Protein AF-A0A955A4A6-F1 (afdb_monomer_lite)

Structure (mmCIF, N/CA/C/O backbone):
data_AF-A0A955A4A6-F1
#
_entry.id   AF-A0A955A4A6-F1
#
loop_
_atom_site.group_PDB
_atom_site.id
_atom_site.type_symbol
_atom_site.label_atom_id
_atom_site.label_alt_id
_atom_site.label_comp_id
_atom_site.label_asym_id
_atom_site.label_entity_id
_atom_site.label_seq_id
_atom_site.pdbx_PDB_ins_code
_atom_site.Cartn_x
_atom_site.Cartn_y
_atom_site.Cartn_z
_atom_site.occupancy
_atom_site.B_iso_or_equiv
_atom_site.auth_seq_id
_atom_site.auth_comp_id
_atom_site.auth_asym_id
_atom_site.auth_atom_id
_atom_site.pdbx_PDB_model_num
ATOM 1 N N . MET A 1 1 ? -45.485 -19.604 -34.251 1.00 35.84 1 MET A N 1
ATOM 2 C CA . MET A 1 1 ? -45.305 -20.960 -34.825 1.00 35.84 1 MET A CA 1
ATOM 3 C C . MET A 1 1 ? -44.025 -20.926 -35.652 1.00 35.84 1 MET A C 1
ATOM 5 O O . MET A 1 1 ? -43.942 -20.050 -36.489 1.00 35.84 1 MET A O 1
ATOM 9 N N . GLY A 1 2 ? -42.968 -21.707 -35.463 1.00 34.44 2 GLY A N 1
ATOM 10 C CA . GLY A 1 2 ? -42.622 -22.731 -34.490 1.00 34.44 2 GLY A CA 1
ATOM 11 C C . GLY A 1 2 ? -41.086 -22.854 -34.440 1.00 34.44 2 GLY A C 1
ATOM 12 O O . GLY A 1 2 ? -40.386 -22.385 -35.333 1.00 34.44 2 GLY A O 1
ATOM 13 N N . LYS A 1 3 ? -40.600 -23.426 -33.336 1.00 34.41 3 LYS A N 1
ATOM 14 C CA . LYS A 1 3 ? -39.198 -23.733 -33.007 1.00 34.41 3 LYS A CA 1
ATOM 15 C C . LYS A 1 3 ? -38.613 -24.785 -33.962 1.00 34.41 3 LYS A C 1
ATOM 17 O O . LYS A 1 3 ? -39.374 -25.603 -34.465 1.00 34.41 3 LYS A O 1
ATOM 22 N N . ASN A 1 4 ? -37.281 -24.825 -34.086 1.00 32.31 4 ASN A N 1
ATOM 23 C CA . ASN A 1 4 ? -36.424 -26.018 -33.909 1.00 32.31 4 ASN A CA 1
ATOM 24 C C . ASN A 1 4 ? -34.972 -25.673 -34.303 1.00 32.31 4 ASN A C 1
ATOM 26 O O . ASN A 1 4 ? -34.772 -24.896 -35.223 1.00 32.31 4 ASN A O 1
ATOM 30 N N . SER A 1 5 ? -33.893 -26.211 -33.739 1.00 31.41 5 SER A N 1
ATOM 31 C CA . SER A 1 5 ? -33.609 -26.902 -32.477 1.00 31.41 5 SER A CA 1
ATOM 32 C C . SER A 1 5 ? -32.110 -27.258 -32.503 1.00 31.41 5 SER A C 1
ATOM 34 O O . SER A 1 5 ? -31.628 -27.784 -33.495 1.00 31.41 5 SER A O 1
ATOM 36 N N . GLN A 1 6 ? -31.420 -26.961 -31.403 1.00 30.80 6 GLN A N 1
ATOM 37 C CA . GLN A 1 6 ? -30.360 -27.721 -30.718 1.00 30.80 6 GLN A CA 1
ATOM 38 C C . GLN A 1 6 ? -29.329 -28.622 -31.450 1.00 30.80 6 GLN A C 1
ATOM 40 O O . GLN A 1 6 ? -29.674 -29.606 -32.086 1.00 30.80 6 GLN A O 1
ATOM 45 N N . LYS A 1 7 ? -28.068 -28.378 -31.036 1.00 32.38 7 LYS A N 1
ATOM 46 C CA . LYS A 1 7 ? -27.030 -29.306 -30.516 1.00 32.38 7 LYS A CA 1
ATOM 47 C C . LYS A 1 7 ? -26.486 -30.422 -31.419 1.00 32.38 7 LYS A C 1
ATOM 49 O O . LYS A 1 7 ? -27.200 -31.340 -31.787 1.00 32.38 7 LYS A O 1
ATOM 54 N N . ASN A 1 8 ? -25.152 -30.479 -31.489 1.00 27.31 8 ASN A N 1
ATOM 55 C CA . ASN A 1 8 ? -24.425 -31.728 -31.254 1.00 27.31 8 ASN A CA 1
ATOM 56 C C . ASN A 1 8 ? -23.074 -31.471 -30.564 1.00 27.31 8 ASN A C 1
ATOM 58 O O . ASN A 1 8 ? -22.164 -30.866 -31.118 1.00 27.31 8 ASN A O 1
ATOM 62 N N . LEU A 1 9 ? -22.990 -31.955 -29.325 1.00 31.33 9 LEU A N 1
ATOM 63 C CA . LEU A 1 9 ? -21.784 -32.273 -28.563 1.00 31.33 9 LEU A CA 1
ATOM 64 C C . LEU A 1 9 ? -21.628 -33.791 -28.653 1.00 31.33 9 LEU A C 1
ATOM 66 O O . LEU A 1 9 ? -22.604 -34.465 -28.325 1.00 31.33 9 LEU A O 1
ATOM 70 N N . SER A 1 10 ? -20.444 -34.330 -28.981 1.00 29.34 10 SER A N 1
ATOM 71 C CA . SER A 1 10 ? -19.981 -35.616 -28.418 1.00 29.34 10 SER A CA 1
ATOM 72 C C . SER A 1 10 ? -18.613 -36.095 -28.955 1.00 29.34 10 SER A C 1
ATOM 74 O O . SER A 1 10 ? -18.541 -36.490 -30.113 1.00 29.34 10 SER A O 1
ATOM 76 N N . ARG A 1 11 ? -17.646 -36.227 -28.015 1.00 29.52 11 ARG A N 1
ATOM 77 C CA . ARG A 1 11 ? -16.680 -37.352 -27.802 1.00 29.52 11 ARG A CA 1
ATOM 78 C C . ARG A 1 11 ? -15.568 -37.560 -28.855 1.00 29.52 11 ARG A C 1
ATOM 80 O O . ARG A 1 11 ? -15.823 -37.425 -30.033 1.00 29.52 11 ARG A O 1
ATOM 87 N N . ARG A 1 12 ? -14.329 -37.989 -28.565 1.00 29.09 12 ARG A N 1
ATOM 88 C CA . ARG A 1 12 ? -13.540 -38.464 -27.394 1.00 29.09 12 ARG A CA 1
ATOM 89 C C . ARG A 1 12 ? -12.069 -38.536 -27.896 1.00 29.09 12 ARG A C 1
ATOM 91 O O . ARG A 1 12 ? -11.865 -38.878 -29.051 1.00 29.09 12 ARG A O 1
ATOM 98 N N . SER A 1 13 ? -11.075 -38.062 -27.141 1.00 30.27 13 SER A N 1
ATOM 99 C CA . SER A 1 13 ? -10.088 -38.848 -26.356 1.00 30.27 13 SER A CA 1
ATOM 100 C C . SER A 1 13 ? -9.042 -39.685 -27.123 1.00 30.27 13 SER A C 1
ATOM 102 O O . SER A 1 13 ? -9.367 -40.742 -27.649 1.00 30.27 13 SER A O 1
ATOM 104 N N . ALA A 1 14 ? -7.774 -39.268 -27.007 1.00 28.91 14 ALA A N 1
ATOM 105 C CA . ALA A 1 14 ? -6.541 -40.068 -26.848 1.00 28.91 14 ALA A CA 1
ATOM 106 C C . ALA A 1 14 ? -5.474 -39.059 -26.355 1.00 28.91 14 ALA A C 1
ATOM 108 O O . ALA A 1 14 ? -5.238 -38.076 -27.045 1.00 28.91 14 ALA A O 1
ATOM 109 N N . LEU A 1 15 ? -5.005 -38.999 -25.104 1.00 28.42 15 LEU A N 1
ATOM 110 C CA . LEU A 1 15 ? -4.300 -39.944 -24.224 1.00 28.42 15 LEU A CA 1
ATOM 111 C C . LEU A 1 15 ? -3.018 -40.541 -24.828 1.00 28.42 15 LEU A C 1
ATOM 113 O O . LEU A 1 15 ? -3.099 -41.525 -25.547 1.00 28.42 15 LEU A O 1
ATOM 117 N N . LEU A 1 16 ? -1.882 -39.924 -24.481 1.00 29.22 16 LEU A N 1
ATOM 118 C CA . LEU A 1 16 ? -0.492 -40.404 -24.318 1.00 29.22 16 LEU A CA 1
ATOM 119 C C . LEU A 1 16 ? 0.266 -39.134 -23.850 1.00 29.22 16 LEU A C 1
ATOM 121 O O . LEU A 1 16 ? 0.207 -38.125 -24.536 1.00 29.22 16 LEU A O 1
ATOM 125 N N . GLY A 1 17 ? 0.889 -38.987 -22.682 1.00 25.61 17 GLY A N 1
ATOM 126 C CA . GLY A 1 17 ? 1.468 -39.948 -21.758 1.00 25.61 17 GLY A CA 1
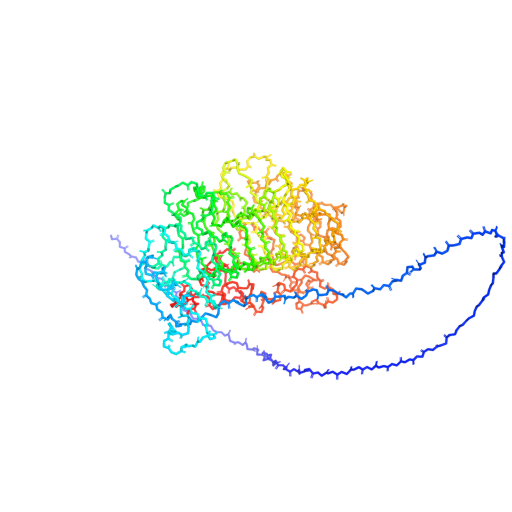ATOM 127 C C . GLY A 1 17 ? 2.976 -39.707 -21.696 1.00 25.61 17 GLY A C 1
ATOM 128 O O . GLY A 1 17 ? 3.695 -40.433 -22.359 1.00 25.61 17 GLY A O 1
ATOM 129 N N . MET A 1 18 ? 3.451 -38.717 -20.928 1.00 27.70 18 MET A N 1
ATOM 130 C CA . MET A 1 18 ? 4.826 -38.672 -20.403 1.00 27.70 18 MET A CA 1
ATOM 131 C C . MET A 1 18 ? 4.829 -37.913 -19.076 1.00 27.70 18 MET A C 1
ATOM 133 O O . MET A 1 18 ? 4.586 -36.710 -19.025 1.00 27.70 18 MET A O 1
ATOM 137 N N . GLY A 1 19 ? 5.041 -38.661 -17.995 1.00 27.11 19 GLY A N 1
ATOM 138 C CA . GLY A 1 19 ? 5.281 -38.122 -16.669 1.00 27.11 19 GLY A CA 1
ATOM 139 C C . GLY A 1 19 ? 6.748 -37.747 -16.500 1.00 27.11 19 GLY A C 1
ATOM 140 O O . GLY A 1 19 ? 7.638 -38.478 -16.927 1.00 27.11 19 GLY A O 1
ATOM 141 N N . SER A 1 20 ? 6.988 -36.639 -15.813 1.00 28.58 20 SER A N 1
ATOM 142 C CA . SER A 1 20 ? 8.254 -36.378 -15.141 1.00 28.58 20 SER A CA 1
ATOM 143 C C . SER A 1 20 ? 7.943 -35.866 -13.743 1.00 28.58 20 SER A C 1
ATOM 145 O O . SER A 1 20 ? 7.534 -34.723 -13.545 1.00 28.58 20 SER A O 1
ATOM 147 N N . THR A 1 21 ? 8.097 -36.765 -12.781 1.00 25.70 21 THR A N 1
ATOM 148 C CA . THR A 1 21 ? 8.143 -36.488 -11.350 1.00 25.70 21 THR A CA 1
ATOM 149 C C . THR A 1 21 ? 9.351 -35.588 -11.083 1.00 25.70 21 THR A C 1
ATOM 151 O O . THR A 1 21 ? 10.484 -36.013 -11.296 1.00 25.70 21 THR A O 1
ATOM 154 N N . ILE A 1 22 ? 9.133 -34.344 -10.648 1.00 29.66 22 ILE A N 1
ATOM 155 C CA . ILE A 1 22 ? 10.210 -33.503 -10.110 1.00 29.66 22 ILE A CA 1
ATOM 156 C C . ILE A 1 22 ? 10.313 -33.813 -8.619 1.00 29.66 22 ILE A C 1
ATOM 158 O O . ILE A 1 22 ? 9.465 -33.422 -7.818 1.00 29.66 22 ILE A O 1
ATOM 162 N N . THR A 1 23 ? 11.345 -34.572 -8.268 1.00 24.61 23 THR A N 1
ATOM 163 C CA . THR A 1 23 ? 11.750 -34.837 -6.890 1.00 24.61 23 THR A CA 1
ATOM 164 C C . THR A 1 23 ? 12.451 -33.596 -6.342 1.00 24.61 23 THR A C 1
ATOM 166 O O . THR A 1 23 ? 13.515 -33.218 -6.829 1.00 24.61 23 THR A O 1
ATOM 169 N N . TRP A 1 24 ? 11.871 -32.963 -5.323 1.00 27.20 24 TRP A N 1
ATOM 170 C CA . TRP A 1 24 ? 12.543 -31.923 -4.546 1.00 27.20 24 TRP A CA 1
ATOM 171 C C . TRP A 1 24 ? 13.561 -32.582 -3.614 1.00 27.20 24 TRP A C 1
ATOM 173 O O . TRP A 1 24 ? 13.189 -33.257 -2.656 1.00 27.20 24 TRP A O 1
ATOM 183 N N . ILE A 1 25 ? 14.850 -32.408 -3.906 1.00 26.08 25 ILE A N 1
ATOM 184 C CA . ILE A 1 25 ? 15.926 -32.750 -2.974 1.00 26.08 25 ILE A CA 1
ATOM 185 C C . ILE A 1 25 ? 16.088 -31.564 -2.025 1.00 26.08 25 ILE A C 1
ATOM 187 O O . ILE A 1 25 ? 16.598 -30.513 -2.407 1.00 26.08 25 ILE A O 1
ATOM 191 N N . ALA A 1 26 ? 15.652 -31.744 -0.782 1.00 26.69 26 ALA A N 1
ATOM 192 C CA . ALA A 1 26 ? 16.139 -30.942 0.327 1.00 26.69 26 ALA A CA 1
ATOM 193 C C . ALA A 1 26 ? 17.605 -31.323 0.582 1.00 26.69 26 ALA A C 1
ATOM 195 O O . ALA A 1 26 ? 17.898 -32.487 0.851 1.00 26.69 26 ALA A O 1
ATOM 196 N N . CYS A 1 27 ? 18.522 -30.360 0.503 1.00 25.75 27 CYS A N 1
ATOM 197 C CA . CYS A 1 27 ? 19.860 -30.516 1.062 1.00 25.75 27 CYS A CA 1
ATOM 198 C C . CYS A 1 27 ? 20.134 -29.361 2.017 1.00 25.75 27 CYS A C 1
ATOM 200 O O . CYS A 1 27 ? 19.932 -28.193 1.683 1.00 25.75 27 CYS A O 1
ATOM 202 N N . GLY A 1 28 ? 20.518 -29.747 3.228 1.00 24.73 28 GLY A N 1
ATOM 203 C CA . GLY A 1 28 ? 20.729 -28.873 4.357 1.00 24.73 28 GLY A CA 1
ATOM 204 C C . GLY A 1 28 ? 22.020 -28.072 4.277 1.00 24.73 28 GLY A C 1
ATOM 205 O O . GLY A 1 28 ? 22.892 -28.281 3.436 1.00 24.73 28 GLY A O 1
ATOM 206 N N . SER A 1 29 ? 22.078 -27.139 5.216 1.00 29.39 29 SER A N 1
ATOM 207 C CA . SER A 1 29 ? 23.231 -26.364 5.635 1.00 29.39 29 SER A CA 1
ATOM 208 C C . SER A 1 29 ? 24.421 -27.246 5.998 1.00 29.39 29 SER A C 1
ATOM 210 O O . SER A 1 29 ? 24.268 -28.131 6.836 1.00 29.39 29 SER A O 1
ATOM 212 N N . GLU A 1 30 ? 25.609 -26.902 5.508 1.00 26.25 30 GLU A N 1
ATOM 213 C CA . GLU A 1 30 ? 26.841 -27.177 6.240 1.00 26.25 30 GLU A CA 1
ATOM 214 C C . GLU A 1 30 ? 27.918 -26.124 5.948 1.00 26.25 30 GLU A C 1
ATOM 216 O O . GLU A 1 30 ? 28.199 -25.731 4.818 1.00 26.25 30 GLU A O 1
ATOM 221 N N . THR A 1 31 ? 28.456 -25.625 7.052 1.00 29.97 31 THR A N 1
ATOM 222 C CA . THR A 1 31 ? 29.601 -24.740 7.233 1.00 29.97 31 THR A CA 1
ATOM 223 C C . THR A 1 31 ? 30.915 -25.441 6.905 1.00 29.97 31 THR A C 1
ATOM 225 O O . THR A 1 31 ? 31.137 -26.507 7.460 1.00 29.97 31 THR A O 1
ATOM 228 N N . THR A 1 32 ? 31.843 -24.781 6.201 1.00 29.05 32 THR A N 1
ATOM 229 C CA . THR A 1 32 ? 33.299 -24.924 6.435 1.00 29.05 32 THR A CA 1
ATOM 230 C C . THR A 1 32 ? 34.089 -23.777 5.793 1.00 29.05 32 THR A C 1
ATOM 232 O O . THR A 1 32 ? 33.979 -23.539 4.592 1.00 29.05 32 THR A O 1
ATOM 235 N N . SER A 1 33 ? 34.930 -23.109 6.592 1.00 30.30 33 SER A N 1
ATOM 236 C CA . SER A 1 33 ? 36.087 -22.313 6.141 1.00 30.30 33 SER A CA 1
ATOM 237 C C . SER A 1 33 ? 37.119 -23.187 5.412 1.00 30.30 33 SER A C 1
ATOM 239 O O . SER A 1 33 ? 37.146 -24.401 5.622 1.00 30.30 33 SER A O 1
ATOM 241 N N . PRO A 1 34 ? 38.065 -22.576 4.674 1.00 34.44 34 PRO A N 1
ATOM 242 C CA . PRO A 1 34 ? 39.434 -22.667 5.186 1.00 34.44 34 PRO A CA 1
ATOM 243 C C . PRO A 1 34 ? 40.299 -21.408 5.000 1.00 34.44 34 PRO A C 1
ATOM 245 O O . PRO A 1 34 ? 40.249 -20.685 4.010 1.00 34.44 34 PRO A O 1
ATOM 248 N N . THR A 1 35 ? 41.154 -21.220 6.000 1.00 29.34 35 THR A N 1
ATOM 249 C CA . THR A 1 35 ? 42.414 -20.471 6.012 1.00 29.34 35 THR A CA 1
ATOM 250 C C . THR A 1 35 ? 43.447 -21.038 5.031 1.00 29.34 35 THR A C 1
ATOM 252 O O . THR A 1 35 ? 43.529 -22.255 4.879 1.00 29.34 35 THR A O 1
ATOM 255 N N . GLY A 1 36 ? 44.332 -20.192 4.490 1.00 26.80 36 GLY A N 1
ATOM 256 C CA . GLY A 1 36 ? 45.564 -20.649 3.831 1.00 26.80 36 GLY A CA 1
ATOM 257 C C . GLY A 1 36 ? 46.420 -19.523 3.244 1.00 26.80 36 GLY A C 1
ATOM 258 O O . GLY A 1 36 ? 46.121 -19.013 2.173 1.00 26.80 36 GLY A O 1
ATOM 259 N N . GLN A 1 37 ? 47.478 -19.149 3.968 1.00 27.28 37 GLN A N 1
ATOM 260 C CA . GLN A 1 37 ? 48.560 -18.231 3.583 1.00 27.28 37 GLN A CA 1
ATOM 261 C C . GLN A 1 37 ? 49.499 -18.806 2.507 1.00 27.28 37 GLN A C 1
ATOM 263 O O . GLN A 1 37 ? 49.712 -20.013 2.476 1.00 27.28 37 GLN A O 1
ATOM 268 N N . ALA A 1 38 ? 50.155 -17.903 1.764 1.00 27.34 38 ALA A N 1
ATOM 269 C CA . ALA A 1 38 ? 51.582 -17.861 1.358 1.00 27.34 38 ALA A CA 1
ATOM 270 C C . ALA A 1 38 ? 51.667 -17.075 0.031 1.00 27.34 38 ALA A C 1
ATOM 272 O O . ALA A 1 38 ? 50.828 -17.268 -0.834 1.00 27.34 38 ALA A O 1
ATOM 273 N N . GLY A 1 39 ? 52.601 -16.171 -0.254 1.00 25.95 39 GLY A N 1
ATOM 274 C CA . GLY A 1 39 ? 53.864 -15.774 0.357 1.00 25.95 39 GLY A CA 1
ATOM 275 C C . GLY A 1 39 ? 54.723 -15.100 -0.738 1.00 25.95 39 GLY A C 1
ATOM 276 O O . GLY A 1 39 ? 54.497 -15.347 -1.919 1.00 25.95 39 GLY A O 1
ATOM 277 N N . GLY A 1 40 ? 55.710 -14.287 -0.340 1.00 24.88 40 GLY A N 1
ATOM 278 C CA . GLY A 1 40 ? 56.861 -13.870 -1.171 1.00 24.88 40 GLY A CA 1
ATOM 279 C C . GLY A 1 40 ? 56.680 -12.557 -1.947 1.00 24.88 40 GLY A C 1
ATOM 280 O O . GLY A 1 40 ? 55.924 -12.502 -2.902 1.00 24.88 40 GLY A O 1
ATOM 281 N N . SER A 1 41 ? 57.251 -11.435 -1.483 1.00 26.73 41 SER A N 1
ATOM 282 C CA . SER A 1 41 ? 58.642 -10.974 -1.730 1.00 26.73 41 SER A CA 1
ATOM 283 C C . SER A 1 41 ? 58.821 -10.395 -3.141 1.00 26.73 41 SER A C 1
ATOM 285 O O . SER A 1 41 ? 58.510 -11.066 -4.109 1.00 26.73 41 SER A O 1
ATOM 287 N N . GLY A 1 42 ? 59.372 -9.209 -3.372 1.00 27.27 42 GLY A N 1
ATOM 288 C CA . GLY A 1 42 ? 60.049 -8.244 -2.519 1.00 27.27 42 GLY A CA 1
ATOM 289 C C . GLY A 1 42 ? 60.799 -7.242 -3.413 1.00 27.27 42 GLY A C 1
ATOM 290 O O . GLY A 1 42 ? 60.949 -7.501 -4.600 1.00 27.27 42 GLY A O 1
ATOM 291 N N . PHE A 1 43 ? 61.273 -6.155 -2.790 1.00 27.23 43 PHE A N 1
ATOM 292 C CA . PHE A 1 43 ? 62.394 -5.276 -3.183 1.00 27.23 43 PHE A CA 1
ATOM 293 C C . PHE A 1 43 ? 62.365 -4.611 -4.581 1.00 27.23 43 PHE A C 1
ATOM 295 O O . PHE A 1 43 ? 62.189 -5.249 -5.601 1.00 27.23 43 PHE A O 1
ATOM 302 N N . GLY A 1 44 ? 62.632 -3.318 -4.737 1.00 27.09 44 GLY A N 1
ATOM 303 C CA . GLY A 1 44 ? 63.109 -2.306 -3.806 1.00 27.09 44 GLY A CA 1
ATOM 304 C C . GLY A 1 44 ? 63.744 -1.147 -4.580 1.00 27.09 44 GLY A C 1
ATOM 305 O O . GLY A 1 44 ? 64.152 -1.341 -5.717 1.00 27.09 44 GLY A O 1
ATOM 306 N N . GLN A 1 45 ? 63.856 -0.006 -3.885 1.00 28.00 45 GLN A N 1
ATOM 307 C CA . GLN A 1 45 ? 64.829 1.093 -4.059 1.00 28.00 45 GLN A CA 1
ATOM 308 C C . GLN A 1 45 ? 64.857 1.821 -5.416 1.00 28.00 45 GLN A C 1
ATOM 310 O O . GLN A 1 45 ? 64.719 1.233 -6.471 1.00 28.00 45 GLN A O 1
ATOM 315 N N . GLY A 1 46 ? 65.080 3.124 -5.523 1.00 26.31 46 GLY A N 1
ATOM 316 C CA . GLY A 1 46 ? 65.399 4.250 -4.640 1.00 26.31 46 GLY A CA 1
ATOM 317 C C . GLY A 1 46 ? 65.244 5.497 -5.541 1.00 26.31 46 GLY A C 1
ATOM 318 O O . GLY A 1 46 ? 65.179 5.366 -6.757 1.00 26.31 46 GLY A O 1
ATOM 319 N N . GLY A 1 47 ? 65.079 6.729 -5.084 1.00 26.50 47 GLY A N 1
ATOM 320 C CA . GLY A 1 47 ? 65.736 7.408 -3.981 1.00 26.50 47 GLY A CA 1
ATOM 321 C C . GLY A 1 47 ? 66.359 8.704 -4.528 1.00 26.50 47 GLY A C 1
ATOM 322 O O . GLY A 1 47 ? 66.792 8.741 -5.677 1.00 26.50 47 GLY A O 1
ATOM 323 N N . SER A 1 48 ? 66.445 9.719 -3.661 1.00 28.20 48 SER A N 1
ATOM 324 C CA . SER A 1 48 ? 67.047 11.063 -3.824 1.00 28.20 48 SER A CA 1
ATOM 325 C C . SER A 1 48 ? 66.177 12.108 -4.533 1.00 28.20 48 SER A C 1
ATOM 327 O O . SER A 1 48 ? 65.605 11.840 -5.578 1.00 28.20 48 SER A O 1
ATOM 329 N N . GLY A 1 49 ? 65.991 13.329 -4.030 1.00 29.14 49 GLY A N 1
ATOM 330 C CA . GLY A 1 49 ? 66.453 14.083 -2.850 1.00 29.14 49 GLY A CA 1
ATOM 331 C C . GLY A 1 49 ? 65.683 15.424 -2.890 1.00 29.14 49 GLY A C 1
ATOM 332 O O . GLY A 1 49 ? 65.105 15.748 -3.919 1.00 29.14 49 GLY A O 1
ATOM 333 N N . GLY A 1 50 ? 65.527 16.271 -1.881 1.00 26.25 50 GLY A N 1
ATOM 334 C CA . GLY A 1 50 ? 66.193 16.534 -0.613 1.00 26.25 50 GLY A CA 1
ATOM 335 C C . GLY A 1 50 ? 65.975 18.037 -0.326 1.00 26.25 50 GLY A C 1
ATOM 336 O O . GLY A 1 50 ? 65.926 18.821 -1.270 1.00 26.25 50 GLY A O 1
ATOM 337 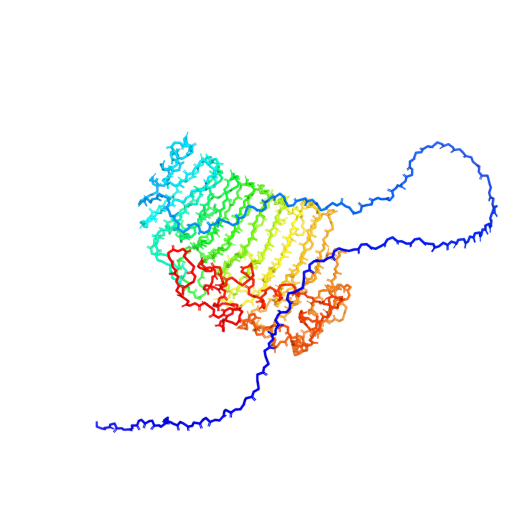N N . ASN A 1 51 ? 65.882 18.404 0.961 1.00 30.91 51 ASN A N 1
ATOM 338 C CA . ASN A 1 51 ? 65.713 19.748 1.569 1.00 30.91 51 ASN A CA 1
ATOM 339 C C . ASN A 1 51 ? 64.249 20.232 1.645 1.00 30.91 51 ASN A C 1
ATOM 341 O O . ASN A 1 51 ? 63.618 20.462 0.626 1.00 30.91 51 ASN A O 1
ATOM 345 N N . GLY A 1 52 ? 63.592 20.323 2.811 1.00 26.98 52 GLY A N 1
ATOM 346 C CA . GLY A 1 52 ? 63.985 20.981 4.073 1.00 26.98 52 GLY A CA 1
ATOM 347 C C . GLY A 1 52 ? 63.273 22.350 4.098 1.00 26.98 52 GLY A C 1
ATOM 348 O O . GLY A 1 52 ? 63.435 23.102 3.153 1.00 26.98 52 GLY A O 1
ATOM 349 N N . ALA A 1 53 ? 62.435 22.762 5.048 1.00 27.48 53 ALA A N 1
ATOM 350 C CA . ALA A 1 53 ? 62.256 22.412 6.447 1.00 27.48 53 ALA A CA 1
ATOM 351 C C . ALA A 1 53 ? 60.850 22.844 6.933 1.00 27.48 53 ALA A C 1
ATOM 353 O O . ALA A 1 53 ? 60.234 23.719 6.331 1.00 27.48 53 ALA A O 1
ATOM 354 N N . GLY A 1 54 ? 60.417 22.314 8.085 1.00 28.00 54 GLY A N 1
ATOM 355 C CA . GLY A 1 54 ? 59.587 23.074 9.030 1.00 28.00 54 GLY A CA 1
ATOM 356 C C . GLY A 1 54 ? 58.157 22.585 9.272 1.00 28.00 54 GLY A C 1
ATOM 357 O O . GLY A 1 54 ? 57.235 22.998 8.587 1.00 28.00 54 GLY A O 1
ATOM 358 N N . GLY A 1 55 ? 57.973 21.844 10.371 1.00 27.20 55 GLY A N 1
ATOM 359 C CA . GLY A 1 55 ? 56.932 22.204 11.340 1.00 27.20 55 GLY A CA 1
ATOM 360 C C . GLY A 1 55 ? 55.594 21.461 11.311 1.00 27.20 55 GLY A C 1
ATOM 361 O O . GLY A 1 55 ? 54.655 21.871 10.646 1.00 27.20 55 GLY A O 1
ATOM 362 N N . THR A 1 56 ? 55.481 20.518 12.252 1.00 30.00 56 THR A N 1
ATOM 363 C CA . THR A 1 56 ? 54.295 20.241 13.096 1.00 30.00 56 THR A CA 1
ATOM 364 C C . THR A 1 56 ? 53.031 19.614 12.486 1.00 30.00 56 THR A C 1
ATOM 366 O O . THR A 1 56 ? 52.136 20.286 11.998 1.00 30.00 56 THR A O 1
ATOM 369 N N . ALA A 1 57 ? 52.945 18.302 12.740 1.00 26.72 57 ALA A N 1
ATOM 370 C CA . ALA A 1 57 ? 51.874 17.618 13.476 1.00 26.72 57 ALA A CA 1
ATOM 371 C C . ALA A 1 57 ? 50.454 17.554 12.881 1.00 26.72 57 ALA A C 1
ATOM 373 O O . ALA A 1 57 ? 49.715 18.530 12.877 1.00 26.72 57 ALA A O 1
ATOM 374 N N . GLY A 1 58 ? 50.016 16.317 12.606 1.00 28.47 58 GLY A N 1
ATOM 375 C CA . GLY A 1 58 ? 48.633 15.918 12.878 1.00 28.47 58 GLY A CA 1
ATOM 376 C C . GLY A 1 58 ? 47.988 14.974 11.867 1.00 28.47 58 GLY A C 1
ATOM 377 O O . GLY A 1 58 ? 47.320 15.429 10.953 1.00 28.47 58 GLY A O 1
ATOM 378 N N . GLY A 1 59 ? 48.087 13.667 12.125 1.00 28.02 59 GLY A N 1
ATOM 379 C CA . GLY A 1 59 ? 46.947 12.757 11.954 1.00 28.02 59 GLY A CA 1
ATOM 380 C C . GLY A 1 59 ? 46.659 12.235 10.550 1.00 28.02 59 GLY A C 1
ATOM 381 O O . GLY A 1 59 ? 45.839 12.765 9.813 1.00 28.02 59 GLY A O 1
ATOM 382 N N . THR A 1 60 ? 47.283 11.105 10.250 1.00 27.36 60 THR A N 1
ATOM 383 C CA . THR A 1 60 ? 47.035 10.197 9.133 1.00 27.36 60 THR A CA 1
ATOM 384 C C . THR A 1 60 ? 45.560 9.805 8.995 1.00 27.36 60 THR A C 1
ATOM 386 O O . THR A 1 60 ? 44.931 9.339 9.945 1.00 27.36 60 THR A O 1
ATOM 389 N N . ALA A 1 61 ? 45.049 9.919 7.769 1.00 29.23 61 ALA A N 1
ATOM 390 C CA . ALA A 1 61 ? 43.828 9.276 7.312 1.00 29.23 61 ALA A CA 1
ATOM 391 C C . ALA A 1 61 ? 43.989 7.747 7.373 1.00 29.23 61 ALA A C 1
ATOM 393 O O . ALA A 1 61 ? 44.867 7.177 6.725 1.00 29.23 61 ALA A O 1
ATOM 394 N N . GLY A 1 62 ? 43.137 7.101 8.167 1.00 24.94 62 GLY A N 1
ATOM 395 C CA . GLY A 1 62 ? 42.952 5.657 8.199 1.00 24.94 62 GLY A CA 1
ATOM 396 C C . GLY A 1 62 ? 41.645 5.299 7.506 1.00 24.94 62 GLY A C 1
ATOM 397 O O . GLY A 1 62 ? 40.564 5.653 7.969 1.00 24.94 62 GLY A O 1
ATOM 398 N N . THR A 1 63 ? 41.767 4.604 6.383 1.00 31.36 63 THR A N 1
ATOM 399 C CA . THR A 1 63 ? 40.712 3.846 5.718 1.00 31.36 63 THR A CA 1
ATOM 400 C C . THR A 1 63 ? 40.110 2.822 6.682 1.00 31.36 63 THR A C 1
ATOM 402 O O . THR A 1 63 ? 40.829 2.042 7.303 1.00 31.36 63 THR A O 1
ATOM 405 N N . GLY A 1 64 ? 38.783 2.802 6.806 1.00 23.30 64 GLY A N 1
ATOM 406 C CA . GLY A 1 64 ? 38.102 1.875 7.704 1.00 23.30 64 GLY A CA 1
ATOM 407 C C . GLY A 1 64 ? 36.633 1.682 7.356 1.00 23.30 64 GLY A C 1
ATOM 408 O O . GLY A 1 64 ? 35.810 2.537 7.648 1.00 23.30 64 GLY A O 1
ATOM 409 N N . GLY A 1 65 ? 36.337 0.523 6.766 1.00 23.84 65 GLY A N 1
ATOM 410 C CA . GLY A 1 65 ? 35.189 -0.299 7.148 1.00 23.84 65 GLY A CA 1
ATOM 411 C C . GLY A 1 65 ? 33.795 0.223 6.815 1.00 23.84 65 GLY A C 1
ATOM 412 O O . GLY A 1 65 ? 33.130 0.837 7.642 1.00 23.84 65 GLY A O 1
ATOM 413 N N . ALA A 1 66 ? 33.290 -0.198 5.657 1.00 29.50 66 ALA A N 1
ATOM 414 C CA . ALA A 1 66 ? 31.866 -0.425 5.470 1.00 29.50 66 ALA A CA 1
ATOM 415 C C . ALA A 1 66 ? 31.395 -1.513 6.454 1.00 29.50 66 ALA A C 1
ATOM 417 O O . ALA A 1 66 ? 31.601 -2.702 6.227 1.00 29.50 66 ALA A O 1
ATOM 418 N N . ALA A 1 67 ? 30.792 -1.106 7.566 1.00 29.30 67 ALA A N 1
ATOM 419 C CA . ALA A 1 67 ? 30.021 -1.976 8.444 1.00 29.30 67 ALA A CA 1
ATOM 420 C C . ALA A 1 67 ? 29.001 -1.108 9.180 1.00 29.30 67 ALA A C 1
ATOM 422 O O . ALA A 1 67 ? 29.335 -0.334 10.071 1.00 29.30 67 ALA A O 1
ATOM 423 N N . GLY A 1 68 ? 27.749 -1.201 8.749 1.00 23.06 68 GLY A N 1
ATOM 424 C CA . GLY A 1 68 ? 26.661 -0.399 9.287 1.00 23.06 68 GLY A CA 1
ATOM 425 C C . GLY A 1 68 ? 25.326 -0.837 8.717 1.00 23.06 68 GLY A C 1
ATOM 426 O O . GLY A 1 68 ? 24.557 -0.009 8.244 1.00 23.06 68 GLY A O 1
ATOM 427 N N . ALA A 1 69 ? 25.065 -2.147 8.737 1.00 30.34 69 ALA A N 1
ATOM 428 C CA . ALA A 1 69 ? 23.702 -2.655 8.753 1.00 30.34 69 ALA A CA 1
ATOM 429 C C . ALA A 1 69 ? 23.063 -2.172 10.066 1.00 30.34 69 ALA A C 1
ATOM 431 O O . ALA A 1 69 ? 23.161 -2.823 11.104 1.00 30.34 69 ALA A O 1
ATOM 432 N N . GLY A 1 70 ? 22.511 -0.958 10.031 1.00 23.50 70 GLY A N 1
ATOM 433 C CA . GLY A 1 70 ? 21.688 -0.412 11.098 1.00 23.50 70 GLY A CA 1
ATOM 434 C C . GLY A 1 70 ? 20.444 -1.275 11.216 1.00 23.50 70 GLY A C 1
ATOM 435 O O . GLY A 1 70 ? 19.711 -1.444 10.244 1.00 23.50 70 GLY A O 1
ATOM 436 N N . GLY A 1 71 ? 20.295 -1.892 12.385 1.00 23.08 71 GLY A N 1
ATOM 437 C CA . GLY A 1 71 ? 19.325 -2.935 12.653 1.00 23.08 71 GLY A CA 1
ATOM 438 C C . GLY A 1 71 ? 17.899 -2.545 12.292 1.00 23.08 71 GLY A C 1
ATOM 439 O O . GLY A 1 71 ? 17.431 -1.446 12.585 1.00 23.08 71 GLY A O 1
ATOM 440 N N . ALA A 1 72 ? 17.197 -3.521 11.724 1.00 27.48 72 ALA A N 1
ATOM 441 C CA . ALA A 1 72 ? 15.753 -3.598 11.790 1.00 27.48 72 ALA A CA 1
ATOM 442 C C . ALA A 1 72 ? 15.344 -3.634 13.273 1.00 27.48 72 ALA A C 1
ATOM 444 O O . ALA A 1 72 ? 15.267 -4.696 13.890 1.00 27.48 72 ALA A O 1
ATOM 445 N N . ALA A 1 73 ? 15.114 -2.460 13.865 1.00 25.92 73 ALA A N 1
ATOM 446 C CA . ALA A 1 73 ? 14.219 -2.354 15.004 1.00 25.92 73 ALA A CA 1
ATOM 447 C C . ALA A 1 73 ? 12.882 -2.933 14.533 1.00 25.92 73 ALA A C 1
ATOM 449 O O . ALA A 1 73 ? 12.368 -2.508 13.499 1.00 25.92 73 ALA A O 1
ATOM 450 N N . GLY A 1 74 ? 12.424 -3.983 15.219 1.00 28.86 74 GLY A N 1
ATOM 451 C CA . GLY A 1 74 ? 11.401 -4.907 14.743 1.00 28.86 74 GLY A CA 1
ATOM 452 C C . GLY A 1 74 ? 10.275 -4.212 13.991 1.00 28.86 74 GLY A C 1
ATOM 453 O O . GLY A 1 74 ? 9.480 -3.490 14.589 1.00 28.86 74 GLY A O 1
ATOM 454 N N . ALA A 1 75 ? 10.199 -4.471 12.682 1.00 33.06 75 ALA A N 1
ATOM 455 C CA . ALA A 1 75 ? 8.962 -4.295 11.948 1.00 33.06 75 ALA A CA 1
ATOM 456 C C . ALA A 1 75 ? 7.916 -5.078 12.740 1.00 33.06 75 ALA A C 1
ATOM 458 O O . ALA A 1 75 ? 8.031 -6.300 12.863 1.00 33.06 75 ALA A O 1
ATOM 459 N N . GLY A 1 76 ? 6.981 -4.362 13.370 1.00 34.75 76 GLY A N 1
ATOM 460 C CA . GLY A 1 76 ? 5.897 -4.971 14.121 1.00 34.75 76 GLY A CA 1
ATOM 461 C C . GLY A 1 76 ? 5.261 -6.006 13.212 1.00 34.75 76 GLY A C 1
ATOM 462 O O . GLY A 1 76 ? 4.666 -5.641 12.199 1.00 34.75 76 GLY A O 1
ATOM 463 N N . GLY A 1 77 ? 5.473 -7.289 13.527 1.00 41.78 77 GLY A N 1
ATOM 464 C CA . GLY A 1 77 ? 4.930 -8.384 12.736 1.00 41.78 77 GLY A CA 1
ATOM 465 C C . GLY A 1 77 ? 3.447 -8.123 12.516 1.00 41.78 77 GLY A C 1
ATOM 466 O O . GLY A 1 77 ? 2.787 -7.602 13.428 1.00 41.78 77 GLY A O 1
ATOM 467 N N . ALA A 1 78 ? 2.958 -8.415 11.305 1.00 48.78 78 ALA A N 1
ATOM 468 C CA . ALA A 1 78 ? 1.541 -8.288 10.982 1.00 48.78 78 ALA A CA 1
ATOM 469 C C . ALA A 1 78 ? 0.711 -8.895 12.127 1.00 48.78 78 ALA A C 1
ATOM 471 O O . ALA A 1 78 ? 1.164 -9.892 12.704 1.00 48.78 78 ALA A O 1
ATOM 472 N N . PRO A 1 79 ? -0.444 -8.302 12.493 1.00 52.25 79 PRO A N 1
ATOM 473 C CA . PRO A 1 79 ? -1.311 -8.893 13.500 1.00 52.25 79 PRO A CA 1
ATOM 474 C C . PRO A 1 79 ? -1.475 -10.366 13.159 1.00 52.25 79 PRO A C 1
ATOM 476 O O . PRO A 1 79 ? -1.792 -10.689 12.009 1.00 52.25 79 PRO A O 1
ATOM 479 N N . ALA A 1 80 ? -1.208 -11.257 14.117 1.00 45.62 80 ALA A N 1
ATOM 480 C CA . ALA A 1 80 ? -1.661 -12.624 13.949 1.00 45.62 80 ALA A CA 1
ATOM 481 C C . ALA A 1 80 ? -3.156 -12.501 13.645 1.00 45.62 80 ALA A C 1
ATOM 483 O O . ALA A 1 80 ? -3.866 -11.810 14.385 1.00 45.62 80 ALA A O 1
ATOM 484 N N . THR A 1 81 ? -3.602 -13.067 12.522 1.00 49.56 81 THR A N 1
ATOM 485 C CA . THR A 1 81 ? -5.013 -13.182 12.142 1.00 49.56 81 THR A CA 1
ATOM 486 C C . THR A 1 81 ? -5.677 -14.084 13.177 1.00 49.56 81 THR A C 1
ATOM 488 O O . THR A 1 81 ? -5.946 -15.259 12.959 1.00 49.56 81 THR A O 1
ATOM 491 N N . THR A 1 82 ? -5.806 -13.564 14.394 1.00 49.88 82 THR A N 1
ATOM 492 C CA . THR A 1 82 ? -6.293 -14.281 15.554 1.00 49.88 82 THR A CA 1
ATOM 493 C C . THR A 1 82 ? -7.772 -14.457 15.299 1.00 49.88 82 THR A C 1
ATOM 495 O O . THR A 1 82 ? -8.560 -13.514 15.294 1.00 49.88 82 THR A O 1
ATOM 498 N N . THR A 1 83 ? -8.110 -15.697 14.979 1.00 58.62 83 THR A N 1
ATOM 499 C CA . THR A 1 83 ? -9.435 -16.159 14.574 1.00 58.62 83 THR A CA 1
ATOM 500 C C . THR A 1 83 ? -10.486 -15.985 15.674 1.00 58.62 83 THR A C 1
ATOM 502 O O . THR A 1 83 ? -11.678 -16.103 15.404 1.00 58.62 83 THR A O 1
ATOM 505 N N . THR A 1 84 ? -10.064 -15.665 16.902 1.00 83.00 84 THR A N 1
ATOM 506 C CA . THR A 1 84 ? -10.935 -15.489 18.064 1.00 83.00 84 THR A CA 1
ATOM 507 C C . THR A 1 84 ? -11.050 -14.015 18.438 1.00 83.00 84 THR A C 1
ATOM 509 O O . THR A 1 84 ? -10.086 -13.393 18.884 1.00 83.00 84 THR A O 1
ATOM 512 N N . IL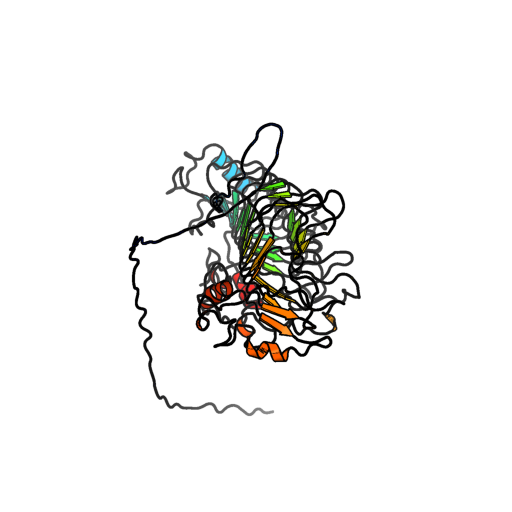E A 1 85 ? -12.254 -13.471 18.276 1.00 91.50 85 ILE A N 1
ATOM 513 C CA . ILE A 1 85 ? -12.634 -12.161 18.807 1.00 91.50 85 ILE A CA 1
ATOM 514 C C . ILE A 1 85 ? -12.869 -12.306 20.312 1.00 91.50 85 ILE A C 1
ATOM 516 O O . ILE A 1 85 ? -13.638 -13.169 20.732 1.00 91.50 85 ILE A O 1
ATOM 520 N N . ASP A 1 86 ? -12.224 -11.464 21.116 1.00 94.00 86 ASP A N 1
ATOM 521 C CA . ASP A 1 86 ? -12.290 -11.558 22.578 1.00 94.00 86 ASP A CA 1
ATOM 522 C C . ASP A 1 86 ? -13.574 -10.965 23.150 1.00 94.00 86 ASP A C 1
ATOM 524 O O . ASP A 1 86 ? -14.115 -11.445 24.144 1.00 94.00 86 ASP A O 1
ATOM 528 N N . GLN A 1 87 ? -14.039 -9.883 22.533 1.00 95.38 87 GLN A N 1
ATOM 529 C CA . GLN A 1 87 ? -15.236 -9.167 22.938 1.00 95.38 87 GLN A CA 1
ATOM 530 C C . GLN A 1 87 ? -15.886 -8.527 21.717 1.00 95.38 87 GLN A C 1
ATOM 532 O O . GLN A 1 87 ? -15.190 -8.078 20.808 1.00 95.38 87 GLN A O 1
ATOM 537 N N . VAL A 1 88 ? -17.217 -8.481 21.705 1.00 96.69 88 VAL A N 1
ATOM 538 C CA . VAL A 1 88 ? -18.016 -7.848 20.651 1.00 96.69 88 VAL A CA 1
ATOM 539 C C . VAL A 1 88 ? -18.881 -6.756 21.270 1.00 96.69 88 VAL A C 1
ATOM 541 O O . VAL A 1 88 ? -19.431 -6.938 22.357 1.00 96.69 88 VAL A O 1
ATOM 544 N N . VAL A 1 89 ? -18.982 -5.622 20.586 1.00 98.19 89 VAL A N 1
ATOM 545 C CA . VAL A 1 89 ? -19.864 -4.499 20.933 1.00 98.19 89 VAL A CA 1
ATOM 546 C C . VAL A 1 89 ? -20.675 -4.073 19.708 1.00 98.19 89 VAL A C 1
ATOM 548 O O . VAL A 1 89 ? -20.329 -4.423 18.583 1.00 98.19 89 VAL A O 1
ATOM 551 N N . SER A 1 90 ? -21.727 -3.281 19.900 1.00 97.31 90 SER A N 1
ATOM 552 C CA . SER A 1 90 ? -22.632 -2.899 18.800 1.00 97.31 90 SER A CA 1
ATOM 553 C C . SER A 1 90 ? -22.604 -1.407 18.458 1.00 97.31 90 SER A C 1
ATOM 555 O O . SER A 1 90 ? -23.345 -0.961 17.587 1.00 97.31 90 SER A O 1
ATOM 557 N N . ASP A 1 91 ? -21.757 -0.609 19.114 1.00 97.69 91 ASP A N 1
ATOM 558 C CA . ASP A 1 91 ? -21.649 0.824 18.840 1.00 97.69 91 ASP A CA 1
ATOM 559 C C . ASP A 1 91 ? -20.257 1.407 19.158 1.00 97.69 91 ASP A C 1
ATOM 561 O O . ASP A 1 91 ? -19.378 0.758 19.736 1.00 97.69 91 ASP A O 1
ATOM 565 N N . ALA A 1 92 ? -20.051 2.666 18.758 1.00 97.62 92 ALA A N 1
ATOM 566 C CA . ALA A 1 92 ? -18.798 3.391 18.962 1.00 97.62 92 ALA A CA 1
ATOM 567 C C . ALA A 1 92 ? -18.472 3.649 20.444 1.00 97.62 92 ALA A C 1
ATOM 569 O O . ALA A 1 92 ? -17.298 3.694 20.819 1.00 97.62 92 ALA A O 1
ATOM 570 N N . ALA A 1 93 ? -19.491 3.836 21.289 1.00 98.12 93 ALA A N 1
ATOM 571 C CA . ALA A 1 93 ? -19.296 4.113 22.708 1.00 98.12 93 ALA A CA 1
ATOM 572 C C . ALA A 1 93 ? -18.796 2.860 23.438 1.00 98.12 93 ALA A C 1
ATOM 574 O O . ALA A 1 93 ? -17.847 2.945 24.217 1.00 98.12 93 ALA A O 1
ATOM 575 N N . GLY A 1 94 ? -19.365 1.699 23.117 1.00 98.25 94 GLY A N 1
ATOM 576 C CA . GLY A 1 94 ? -18.928 0.390 23.579 1.00 98.25 94 GLY A CA 1
ATOM 577 C C . GLY A 1 94 ? -17.488 0.101 23.171 1.00 98.25 94 GLY A C 1
ATOM 578 O O . GLY A 1 94 ? -16.704 -0.325 24.018 1.00 98.25 94 GLY A O 1
ATOM 579 N N . LEU A 1 95 ? -17.098 0.421 21.926 1.00 98.31 95 LEU A N 1
ATOM 580 C CA . LEU A 1 95 ? -15.704 0.273 21.483 1.00 98.31 95 LEU A CA 1
ATOM 581 C C . LEU A 1 95 ? -14.755 1.043 22.407 1.00 98.31 95 LEU A C 1
ATOM 583 O O . LEU A 1 95 ? -13.803 0.480 22.948 1.00 98.31 95 LEU A O 1
ATOM 587 N N . ARG A 1 96 ? -15.041 2.328 22.632 1.00 98.38 96 ARG A N 1
ATOM 588 C CA . ARG A 1 96 ? -14.214 3.181 23.488 1.00 98.38 96 ARG A CA 1
ATOM 589 C C . ARG A 1 96 ? -14.202 2.702 24.941 1.00 98.38 96 ARG A C 1
ATOM 591 O O . ARG A 1 96 ? -13.137 2.673 25.552 1.00 98.38 96 ARG A O 1
ATOM 598 N N . GLN A 1 97 ? -15.352 2.324 25.498 1.00 98.25 97 GLN A N 1
ATOM 599 C CA . GLN A 1 97 ? -15.459 1.869 26.889 1.00 98.25 97 GLN A CA 1
ATOM 600 C C . GLN A 1 97 ? -14.627 0.613 27.155 1.00 98.25 97 GLN A C 1
ATOM 602 O O . GLN A 1 97 ? -13.902 0.567 28.148 1.00 98.25 97 GLN A O 1
ATOM 607 N N . VAL A 1 98 ? -14.676 -0.374 26.257 1.00 97.88 98 VAL A N 1
ATOM 608 C CA . VAL A 1 98 ? -13.877 -1.601 26.391 1.00 97.88 98 VAL A CA 1
ATOM 609 C C . VAL A 1 98 ? -12.385 -1.292 26.312 1.00 97.88 98 VAL A C 1
ATOM 611 O O . VAL A 1 98 ? -11.619 -1.740 27.162 1.00 97.88 98 VAL A O 1
ATOM 614 N N . LEU A 1 99 ? -11.969 -0.466 25.349 1.00 98.12 99 LEU A N 1
ATOM 615 C CA . LEU A 1 99 ? -10.566 -0.069 25.222 1.00 98.12 99 LEU A CA 1
ATOM 616 C C . LEU A 1 99 ? -10.058 0.695 26.452 1.00 98.12 99 LEU A C 1
ATOM 618 O O . LEU A 1 99 ? -8.942 0.444 26.898 1.00 98.12 99 LEU A O 1
ATOM 622 N N . LEU A 1 100 ? -10.865 1.594 27.025 1.00 98.19 100 LEU A N 1
ATOM 623 C CA . LEU A 1 100 ? -10.520 2.299 28.263 1.00 98.19 100 LEU A CA 1
ATOM 624 C C . LEU A 1 100 ? -10.424 1.343 29.456 1.00 98.19 100 LEU A C 1
ATOM 626 O O . LEU A 1 100 ? -9.509 1.477 30.264 1.00 98.19 100 LEU A O 1
ATOM 630 N N . SER A 1 101 ? -11.324 0.359 29.545 1.00 96.94 101 SER A N 1
ATOM 631 C CA . SER A 1 101 ? -11.265 -0.683 30.572 1.00 96.94 101 SER A CA 1
ATOM 632 C C . SER A 1 101 ? -9.957 -1.473 30.474 1.00 96.94 101 SER A C 1
ATOM 634 O O . SER A 1 101 ? -9.217 -1.547 31.457 1.00 96.94 101 SER A O 1
ATOM 636 N N . TRP A 1 102 ? -9.606 -1.952 29.277 1.00 96.56 102 TRP A N 1
ATOM 637 C CA . TRP A 1 102 ? -8.348 -2.661 29.027 1.00 96.56 102 TRP A CA 1
ATOM 638 C C . TRP A 1 102 ? -7.112 -1.798 29.284 1.00 96.56 102 TRP A C 1
ATOM 640 O O . TRP A 1 102 ? -6.126 -2.294 29.821 1.00 96.56 102 TRP A O 1
ATOM 650 N N . ALA A 1 103 ? -7.154 -0.511 28.940 1.00 97.00 103 ALA A N 1
ATOM 651 C CA . ALA A 1 103 ? -6.066 0.420 29.224 1.00 97.00 103 ALA A CA 1
ATOM 652 C C . ALA A 1 103 ? -5.884 0.672 30.732 1.00 97.00 103 ALA A C 1
ATOM 654 O O . ALA A 1 103 ? -4.755 0.842 31.187 1.00 97.00 103 ALA A O 1
ATOM 655 N N . SER A 1 104 ? -6.977 0.700 31.503 1.00 96.62 104 SER A N 1
ATOM 656 C CA . SER A 1 104 ? -6.943 0.992 32.943 1.00 96.62 104 SER A CA 1
ATOM 657 C C . SER A 1 104 ? -6.475 -0.179 33.808 1.00 96.62 104 SER A C 1
ATOM 659 O O . SER A 1 104 ? -5.820 0.043 34.822 1.00 96.62 104 SER A O 1
ATOM 661 N N . ASP A 1 105 ? -6.798 -1.412 33.412 1.00 95.12 105 ASP A N 1
ATOM 662 C CA . ASP A 1 105 ? -6.475 -2.615 34.178 1.00 95.12 105 ASP A CA 1
ATOM 663 C C . ASP A 1 105 ? -6.312 -3.809 33.239 1.00 95.12 105 ASP A C 1
ATOM 665 O O . ASP A 1 105 ? -7.193 -4.659 33.106 1.00 95.12 105 ASP A O 1
ATOM 669 N N . TRP A 1 106 ? -5.192 -3.844 32.520 1.00 94.69 106 TRP A N 1
ATOM 670 C CA . TRP A 1 106 ? -4.934 -4.876 31.523 1.00 94.69 106 TRP A CA 1
ATOM 671 C C . TRP A 1 106 ? -5.031 -6.277 32.133 1.00 94.69 106 TRP A C 1
ATOM 673 O O . TRP A 1 106 ? -5.778 -7.109 31.629 1.00 94.69 106 TRP A O 1
ATOM 683 N N . ASP A 1 107 ? -4.364 -6.534 33.250 1.00 92.44 107 ASP A N 1
ATOM 684 C CA . ASP A 1 107 ? -4.238 -7.888 33.790 1.00 92.44 107 ASP A CA 1
ATOM 685 C C . ASP A 1 107 ? -5.581 -8.453 34.276 1.00 92.44 107 ASP A C 1
ATOM 687 O O . ASP A 1 107 ? -5.913 -9.592 33.942 1.00 92.44 107 ASP A O 1
ATOM 691 N N . ASN A 1 108 ? -6.398 -7.661 34.983 1.00 91.75 108 ASN A N 1
ATOM 692 C CA . ASN A 1 108 ? -7.672 -8.161 35.518 1.00 91.75 108 ASN A CA 1
ATOM 693 C C . ASN A 1 108 ? -8.831 -8.094 34.516 1.00 91.75 108 ASN A C 1
ATOM 695 O O . ASN A 1 108 ? -9.877 -8.698 34.745 1.00 91.75 108 ASN A O 1
ATOM 699 N N . THR A 1 109 ? -8.664 -7.383 33.398 1.00 90.00 109 THR A N 1
ATOM 700 C CA . THR A 1 109 ? -9.651 -7.346 32.302 1.00 90.00 109 THR A CA 1
ATOM 701 C C . THR A 1 109 ? -9.306 -8.309 31.168 1.00 90.00 109 THR A C 1
ATOM 703 O O . THR A 1 109 ? -9.860 -8.201 30.071 1.00 90.00 109 THR A O 1
ATOM 706 N N . ALA A 1 110 ? -8.364 -9.229 31.400 1.00 87.12 110 ALA A N 1
ATOM 707 C CA . ALA A 1 110 ? -7.984 -10.231 30.421 1.00 87.12 110 ALA A CA 1
ATOM 708 C C . ALA A 1 110 ? -9.201 -11.075 29.994 1.00 87.12 110 ALA A C 1
ATOM 710 O O . ALA A 1 110 ? -9.888 -11.647 30.846 1.00 87.12 110 ALA A O 1
ATOM 711 N N . PRO A 1 111 ? -9.479 -11.171 28.681 1.00 87.44 111 PRO A N 1
ATOM 712 C CA . PRO A 1 111 ? -10.483 -12.088 28.163 1.00 87.44 111 PRO A CA 1
ATOM 713 C C . PRO A 1 111 ? -10.182 -13.537 28.560 1.00 87.44 111 PRO A C 1
ATOM 715 O O . PRO A 1 111 ? -9.029 -13.912 28.785 1.00 87.44 111 PRO A O 1
ATOM 718 N N . ALA A 1 112 ? -11.217 -14.375 28.610 1.00 87.19 112 ALA A N 1
ATOM 719 C CA . ALA A 1 112 ? -11.053 -15.784 28.950 1.00 87.19 112 ALA A CA 1
ATOM 720 C C . ALA A 1 112 ? -10.046 -16.470 28.006 1.00 87.19 112 ALA A C 1
ATOM 722 O O . ALA A 1 112 ? -10.170 -16.397 26.786 1.00 87.19 112 ALA A O 1
ATOM 723 N N . GLY A 1 113 ? -9.051 -17.148 28.584 1.00 85.69 113 GLY A N 1
ATOM 724 C CA . GLY A 1 113 ? -7.986 -17.811 27.825 1.00 85.69 113 GLY A CA 1
ATOM 725 C C . GLY A 1 113 ? -6.827 -16.901 27.404 1.00 85.69 113 GLY A C 1
ATOM 726 O O . GLY A 1 113 ? -5.916 -17.390 26.741 1.00 85.69 113 GLY A O 1
ATOM 727 N N . LYS A 1 114 ? -6.826 -15.621 27.803 1.00 88.94 114 LYS A N 1
ATOM 728 C CA . LYS A 1 114 ? -5.712 -14.688 27.592 1.00 88.94 114 LYS A CA 1
ATOM 729 C C . LYS A 1 114 ? -5.043 -14.274 28.896 1.00 88.94 114 LYS A C 1
ATOM 731 O O . LYS A 1 114 ? -5.627 -14.317 29.975 1.00 88.94 114 LYS A O 1
ATOM 736 N N . THR A 1 115 ? -3.792 -13.864 28.767 1.00 87.88 115 THR A N 1
ATOM 737 C CA . THR A 1 115 ? -2.906 -13.394 29.829 1.00 87.88 115 THR A CA 1
ATOM 738 C C . THR A 1 115 ? -2.468 -11.950 29.572 1.00 87.88 115 THR A C 1
ATOM 740 O O . THR A 1 115 ? -2.732 -11.366 28.519 1.00 87.88 115 THR A O 1
ATOM 743 N N . ALA A 1 116 ? -1.731 -11.376 30.522 1.00 86.88 116 ALA A N 1
ATOM 744 C CA . ALA A 1 116 ? -1.118 -10.054 30.402 1.00 86.88 116 ALA A CA 1
ATOM 745 C C . ALA A 1 116 ? -0.170 -9.907 29.192 1.00 86.88 116 ALA A C 1
ATOM 747 O O . ALA A 1 116 ? 0.082 -8.797 28.716 1.00 86.88 116 ALA A O 1
ATOM 748 N N . ALA A 1 117 ? 0.376 -11.016 28.683 1.00 87.88 117 ALA A N 1
ATOM 749 C CA . ALA A 1 117 ? 1.317 -11.003 27.569 1.00 87.88 117 ALA A CA 1
ATOM 750 C C . ALA A 1 117 ? 0.636 -10.944 26.192 1.00 87.88 117 ALA A C 1
ATOM 752 O O . ALA A 1 117 ? 1.298 -10.569 25.221 1.00 87.88 117 ALA A O 1
ATOM 753 N N . ASP A 1 118 ? -0.650 -11.289 26.115 1.00 89.38 118 ASP A N 1
ATOM 754 C CA . ASP A 1 118 ? -1.340 -11.578 24.859 1.00 89.38 118 ASP A CA 1
ATOM 755 C C . ASP A 1 118 ? -1.958 -10.335 24.221 1.00 89.38 118 ASP A C 1
ATOM 757 O O . ASP A 1 118 ? -2.475 -9.466 24.911 1.00 89.38 118 ASP A O 1
ATOM 761 N N . GLU A 1 119 ? -1.958 -10.261 22.890 1.00 92.31 119 GLU A N 1
ATOM 762 C CA . GLU A 1 119 ? -2.699 -9.240 22.134 1.00 92.31 119 GLU A CA 1
ATOM 763 C C . GLU A 1 119 ? -4.220 -9.457 22.253 1.00 92.31 119 GLU A C 1
ATOM 765 O O . GLU A 1 119 ? -4.671 -10.584 22.477 1.00 92.31 119 GLU A O 1
ATOM 770 N N . ARG A 1 120 ? -5.034 -8.408 22.061 1.00 93.50 120 ARG A N 1
ATOM 771 C CA . ARG A 1 120 ? -6.511 -8.508 22.107 1.00 93.50 120 ARG A CA 1
ATOM 772 C C . ARG A 1 120 ? -7.192 -8.114 20.803 1.00 93.50 120 ARG A C 1
ATOM 774 O O . ARG A 1 120 ? -6.662 -7.324 20.027 1.00 93.50 120 ARG A O 1
ATOM 781 N N . VAL A 1 121 ? -8.390 -8.643 20.587 1.00 94.38 121 VAL A N 1
ATOM 782 C CA . VAL A 1 121 ? -9.238 -8.384 19.425 1.00 94.38 121 VAL A CA 1
ATOM 783 C C . VAL A 1 121 ? -10.622 -7.955 19.893 1.00 94.38 121 VAL A C 1
ATOM 785 O O . VAL A 1 121 ? -11.349 -8.728 20.514 1.00 94.38 121 VAL A O 1
ATOM 788 N N . LEU A 1 122 ? -10.994 -6.726 19.557 1.00 96.50 122 LEU A N 1
ATOM 789 C CA . LEU A 1 122 ? -12.304 -6.150 19.821 1.00 96.50 122 LEU A CA 1
ATOM 790 C C . LEU A 1 122 ? -13.110 -6.105 18.521 1.00 96.50 122 LEU A C 1
ATOM 792 O O . LEU A 1 122 ? -12.728 -5.444 17.557 1.00 96.50 122 LEU A O 1
ATOM 796 N N . GLY A 1 123 ? -14.220 -6.831 18.496 1.00 96.25 123 GLY A N 1
ATOM 797 C CA . GLY A 1 123 ? -15.153 -6.862 17.381 1.00 96.25 123 GLY A CA 1
ATOM 798 C C . GLY A 1 123 ? -16.263 -5.824 17.521 1.00 96.25 123 GLY A C 1
ATOM 799 O O . GLY A 1 123 ? -16.699 -5.524 18.632 1.00 96.25 123 GLY A O 1
ATOM 800 N N . PHE A 1 124 ? -16.781 -5.342 16.393 1.00 97.81 124 PHE A N 1
ATOM 801 C CA . PHE A 1 124 ? -18.109 -4.729 16.332 1.00 97.81 124 PHE A CA 1
ATOM 802 C C . PHE A 1 124 ? -19.005 -5.451 15.324 1.00 97.81 124 PHE A C 1
ATOM 804 O O . PHE A 1 124 ? -18.549 -5.791 14.234 1.00 97.81 124 PHE A O 1
ATOM 811 N N . ASP A 1 125 ? -20.263 -5.698 15.685 1.00 96.88 125 ASP A N 1
ATOM 812 C CA . ASP A 1 125 ? -21.209 -6.512 14.898 1.00 96.88 125 ASP A CA 1
ATOM 813 C C . ASP A 1 125 ? -22.326 -5.713 14.217 1.00 96.88 125 ASP A C 1
ATOM 815 O O . ASP A 1 125 ? -23.122 -6.263 13.459 1.00 96.88 125 ASP A O 1
ATOM 819 N N . THR A 1 126 ? -22.366 -4.406 14.462 1.00 97.50 126 THR A N 1
ATOM 820 C CA . THR A 1 126 ? -23.384 -3.503 13.930 1.00 97.50 126 THR A CA 1
ATOM 821 C C . THR A 1 126 ? -22.721 -2.356 13.179 1.00 97.50 126 THR A C 1
ATOM 823 O O . THR A 1 126 ? -21.690 -1.833 13.600 1.00 97.50 126 THR A O 1
ATOM 826 N N . THR A 1 127 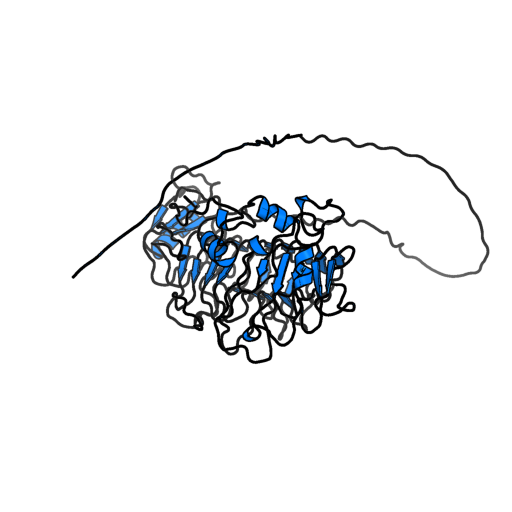? -23.304 -1.963 12.045 1.00 97.88 127 THR A N 1
ATOM 827 C CA . THR A 1 127 ? -22.822 -0.818 11.267 1.00 97.88 127 THR A CA 1
ATOM 828 C C . THR A 1 127 ? -22.888 0.459 12.097 1.00 97.88 127 THR A C 1
ATOM 830 O O . THR A 1 127 ? -23.946 0.836 12.599 1.00 97.88 127 THR A O 1
ATOM 833 N N . ILE A 1 128 ? -21.759 1.159 12.184 1.00 97.81 128 ILE A N 1
ATOM 834 C CA . ILE A 1 128 ? -21.638 2.406 12.934 1.00 97.81 128 ILE A CA 1
ATOM 835 C C . ILE A 1 128 ? -21.738 3.576 11.958 1.00 97.81 128 ILE A C 1
ATOM 837 O O . ILE A 1 128 ? -20.878 3.764 11.095 1.00 97.81 128 ILE A O 1
ATOM 841 N N . ILE A 1 129 ? -22.788 4.382 12.110 1.00 95.88 129 ILE A N 1
ATOM 842 C CA . ILE A 1 129 ? -22.980 5.621 11.354 1.00 95.88 129 ILE A CA 1
ATOM 843 C C . ILE A 1 129 ? -22.591 6.801 12.240 1.00 95.88 129 ILE A C 1
ATOM 845 O O . ILE A 1 129 ? -23.212 7.039 13.275 1.00 95.88 129 ILE A O 1
ATOM 849 N N . GLY A 1 130 ? -21.577 7.554 11.819 1.00 92.88 130 GLY A N 1
ATOM 850 C CA . GLY A 1 130 ? -21.020 8.670 12.578 1.00 92.88 130 GLY A CA 1
ATOM 851 C C . GLY A 1 130 ? -19.560 8.453 12.989 1.00 92.88 130 GLY A C 1
ATOM 852 O O . GLY A 1 130 ? -18.949 7.442 12.639 1.00 92.88 130 GLY A O 1
ATOM 853 N N . PRO A 1 131 ? -18.959 9.439 13.678 1.00 93.69 131 PRO A N 1
ATOM 854 C CA . PRO A 1 131 ? -17.563 9.369 14.087 1.00 93.69 131 PRO A CA 1
ATOM 855 C C . PRO A 1 131 ? -17.332 8.300 15.164 1.00 93.69 131 PRO A C 1
ATOM 857 O O . PRO A 1 131 ? -18.146 8.124 16.069 1.00 93.69 131 PRO A O 1
ATOM 860 N N . VAL A 1 132 ? -16.179 7.635 15.092 1.00 97.62 132 VAL A N 1
ATOM 861 C CA . VAL A 1 132 ? -15.692 6.668 16.082 1.00 97.62 132 VAL A CA 1
ATOM 862 C C . VAL A 1 132 ? -14.447 7.248 16.744 1.00 97.62 132 VAL A C 1
ATOM 864 O O . VAL A 1 132 ? -13.421 7.420 16.087 1.00 97.62 132 VAL A O 1
ATOM 867 N N . ASP A 1 133 ? -14.527 7.557 18.039 1.00 97.81 133 ASP A N 1
ATOM 868 C CA . ASP A 1 133 ? -13.417 8.159 18.784 1.00 97.81 133 ASP A CA 1
ATOM 869 C C . ASP A 1 133 ? -12.684 7.154 19.681 1.00 97.81 133 ASP A C 1
ATOM 871 O O . ASP A 1 133 ? -13.120 6.820 20.784 1.00 97.81 133 ASP A O 1
ATOM 875 N N . LEU A 1 134 ? -11.516 6.717 19.222 1.00 98.25 134 LEU A N 1
ATOM 876 C CA . LEU A 1 134 ? -10.590 5.816 19.915 1.00 98.25 134 LEU A CA 1
ATOM 877 C C . LEU A 1 134 ? -9.266 6.527 20.254 1.00 98.25 134 LEU A C 1
ATOM 879 O O . LEU A 1 134 ? -8.216 5.890 20.381 1.00 98.25 134 LEU A O 1
ATOM 883 N N . SER A 1 135 ? -9.302 7.858 20.350 1.00 97.88 135 SER A N 1
ATOM 884 C CA . SER A 1 135 ? -8.129 8.690 20.610 1.00 97.88 135 SER A CA 1
ATOM 885 C C . SER A 1 135 ? -7.707 8.698 22.079 1.00 97.88 135 SER A C 1
ATOM 887 O O . SER A 1 135 ? -8.533 8.498 22.981 1.00 97.88 135 SER A O 1
ATOM 889 N N . ALA A 1 136 ? -6.419 8.986 22.286 1.00 98.06 136 ALA A N 1
ATOM 890 C CA . ALA A 1 136 ? -5.744 9.120 23.574 1.00 98.06 136 ALA A CA 1
ATOM 891 C C . ALA A 1 136 ? -5.841 7.874 24.475 1.00 98.06 136 ALA A C 1
ATOM 893 O O . ALA A 1 136 ? -5.979 7.986 25.693 1.00 98.06 136 ALA A O 1
ATOM 894 N N . ILE A 1 137 ? -5.763 6.677 23.885 1.00 98.25 137 ILE A N 1
ATOM 895 C CA . ILE A 1 137 ? -5.789 5.402 24.613 1.00 98.25 137 ILE A CA 1
ATOM 896 C C . ILE A 1 137 ? -4.408 4.752 24.536 1.00 98.25 137 ILE A C 1
ATOM 898 O O . ILE A 1 137 ? -3.903 4.463 23.453 1.00 98.25 137 ILE A O 1
ATOM 902 N N . THR A 1 138 ? -3.791 4.508 25.691 1.00 97.75 138 THR A N 1
ATOM 903 C CA . THR A 1 138 ? -2.501 3.812 25.787 1.00 97.75 138 THR A CA 1
ATOM 904 C C . THR A 1 138 ? -2.716 2.389 26.264 1.00 97.75 138 THR A C 1
ATOM 906 O O . THR A 1 138 ? -3.164 2.175 27.387 1.00 97.75 138 THR A O 1
ATOM 909 N N . LEU A 1 139 ? -2.405 1.423 25.404 1.00 97.31 139 LEU A N 1
ATOM 910 C CA . LEU A 1 139 ? -2.593 0.003 25.685 1.00 97.31 139 LEU A CA 1
ATOM 911 C C . LEU A 1 139 ? -1.229 -0.661 25.923 1.00 97.31 139 LEU A C 1
ATOM 913 O O . LEU A 1 139 ? -0.299 -0.400 25.158 1.00 97.31 139 LEU A O 1
ATOM 917 N N . PRO A 1 140 ? -1.070 -1.531 26.938 1.00 95.31 140 PRO A N 1
ATOM 918 C CA . PRO A 1 140 ? 0.213 -2.195 27.206 1.00 95.31 140 PRO A CA 1
ATOM 919 C C . PRO A 1 140 ? 0.667 -3.161 26.105 1.00 95.31 140 PRO A C 1
ATOM 921 O O . PRO A 1 140 ? 1.865 -3.391 25.929 1.00 95.31 140 PRO A O 1
ATOM 924 N N . LYS A 1 141 ? -0.288 -3.741 25.371 1.00 94.44 141 LYS A N 1
ATOM 925 C CA . LYS A 1 141 ? -0.069 -4.640 24.232 1.00 94.44 141 LYS A CA 1
ATOM 926 C C . LYS A 1 141 ? -0.975 -4.242 23.080 1.00 94.44 141 LYS A C 1
ATOM 928 O O . LYS A 1 141 ? -1.871 -3.412 23.231 1.00 94.44 141 LYS A O 1
ATOM 933 N N . ARG A 1 142 ? -0.734 -4.855 21.923 1.00 93.38 142 ARG A N 1
ATOM 934 C CA . ARG A 1 142 ? -1.522 -4.610 20.724 1.00 93.38 142 ARG A CA 1
ATOM 935 C C . ARG A 1 142 ? -2.989 -4.971 20.947 1.00 93.38 142 ARG A C 1
ATOM 937 O O . ARG A 1 142 ? -3.300 -6.061 21.429 1.00 93.38 142 ARG A O 1
ATOM 944 N N . VAL A 1 143 ? -3.872 -4.075 20.526 1.00 95.75 143 VAL A N 1
ATOM 945 C CA . VAL A 1 143 ? -5.299 -4.347 20.372 1.00 95.75 143 VAL A CA 1
ATOM 946 C C . VAL A 1 143 ? -5.709 -4.091 18.934 1.00 95.75 143 VAL A C 1
ATOM 948 O O . VAL A 1 143 ? -5.406 -3.039 18.377 1.00 95.75 143 VAL A O 1
ATOM 951 N N . CYS A 1 144 ? -6.412 -5.049 18.348 1.00 95.75 144 CYS A N 1
ATOM 952 C CA . CYS A 1 144 ? -6.998 -4.955 17.023 1.00 95.75 144 CYS A CA 1
ATOM 953 C C . CYS A 1 144 ? -8.507 -4.716 17.141 1.00 95.75 144 CYS A C 1
ATOM 955 O O . CYS A 1 144 ? -9.221 -5.529 17.725 1.00 95.75 144 CYS A O 1
ATOM 957 N N . VAL A 1 145 ? -8.999 -3.613 16.584 1.00 97.56 145 VAL A N 1
ATOM 958 C CA . VAL A 1 145 ? -10.430 -3.340 16.423 1.00 97.56 145 VAL A CA 1
ATOM 959 C C . VAL A 1 145 ? -10.839 -3.771 15.024 1.00 97.56 145 VAL A C 1
ATOM 961 O O . VAL A 1 145 ? -10.232 -3.322 14.052 1.00 97.56 145 VAL A O 1
ATOM 964 N N . ARG A 1 146 ? -11.849 -4.638 14.910 1.00 96.19 146 ARG A N 1
ATOM 965 C CA . ARG A 1 146 ? -12.266 -5.206 13.623 1.00 96.19 146 ARG A CA 1
ATOM 966 C C . ARG A 1 146 ? -13.768 -5.380 13.470 1.00 96.19 146 ARG A C 1
ATOM 968 O O . ARG A 1 146 ? -14.486 -5.523 14.456 1.00 96.19 146 ARG A O 1
ATOM 975 N N . ALA A 1 147 ? -14.234 -5.416 12.225 1.00 95.62 147 ALA A N 1
ATOM 976 C CA . ALA A 1 147 ? -15.623 -5.750 11.934 1.00 95.62 147 ALA A CA 1
ATOM 977 C C . ALA A 1 147 ? -15.883 -7.249 12.158 1.00 95.62 147 ALA A C 1
ATOM 979 O O . ALA A 1 147 ? -15.034 -8.098 11.855 1.00 95.62 147 ALA A O 1
ATOM 980 N N . VAL A 1 148 ? -17.080 -7.560 12.653 1.00 95.31 148 VAL A N 1
ATOM 981 C CA . VAL A 1 148 ? -17.666 -8.901 12.699 1.00 95.31 148 VAL A CA 1
ATOM 982 C C . VAL A 1 148 ? -18.759 -8.942 11.641 1.00 95.31 148 VAL A C 1
ATOM 984 O O . VAL A 1 148 ? -19.849 -8.404 11.832 1.00 95.31 148 VAL A O 1
ATOM 987 N N . GLY A 1 149 ? -18.443 -9.520 10.488 1.00 92.19 149 GLY A N 1
ATOM 988 C CA . GLY A 1 149 ? -19.335 -9.508 9.338 1.00 92.19 149 GLY A CA 1
ATOM 989 C C . GLY A 1 149 ? -18.851 -10.401 8.204 1.00 92.19 149 GLY A C 1
ATOM 990 O O . GLY A 1 149 ? -17.767 -10.980 8.265 1.00 92.19 149 GLY A O 1
ATOM 991 N N . ALA A 1 150 ? -19.690 -10.524 7.180 1.00 94.56 150 ALA A N 1
ATOM 992 C CA . ALA A 1 150 ? -19.353 -11.209 5.942 1.00 94.56 150 ALA A CA 1
ATOM 993 C C . ALA A 1 150 ? -18.632 -10.246 4.993 1.00 94.56 150 ALA A C 1
ATOM 995 O O . ALA A 1 150 ? -19.069 -9.107 4.829 1.00 94.56 150 ALA A O 1
ATOM 996 N N . PHE A 1 151 ? -17.567 -10.723 4.353 1.00 95.62 151 PHE A N 1
ATOM 997 C CA . PHE A 1 151 ? -16.772 -9.963 3.389 1.00 95.62 151 PHE A CA 1
ATOM 998 C C . PHE A 1 151 ? -17.077 -10.418 1.960 1.00 95.62 151 PHE A C 1
ATOM 1000 O O . PHE A 1 151 ? -17.301 -11.607 1.718 1.00 95.62 151 PHE A O 1
ATOM 1007 N N . SER A 1 152 ? -17.039 -9.489 1.010 1.00 93.81 152 SER A N 1
ATOM 1008 C CA . SER A 1 152 ? -17.291 -9.759 -0.410 1.00 93.81 152 SER A CA 1
ATOM 1009 C C . SER A 1 152 ? -16.225 -9.167 -1.329 1.00 93.81 152 SER A C 1
ATOM 1011 O O . SER A 1 152 ? -15.372 -8.368 -0.932 1.00 93.81 152 SER A O 1
ATOM 1013 N N . ASP A 1 153 ? -16.245 -9.623 -2.579 1.00 92.19 153 ASP A N 1
ATOM 1014 C CA . ASP A 1 153 ? -15.319 -9.250 -3.648 1.00 92.19 153 ASP A CA 1
ATOM 1015 C C . ASP A 1 153 ? -15.508 -7.814 -4.161 1.00 92.19 153 ASP A C 1
ATOM 1017 O O . ASP A 1 153 ? -14.586 -7.248 -4.738 1.00 92.19 153 ASP A O 1
ATOM 1021 N N . ASP A 1 154 ? -16.643 -7.184 -3.860 1.00 89.38 154 ASP A N 1
ATOM 1022 C CA . ASP A 1 154 ? -16.921 -5.759 -4.085 1.00 89.38 154 ASP A CA 1
ATOM 1023 C C . ASP A 1 154 ? -16.294 -4.824 -3.028 1.00 89.38 154 ASP A C 1
ATOM 1025 O O . ASP A 1 154 ? -16.666 -3.649 -2.906 1.00 89.38 154 ASP A O 1
ATOM 1029 N N . TYR A 1 155 ? -15.321 -5.342 -2.270 1.00 91.25 155 TYR A N 1
ATOM 1030 C CA . TYR A 1 155 ? -14.586 -4.630 -1.223 1.00 91.25 155 TYR A CA 1
ATOM 1031 C C . TYR A 1 155 ? -15.469 -4.177 -0.053 1.00 91.25 155 TYR A C 1
ATOM 1033 O O . TYR A 1 155 ? -15.118 -3.228 0.650 1.00 91.25 155 TYR A O 1
ATOM 1041 N N . SER A 1 156 ? -16.620 -4.818 0.155 1.00 91.69 156 SER A N 1
ATOM 1042 C CA . SER A 1 156 ? -17.523 -4.487 1.253 1.00 91.69 156 SER A CA 1
ATOM 1043 C C . SER A 1 156 ? -17.501 -5.530 2.371 1.00 91.69 156 SER A C 1
ATOM 1045 O O . SER A 1 156 ? -17.086 -6.680 2.194 1.00 91.69 156 SER A O 1
ATOM 1047 N N . CYS A 1 157 ? -17.916 -5.079 3.553 1.00 95.00 157 CYS A N 1
ATOM 1048 C CA . CYS A 1 157 ? -18.261 -5.920 4.688 1.00 95.00 157 CYS A CA 1
ATOM 1049 C C . CYS A 1 157 ? -19.722 -5.651 5.068 1.00 95.00 157 CYS A C 1
ATOM 1051 O O . CYS A 1 157 ? -20.185 -4.509 4.985 1.00 95.00 157 CYS A O 1
ATOM 1053 N N . SER A 1 158 ? -20.448 -6.676 5.525 1.00 96.06 158 SER A N 1
ATOM 1054 C CA . SER A 1 158 ? -21.826 -6.524 6.024 1.00 96.06 158 SER A CA 1
ATOM 1055 C C . SER A 1 158 ? -21.932 -5.553 7.205 1.00 96.06 158 SER A C 1
ATOM 1057 O O . SER A 1 158 ? -22.998 -4.986 7.440 1.00 96.06 158 SER A O 1
ATOM 1059 N N . THR A 1 159 ? -20.822 -5.358 7.919 1.00 95.94 159 THR A N 1
ATOM 1060 C CA . THR A 1 159 ? -20.687 -4.473 9.073 1.00 95.94 159 THR A CA 1
ATOM 1061 C C . THR A 1 159 ? -19.563 -3.480 8.794 1.00 95.94 159 THR A C 1
ATOM 1063 O O . THR A 1 159 ? -18.420 -3.875 8.565 1.00 95.94 159 THR A O 1
ATOM 1066 N N . TYR A 1 160 ? -19.870 -2.185 8.797 1.00 96.94 160 TYR A N 1
ATOM 1067 C CA . TYR A 1 160 ? -18.915 -1.149 8.398 1.00 96.94 160 TYR A CA 1
ATOM 1068 C C . TYR A 1 160 ? -19.001 0.094 9.283 1.00 96.94 160 TYR A C 1
ATOM 1070 O O . TYR A 1 160 ? -19.955 0.284 10.039 1.00 96.94 160 TYR A O 1
ATOM 1078 N N . VAL A 1 161 ? -17.997 0.963 9.170 1.00 97.56 161 VAL A N 1
ATOM 1079 C CA . VAL A 1 161 ? -18.034 2.311 9.744 1.00 97.56 161 VAL A CA 1
ATOM 1080 C C . VAL A 1 161 ? -18.247 3.307 8.617 1.00 97.56 161 VAL A C 1
ATOM 1082 O O . VAL A 1 161 ? -17.466 3.341 7.671 1.00 97.56 161 VAL A O 1
ATOM 1085 N N . GLN A 1 162 ? -19.279 4.141 8.720 1.00 95.69 162 GLN A N 1
ATOM 1086 C CA . GLN A 1 162 ? -19.454 5.301 7.850 1.00 95.69 162 GLN A CA 1
ATOM 1087 C C . GLN A 1 162 ? -19.276 6.582 8.662 1.00 95.69 162 GLN A C 1
ATOM 1089 O O . GLN A 1 162 ? -20.210 7.081 9.293 1.00 95.69 162 GLN A O 1
ATOM 1094 N N . GLY A 1 163 ? -18.059 7.112 8.642 1.00 93.88 163 GLY A N 1
ATOM 1095 C CA . GLY A 1 163 ? -17.641 8.232 9.469 1.00 93.88 163 GLY A CA 1
ATOM 1096 C C . GLY A 1 163 ? -16.124 8.344 9.565 1.00 93.88 163 GLY A C 1
ATOM 1097 O O . GLY A 1 163 ? -15.385 7.653 8.868 1.00 93.88 163 GLY A O 1
ATOM 1098 N N . ILE A 1 164 ? -15.667 9.249 10.427 1.00 94.00 164 ILE A N 1
ATOM 1099 C CA . ILE A 1 164 ? -14.243 9.418 10.736 1.00 94.00 164 ILE A CA 1
ATOM 1100 C C . ILE A 1 164 ? -13.884 8.474 11.883 1.00 94.00 164 ILE A C 1
ATOM 1102 O O . ILE A 1 164 ? -14.571 8.474 12.904 1.00 94.00 164 ILE A O 1
ATOM 1106 N N . VAL A 1 165 ? -12.796 7.716 11.745 1.00 97.38 165 VAL A N 1
ATOM 1107 C CA . VAL A 1 165 ? -12.226 6.901 12.825 1.00 97.38 165 VAL A CA 1
ATOM 1108 C C . VAL A 1 165 ? -11.000 7.614 13.383 1.00 97.38 165 VAL A C 1
ATOM 1110 O O . VAL A 1 165 ? -9.992 7.782 12.696 1.00 97.38 165 VAL A O 1
ATOM 1113 N N . ASN A 1 166 ? -11.087 8.064 14.630 1.00 97.19 166 ASN A N 1
ATOM 1114 C CA . ASN A 1 166 ? -10.040 8.830 15.286 1.00 97.19 166 ASN A CA 1
ATOM 1115 C C . ASN A 1 166 ? -9.228 7.948 16.238 1.00 97.19 166 ASN A C 1
ATOM 1117 O O . ASN A 1 166 ? -9.751 7.493 17.246 1.00 97.19 166 ASN A O 1
ATOM 1121 N N . VAL A 1 167 ? -7.946 7.737 15.941 1.00 97.94 167 VAL A N 1
ATOM 1122 C CA . VAL A 1 167 ? -6.996 6.956 16.759 1.00 97.94 167 VAL A CA 1
ATOM 1123 C C . VAL A 1 167 ? -5.879 7.863 17.300 1.00 97.94 167 VAL A C 1
ATOM 1125 O O . VAL A 1 167 ? -4.889 7.394 17.854 1.00 97.94 167 VAL A O 1
ATOM 1128 N N . ALA A 1 168 ? -6.010 9.182 17.143 1.00 97.31 168 ALA A N 1
ATOM 1129 C CA . ALA A 1 168 ? -4.932 10.111 17.446 1.00 97.31 168 ALA A CA 1
ATOM 1130 C C . ALA A 1 168 ? -4.461 10.035 18.906 1.00 97.31 168 ALA A C 1
ATOM 1132 O O . ALA A 1 168 ? -5.263 9.852 19.820 1.00 97.31 168 ALA A O 1
ATOM 1133 N N . GLY A 1 169 ? -3.158 10.186 19.142 1.00 97.81 169 GLY A N 1
ATOM 1134 C CA . GLY A 1 169 ? -2.590 10.158 20.497 1.00 97.81 169 GLY A CA 1
ATOM 1135 C C . GLY A 1 169 ? -2.608 8.786 21.186 1.00 97.81 169 GLY A C 1
ATOM 1136 O O . GLY A 1 169 ? -2.227 8.694 22.351 1.00 97.81 169 GLY A O 1
ATOM 1137 N N . SER A 1 170 ? -3.074 7.731 20.515 1.00 98.44 170 SER A N 1
ATOM 1138 C CA . SER A 1 170 ? -3.135 6.379 21.077 1.00 98.44 170 SER A CA 1
ATOM 1139 C C . SER A 1 170 ? -1.837 5.599 20.852 1.00 98.44 170 SER A C 1
ATOM 1141 O O . SER A 1 170 ? -1.015 5.947 19.996 1.00 98.44 170 SER A O 1
ATOM 1143 N N . SER A 1 171 ? -1.662 4.509 21.602 1.00 98.25 171 SER A N 1
ATOM 1144 C CA . SER A 1 171 ? -0.566 3.562 21.395 1.00 98.25 171 SER A CA 1
ATOM 1145 C C . SER A 1 171 ? -1.024 2.109 21.371 1.00 98.25 171 SER A C 1
ATOM 1147 O O . SER A 1 171 ? -1.979 1.733 22.052 1.00 98.25 171 SER A O 1
ATOM 1149 N N . ASN A 1 172 ? -0.334 1.299 20.561 1.00 97.56 172 ASN A N 1
ATOM 1150 C CA . ASN A 1 172 ? -0.611 -0.128 20.364 1.00 97.56 172 ASN A CA 1
ATOM 1151 C C . ASN A 1 172 ? -2.047 -0.440 19.883 1.00 97.56 172 ASN A C 1
ATOM 1153 O O . ASN A 1 172 ? -2.538 -1.551 20.073 1.00 97.56 172 ASN A O 1
ATOM 1157 N N . LEU A 1 173 ? -2.719 0.508 19.224 1.00 97.75 173 LEU A N 1
ATOM 1158 C CA . LEU A 1 173 ? -4.081 0.342 18.714 1.00 97.75 173 LEU A CA 1
ATOM 1159 C C . LEU A 1 173 ? -4.089 0.190 17.190 1.00 97.75 173 LEU A C 1
ATOM 1161 O O . LEU A 1 173 ? -3.521 1.006 16.463 1.00 97.75 173 LEU A O 1
ATOM 1165 N N . TRP A 1 174 ? -4.727 -0.872 16.711 1.00 97.25 174 TRP A N 1
ATOM 1166 C CA . TRP A 1 174 ? -4.788 -1.232 15.302 1.00 97.25 174 TRP A CA 1
ATOM 1167 C C . TRP A 1 174 ? -6.233 -1.320 14.836 1.00 97.25 174 TRP A C 1
ATOM 1169 O O . TRP A 1 174 ? -7.090 -1.855 15.535 1.00 97.25 174 TRP A O 1
ATOM 1179 N N . LEU A 1 175 ? -6.489 -0.821 13.634 1.00 97.75 175 LEU A N 1
ATOM 1180 C CA . LEU A 1 175 ? -7.734 -1.045 12.912 1.00 97.75 175 LEU A CA 1
ATOM 1181 C C . LEU A 1 175 ? -7.488 -2.182 11.923 1.00 97.75 175 LEU A C 1
ATOM 1183 O O . LEU A 1 175 ? -6.584 -2.068 11.092 1.00 97.75 175 LEU A O 1
ATOM 1187 N N . CYS A 1 176 ? -8.250 -3.270 12.015 1.00 96.06 176 CYS A N 1
ATOM 1188 C CA . CYS A 1 176 ? -8.048 -4.436 11.162 1.00 96.06 176 CYS A CA 1
ATOM 1189 C C . CYS A 1 176 ? -9.341 -4.922 10.520 1.00 96.06 176 CYS A C 1
ATOM 1191 O O . CYS A 1 176 ? -10.366 -4.939 11.189 1.00 96.06 176 CYS A O 1
ATOM 1193 N N . LEU A 1 177 ? -9.303 -5.418 9.279 1.00 95.62 177 LEU A N 1
ATOM 1194 C CA . LEU A 1 177 ? -10.474 -6.058 8.649 1.00 95.62 177 LEU A CA 1
ATOM 1195 C C . LEU A 1 177 ? -11.745 -5.194 8.759 1.00 95.62 177 LEU A C 1
ATOM 1197 O O . LEU A 1 177 ? -12.824 -5.675 9.106 1.00 95.62 177 LEU A O 1
ATOM 1201 N N . MET A 1 178 ? -11.595 -3.888 8.526 1.00 96.94 178 MET A N 1
ATOM 1202 C CA . MET A 1 178 ? -12.689 -2.918 8.567 1.00 96.94 178 MET A CA 1
ATOM 1203 C C . MET A 1 178 ? -13.001 -2.413 7.164 1.00 96.94 178 MET A C 1
ATOM 1205 O O . MET A 1 178 ? -12.096 -2.106 6.388 1.00 96.94 178 MET A O 1
ATOM 1209 N N . ASP A 1 179 ? -14.289 -2.265 6.867 1.00 97.00 179 ASP A N 1
ATOM 1210 C CA . ASP A 1 179 ? -14.758 -1.414 5.777 1.00 97.00 179 ASP A CA 1
ATOM 1211 C C . ASP A 1 179 ? -15.069 -0.027 6.359 1.00 97.00 179 ASP A C 1
ATOM 1213 O O . ASP A 1 179 ? -15.965 0.130 7.193 1.00 97.00 179 ASP A O 1
ATOM 1217 N N . ILE A 1 180 ? -14.260 0.964 5.986 1.00 97.06 180 ILE A N 1
ATOM 1218 C CA . ILE A 1 180 ? -14.313 2.341 6.478 1.00 97.06 180 ILE A CA 1
ATOM 1219 C C . ILE A 1 180 ? -14.714 3.240 5.318 1.00 97.06 180 ILE A C 1
ATOM 1221 O O . ILE A 1 180 ? -14.036 3.322 4.293 1.00 97.06 180 ILE A O 1
ATOM 1225 N N . ARG A 1 181 ? -15.819 3.950 5.491 1.00 94.75 181 ARG A N 1
ATOM 1226 C CA . ARG A 1 181 ? -16.448 4.760 4.457 1.00 94.75 181 ARG A CA 1
ATOM 1227 C C . ARG A 1 181 ? -16.526 6.209 4.911 1.00 94.75 181 ARG A C 1
ATOM 1229 O O . ARG A 1 181 ? -16.952 6.497 6.029 1.00 94.75 181 ARG A O 1
ATOM 1236 N N . ALA A 1 182 ? -16.136 7.132 4.043 1.00 92.81 182 ALA A N 1
ATOM 1237 C CA . ALA A 1 182 ? -16.211 8.554 4.330 1.00 92.81 182 ALA A CA 1
ATOM 1238 C C . ALA A 1 182 ? -17.664 8.989 4.607 1.00 92.81 182 ALA A C 1
ATOM 1240 O O . ALA A 1 182 ? -18.594 8.505 3.959 1.00 92.81 182 ALA A O 1
ATOM 1241 N N . PRO A 1 183 ? -17.902 9.930 5.532 1.00 88.75 183 PRO A N 1
ATOM 1242 C CA . PRO A 1 183 ? -19.210 10.561 5.644 1.00 88.75 183 PRO A CA 1
ATOM 1243 C C . PRO A 1 183 ? -19.508 11.398 4.384 1.00 88.75 183 PRO A C 1
ATOM 1245 O O . PRO A 1 183 ? -18.591 11.874 3.712 1.00 88.75 183 PRO A O 1
ATOM 1248 N N . ASN A 1 184 ? -20.789 11.624 4.077 1.00 81.06 184 ASN A N 1
ATOM 1249 C CA . ASN A 1 184 ? -21.244 12.442 2.940 1.00 81.06 184 ASN A CA 1
ATOM 1250 C C . ASN A 1 184 ? -21.072 13.956 3.217 1.00 81.06 184 ASN A C 1
ATOM 1252 O O . ASN A 1 184 ? -22.029 14.727 3.176 1.00 81.06 184 ASN A O 1
ATOM 1256 N N . ASN A 1 185 ? -19.860 14.377 3.598 1.00 65.88 185 ASN A N 1
ATOM 1257 C CA . ASN A 1 185 ? -19.621 15.678 4.235 1.00 65.88 185 ASN A CA 1
ATOM 1258 C C . ASN A 1 185 ? -18.495 16.499 3.564 1.00 65.88 185 ASN A C 1
ATOM 1260 O O . ASN A 1 185 ? -17.883 17.350 4.204 1.00 65.88 185 ASN A O 1
ATOM 1264 N N . GLY A 1 186 ? -18.223 16.292 2.273 1.00 67.06 186 GLY A N 1
ATOM 1265 C CA . GLY A 1 186 ? -17.252 17.101 1.522 1.00 67.06 186 GLY A CA 1
ATOM 1266 C C . GLY A 1 186 ? -15.778 16.804 1.845 1.00 67.06 186 GLY A C 1
ATOM 1267 O O . GLY A 1 186 ? -15.410 15.675 2.176 1.00 67.06 186 GLY A O 1
ATOM 1268 N N . LEU A 1 187 ? -14.914 17.813 1.682 1.00 71.75 187 LEU A N 1
ATOM 1269 C CA . LEU A 1 187 ? -13.453 17.675 1.732 1.00 71.75 187 LEU A CA 1
ATOM 1270 C C . LEU A 1 187 ? -12.931 17.461 3.159 1.00 71.75 187 LEU A C 1
ATOM 1272 O O . LEU A 1 187 ? -12.831 18.399 3.945 1.00 71.75 187 LEU A O 1
ATOM 1276 N N . LEU A 1 188 ? -12.522 16.231 3.468 1.00 77.75 188 LEU A N 1
ATOM 1277 C CA . LEU A 1 188 ? -11.893 15.874 4.743 1.00 77.75 188 LEU A CA 1
ATOM 1278 C C . LEU A 1 188 ? -10.365 15.954 4.654 1.00 77.75 188 LEU A C 1
ATOM 1280 O O . LEU A 1 188 ? -9.691 14.964 4.376 1.00 77.75 188 LEU A O 1
ATOM 1284 N N . ALA A 1 189 ? -9.818 17.148 4.891 1.00 73.94 189 ALA A N 1
ATOM 1285 C CA . ALA A 1 189 ? -8.378 17.409 4.791 1.00 73.94 189 ALA A CA 1
ATOM 1286 C C . ALA A 1 189 ? -7.520 16.621 5.805 1.00 73.94 189 ALA A C 1
ATOM 1288 O O . ALA A 1 189 ? -6.339 16.402 5.554 1.00 73.94 189 ALA A O 1
ATOM 1289 N N . THR A 1 190 ? -8.100 16.176 6.923 1.00 74.94 190 THR A N 1
ATOM 1290 C CA . THR A 1 190 ? -7.422 15.405 7.985 1.00 74.94 190 THR A CA 1
ATOM 1291 C C . THR A 1 190 ? -7.460 13.889 7.767 1.00 74.94 190 THR A C 1
ATOM 1293 O O . THR A 1 190 ? -7.052 13.130 8.644 1.00 74.94 190 THR A O 1
ATOM 1296 N N . GLY A 1 191 ? -7.970 13.432 6.622 1.00 86.44 191 GLY A N 1
ATOM 1297 C CA . GLY A 1 191 ? -8.218 12.017 6.375 1.00 86.44 191 GLY A CA 1
ATOM 1298 C C . GLY A 1 191 ? -9.472 11.495 7.083 1.00 86.44 191 GLY A C 1
ATOM 1299 O O . GLY A 1 191 ? -10.042 12.155 7.956 1.00 86.44 191 GLY A O 1
ATOM 1300 N N . ILE A 1 192 ? -9.912 10.298 6.692 1.00 94.19 192 ILE A N 1
ATOM 1301 C CA . ILE A 1 192 ? -11.040 9.600 7.333 1.00 94.19 192 ILE A CA 1
ATOM 1302 C C . ILE A 1 192 ? -10.589 8.656 8.445 1.00 94.19 192 ILE A C 1
ATOM 1304 O O . ILE A 1 192 ? -11.376 8.339 9.333 1.00 94.19 192 ILE A O 1
ATOM 1308 N N . VAL A 1 193 ? -9.317 8.255 8.436 1.00 96.44 193 VAL A N 1
ATOM 1309 C CA . VAL A 1 193 ? -8.667 7.573 9.555 1.00 96.44 193 VAL A CA 1
ATOM 1310 C C . VAL A 1 193 ? -7.557 8.471 10.089 1.00 96.44 193 VAL A C 1
ATOM 1312 O O . VAL A 1 193 ? -6.554 8.718 9.415 1.00 96.44 193 VAL A O 1
ATOM 1315 N N . ASN A 1 194 ? -7.735 8.971 11.310 1.00 95.38 194 ASN A N 1
ATOM 1316 C CA . ASN A 1 194 ? -6.770 9.860 11.944 1.00 95.38 194 ASN A CA 1
ATOM 1317 C C . ASN A 1 194 ? -5.780 9.061 12.801 1.00 95.38 194 ASN A C 1
ATOM 1319 O O . ASN A 1 194 ? -6.121 8.602 13.891 1.00 95.38 194 ASN A O 1
ATOM 1323 N N . LEU A 1 195 ? -4.547 8.929 12.308 1.00 95.88 195 LEU A N 1
ATOM 1324 C CA . LEU A 1 195 ? -3.435 8.224 12.962 1.00 95.88 195 LEU A CA 1
ATOM 1325 C C . LEU A 1 195 ? -2.366 9.189 13.503 1.00 95.88 195 LEU A C 1
ATOM 1327 O O . LEU A 1 195 ? -1.220 8.783 13.686 1.00 95.88 195 LEU A O 1
ATOM 1331 N N . SER A 1 196 ? -2.718 10.455 13.737 1.00 96.62 196 SER A N 1
ATOM 1332 C CA . SER A 1 196 ? -1.793 11.509 14.183 1.00 96.62 196 SER A CA 1
ATOM 1333 C C . SER A 1 196 ? -1.313 11.308 15.620 1.00 96.62 196 SER A C 1
ATOM 1335 O O . SER A 1 196 ? -2.077 10.870 16.478 1.00 96.62 196 SER A O 1
ATOM 1337 N N . ASN A 1 197 ? -0.066 11.670 15.919 1.00 97.38 197 ASN A N 1
ATOM 1338 C CA . ASN A 1 197 ? 0.513 11.568 17.264 1.00 97.38 197 ASN A CA 1
ATOM 1339 C C . ASN A 1 197 ? 0.441 10.160 17.879 1.00 97.38 197 ASN A C 1
ATOM 1341 O O . ASN A 1 197 ? 0.319 10.015 19.093 1.00 97.38 197 ASN A O 1
ATOM 1345 N N . THR A 1 198 ? 0.471 9.111 17.053 1.00 97.56 198 THR A N 1
ATOM 1346 C CA . THR A 1 198 ? 0.356 7.723 17.525 1.00 97.56 198 THR A CA 1
ATOM 1347 C C . THR A 1 198 ? 1.712 7.055 17.720 1.00 97.56 198 THR A C 1
ATOM 1349 O O . THR A 1 198 ? 2.703 7.434 17.094 1.00 97.56 198 THR A O 1
ATOM 1352 N N . THR A 1 199 ? 1.759 6.029 18.575 1.00 98.00 199 THR A N 1
ATOM 1353 C CA . THR A 1 199 ? 2.943 5.170 18.752 1.00 98.00 199 THR A CA 1
ATOM 1354 C C . THR A 1 199 ? 2.580 3.698 18.592 1.00 98.00 199 THR A C 1
ATOM 1356 O O . THR A 1 199 ? 1.744 3.182 19.330 1.00 98.00 199 THR A O 1
ATOM 1359 N N . SER A 1 200 ? 3.223 2.992 17.659 1.00 96.81 200 SER A N 1
ATOM 1360 C CA . SER A 1 200 ? 2.983 1.556 17.415 1.00 96.81 200 SER A CA 1
ATOM 1361 C C . SER A 1 200 ? 1.526 1.219 17.043 1.00 96.81 200 SER A C 1
ATOM 1363 O O . SER A 1 200 ? 1.028 0.129 17.339 1.00 96.81 200 SER A O 1
ATOM 1365 N N . CYS A 1 201 ? 0.830 2.159 16.401 1.00 97.56 201 CYS A N 1
ATOM 1366 C CA . CYS A 1 201 ? -0.523 1.978 15.873 1.00 97.56 201 CYS A CA 1
ATOM 1367 C C . CYS A 1 201 ? -0.492 1.564 14.398 1.00 97.56 201 CYS A C 1
ATOM 1369 O O . CYS A 1 201 ? 0.530 1.705 13.717 1.00 97.56 201 CYS A O 1
ATOM 1371 N N . GLY A 1 202 ? -1.626 1.090 13.882 1.00 96.00 202 GLY A N 1
ATOM 1372 C CA . GLY A 1 202 ? -1.675 0.712 12.478 1.00 96.00 202 GLY A CA 1
ATOM 1373 C C . GLY A 1 202 ? -3.044 0.468 11.867 1.00 96.00 202 GLY A C 1
ATOM 1374 O O . GLY A 1 202 ? -4.076 0.481 12.536 1.00 96.00 202 GLY A O 1
ATOM 1375 N N . LEU A 1 203 ? -3.011 0.243 10.557 1.00 96.44 203 LEU A N 1
ATOM 1376 C CA . LEU A 1 203 ? -4.146 -0.110 9.713 1.00 96.44 203 LEU A CA 1
ATOM 1377 C C . LEU A 1 203 ? -3.792 -1.379 8.926 1.00 96.44 203 LEU A C 1
ATOM 1379 O O . LEU A 1 203 ? -2.797 -1.386 8.196 1.00 96.44 203 LEU A O 1
ATOM 1383 N N . TYR A 1 204 ? -4.580 -2.444 9.078 1.00 96.25 204 TYR A N 1
ATOM 1384 C CA . TYR A 1 204 ? -4.287 -3.753 8.496 1.00 96.25 204 TYR A CA 1
ATOM 1385 C C . TYR A 1 204 ? -5.497 -4.377 7.797 1.00 96.25 204 TYR A C 1
ATOM 1387 O O . TYR A 1 204 ? -6.503 -4.669 8.437 1.00 96.25 204 TYR A O 1
ATOM 1395 N N . ARG A 1 205 ? -5.390 -4.679 6.500 1.00 95.56 205 ARG A N 1
ATOM 1396 C CA . ARG A 1 205 ? -6.479 -5.327 5.742 1.00 95.56 205 ARG A CA 1
ATOM 1397 C C . ARG A 1 205 ? -7.805 -4.571 5.830 1.00 95.56 205 ARG A C 1
ATOM 1399 O O . ARG A 1 205 ? -8.848 -5.172 6.052 1.00 95.56 205 ARG A O 1
ATOM 1406 N N . CYS A 1 206 ? -7.775 -3.256 5.656 1.00 97.44 206 CYS A N 1
ATOM 1407 C CA . CYS A 1 206 ? -8.971 -2.419 5.634 1.00 97.44 206 CYS A CA 1
ATOM 1408 C C . CYS A 1 206 ? -9.301 -1.937 4.218 1.00 97.44 206 CYS A C 1
ATOM 1410 O O . CYS A 1 206 ? -8.410 -1.585 3.441 1.00 97.44 206 CYS A O 1
ATOM 1412 N N . SER A 1 207 ? -10.594 -1.911 3.893 1.00 96.38 207 SER A N 1
ATOM 1413 C CA . SER A 1 207 ? -11.130 -1.165 2.751 1.00 96.38 207 SER A CA 1
ATOM 1414 C C . SER A 1 207 ? -11.439 0.241 3.243 1.00 96.38 207 SER A C 1
ATOM 1416 O O . SER A 1 207 ? -12.177 0.404 4.211 1.00 96.38 207 SER A O 1
ATOM 1418 N N . VAL A 1 208 ? -10.871 1.258 2.604 1.00 95.81 208 VAL A N 1
ATOM 1419 C CA . VAL A 1 208 ? -11.039 2.657 2.999 1.00 95.81 208 VAL A CA 1
ATOM 1420 C C . VAL A 1 208 ? -11.525 3.442 1.788 1.00 95.81 208 VAL A C 1
ATOM 1422 O O . VAL A 1 208 ? -10.831 3.527 0.779 1.00 95.81 208 VAL A O 1
ATOM 1425 N N . SER A 1 209 ? -12.738 3.986 1.864 1.00 92.81 209 SER A N 1
ATOM 1426 C CA . SER A 1 209 ? -13.438 4.546 0.700 1.00 92.81 209 SER A CA 1
ATOM 1427 C C . SER A 1 209 ? -13.852 5.994 0.923 1.00 92.81 209 SER A C 1
ATOM 1429 O O . SER A 1 209 ? -14.518 6.307 1.911 1.00 92.81 209 SER A O 1
ATOM 1431 N N . GLY A 1 210 ? -13.493 6.869 -0.011 1.00 91.12 210 GLY A N 1
ATOM 1432 C CA . GLY A 1 210 ? -14.016 8.225 -0.114 1.00 91.12 210 GLY A CA 1
ATOM 1433 C C . GLY A 1 210 ? -15.459 8.257 -0.626 1.00 91.12 210 GLY A C 1
ATOM 1434 O O . GLY A 1 210 ? -16.032 7.237 -1.004 1.00 91.12 210 GLY A O 1
ATOM 1435 N N . TRP A 1 211 ? -16.072 9.439 -0.606 1.00 87.50 211 TRP A N 1
ATOM 1436 C CA . TRP A 1 211 ? -17.415 9.663 -1.142 1.00 87.50 211 TRP A CA 1
ATOM 1437 C C . TRP A 1 211 ? -17.363 10.137 -2.606 1.00 87.50 211 TRP A C 1
ATOM 1439 O O . TRP A 1 211 ? -16.517 10.979 -2.912 1.00 87.50 211 TRP A O 1
ATOM 1449 N N . PRO A 1 212 ? -18.285 9.707 -3.491 1.00 84.56 212 PRO A N 1
ATOM 1450 C CA . PRO A 1 212 ? -19.261 8.627 -3.304 1.00 84.56 212 PRO A CA 1
ATOM 1451 C C . PRO A 1 212 ? -18.594 7.242 -3.294 1.00 84.56 212 PRO A C 1
ATOM 1453 O O . PRO A 1 212 ? -17.528 7.060 -3.865 1.00 84.56 212 PRO A O 1
ATOM 1456 N N . PHE A 1 213 ? -19.237 6.247 -2.672 1.00 81.50 213 PHE A N 1
ATOM 1457 C CA . PHE A 1 213 ? -18.665 4.891 -2.568 1.00 81.50 213 PHE A CA 1
ATOM 1458 C C . PHE A 1 213 ? -18.740 4.098 -3.878 1.00 81.50 213 PHE A C 1
ATOM 1460 O O . PHE A 1 213 ? -17.982 3.152 -4.083 1.00 81.50 213 PHE A O 1
ATOM 1467 N N . THR A 1 214 ? -19.688 4.450 -4.748 1.00 73.31 214 THR A N 1
ATOM 1468 C CA . THR A 1 214 ? -19.866 3.795 -6.043 1.00 73.31 214 THR A CA 1
ATOM 1469 C C . THR A 1 214 ? -18.984 4.463 -7.085 1.00 73.31 214 THR A C 1
ATOM 1471 O O . THR A 1 214 ? -19.107 5.659 -7.349 1.00 73.31 214 THR A O 1
ATOM 1474 N N . VAL A 1 215 ? -18.138 3.650 -7.710 1.00 67.12 215 VAL A N 1
ATOM 1475 C CA . VAL A 1 215 ? -17.289 4.046 -8.828 1.00 67.12 215 VAL A CA 1
ATOM 1476 C C . VAL A 1 215 ? -18.143 4.274 -10.073 1.00 67.12 215 VAL A C 1
ATOM 1478 O O . VAL A 1 215 ? -18.879 3.383 -10.495 1.00 67.12 215 VAL A O 1
ATOM 1481 N N . ALA A 1 216 ? -17.990 5.435 -10.705 1.00 65.56 216 ALA A N 1
ATOM 1482 C CA . ALA A 1 216 ? -18.448 5.675 -12.069 1.00 65.56 216 ALA A CA 1
ATOM 1483 C C . ALA A 1 216 ? -17.274 6.214 -12.904 1.00 65.56 216 ALA A C 1
ATOM 1485 O O . ALA A 1 216 ? -16.547 7.080 -12.409 1.00 65.56 216 ALA A O 1
ATOM 1486 N N . PRO A 1 217 ? -17.072 5.745 -14.151 1.00 60.84 217 PRO A N 1
ATOM 1487 C CA . PRO A 1 217 ? -16.045 6.294 -15.032 1.00 60.84 217 PRO A CA 1
ATOM 1488 C C . PRO A 1 217 ? -16.158 7.820 -15.143 1.00 60.84 217 PRO A C 1
ATOM 1490 O O . PRO A 1 217 ? -17.242 8.351 -15.385 1.00 60.84 217 PRO A O 1
ATOM 1493 N N . GLY A 1 218 ? -15.045 8.523 -14.936 1.00 62.41 218 GLY A N 1
ATOM 1494 C CA . GLY A 1 218 ? -14.979 9.986 -14.998 1.00 62.41 218 GLY A CA 1
ATOM 1495 C C . GLY A 1 218 ? -15.515 10.722 -13.768 1.00 62.41 218 GLY A C 1
ATOM 1496 O O . GLY A 1 218 ? -15.391 11.945 -13.707 1.00 62.41 218 GLY A O 1
ATOM 1497 N N . ALA A 1 219 ? -16.074 10.018 -12.780 1.00 71.44 219 ALA A N 1
ATOM 1498 C CA . ALA A 1 219 ? -16.390 10.611 -11.489 1.00 71.44 219 ALA A CA 1
ATOM 1499 C C . ALA A 1 219 ? -15.130 10.708 -10.622 1.00 71.44 219 ALA A C 1
ATOM 1501 O O . ALA A 1 219 ? -14.260 9.839 -10.651 1.00 71.44 219 ALA A O 1
ATOM 1502 N N . THR A 1 220 ? -15.052 11.769 -9.826 1.00 74.62 220 THR A N 1
ATOM 1503 C CA . THR A 1 220 ? -13.963 11.994 -8.874 1.00 74.62 220 THR A CA 1
ATOM 1504 C C . THR A 1 220 ? -14.514 11.981 -7.462 1.00 74.62 220 THR A C 1
ATOM 1506 O O . THR A 1 220 ? -15.602 12.514 -7.221 1.00 74.62 220 THR A O 1
ATOM 1509 N N . GLY A 1 221 ? -13.748 11.433 -6.520 1.00 80.19 221 GLY A N 1
ATOM 1510 C CA . GLY A 1 221 ? -14.084 11.527 -5.105 1.00 80.19 221 GLY A CA 1
ATOM 1511 C C . GLY A 1 221 ? -14.222 12.980 -4.637 1.00 80.19 221 GLY A C 1
ATOM 1512 O O . GLY A 1 221 ? -13.644 13.901 -5.217 1.00 80.19 221 GLY A O 1
ATOM 1513 N N . THR A 1 222 ? -14.979 13.194 -3.565 1.00 85.81 222 THR A N 1
ATOM 1514 C CA . THR A 1 222 ? -15.092 14.481 -2.857 1.00 85.81 222 THR A CA 1
ATOM 1515 C C . THR A 1 222 ? -14.376 14.470 -1.512 1.00 85.81 222 THR A C 1
ATOM 1517 O O . THR A 1 222 ? -14.262 15.508 -0.868 1.00 85.81 222 THR A O 1
ATOM 1520 N N . THR A 1 223 ? -13.912 13.307 -1.060 1.00 89.56 223 THR A N 1
ATOM 1521 C CA . THR A 1 223 ? -13.104 13.158 0.154 1.00 89.56 223 THR A CA 1
ATOM 1522 C C . THR A 1 223 ? -11.639 13.387 -0.192 1.00 89.56 223 THR A C 1
ATOM 1524 O O . THR A 1 223 ? -11.153 12.779 -1.137 1.00 89.56 223 THR A O 1
ATOM 1527 N N . ALA A 1 224 ? -10.930 14.246 0.545 1.00 89.81 224 ALA A N 1
ATOM 1528 C CA . ALA A 1 224 ? -9.560 14.616 0.188 1.00 89.81 224 ALA A CA 1
ATOM 1529 C C . ALA A 1 224 ? -8.583 13.437 0.335 1.00 89.81 224 ALA A C 1
ATOM 1531 O O . ALA A 1 224 ? -8.010 13.020 -0.667 1.00 89.81 224 ALA A O 1
ATOM 1532 N N . TYR A 1 225 ? -8.456 12.878 1.546 1.00 92.19 225 TYR A N 1
ATOM 1533 C CA . TYR A 1 225 ? -7.505 11.800 1.844 1.00 92.19 225 TYR A CA 1
ATOM 1534 C C . TYR A 1 225 ? -8.136 10.656 2.639 1.00 92.19 225 TYR A C 1
ATOM 1536 O O . TYR A 1 225 ? -9.107 10.863 3.374 1.00 92.19 225 TYR A O 1
ATOM 1544 N N . ALA A 1 226 ? -7.559 9.458 2.542 1.00 94.44 226 ALA A N 1
ATOM 1545 C CA . ALA A 1 226 ? -7.875 8.356 3.447 1.00 94.44 226 ALA A CA 1
ATOM 1546 C C . ALA A 1 226 ? -7.163 8.560 4.789 1.00 94.44 226 ALA A C 1
ATOM 1548 O O . ALA A 1 226 ? -7.804 8.544 5.841 1.00 94.44 226 ALA A O 1
ATOM 1549 N N . LEU A 1 227 ? -5.853 8.824 4.737 1.00 95.38 227 LEU A N 1
ATOM 1550 C CA . LEU A 1 227 ? -5.000 9.081 5.899 1.00 95.38 227 LEU A CA 1
ATOM 1551 C C . LEU A 1 227 ? -4.345 10.459 5.779 1.00 95.38 227 LEU A C 1
ATOM 1553 O O . LEU A 1 227 ? -3.834 10.810 4.717 1.00 95.38 227 LEU A O 1
ATOM 1557 N N . ALA A 1 228 ? -4.276 11.213 6.874 1.00 93.69 228 ALA A N 1
ATOM 1558 C CA . ALA A 1 228 ? -3.423 12.399 6.924 1.00 93.69 228 ALA A CA 1
ATOM 1559 C C . ALA A 1 228 ? -2.669 12.517 8.260 1.00 93.69 228 ALA A C 1
ATOM 1561 O O . ALA A 1 228 ? -2.981 13.392 9.067 1.00 93.69 228 ALA A O 1
ATOM 1562 N N . PRO A 1 229 ? -1.731 11.593 8.554 1.00 93.31 229 PRO A N 1
ATOM 1563 C CA . PRO A 1 229 ? -1.054 11.566 9.841 1.00 93.31 229 PRO A CA 1
ATOM 1564 C C . PRO A 1 229 ? -0.139 12.781 10.038 1.00 93.31 229 PRO A C 1
ATOM 1566 O O . PRO A 1 229 ? 0.647 13.158 9.161 1.00 93.31 229 PRO A O 1
ATOM 1569 N N . ASP A 1 230 ? -0.203 13.333 11.244 1.00 94.50 230 ASP A N 1
ATOM 1570 C CA . ASP A 1 230 ? 0.684 14.372 11.755 1.00 94.50 230 ASP A CA 1
ATOM 1571 C C . ASP A 1 230 ? 1.339 13.879 13.059 1.00 94.50 230 ASP A C 1
ATOM 1573 O O . ASP A 1 230 ? 0.668 13.752 14.083 1.00 94.50 230 ASP A O 1
ATOM 1577 N N . GLY A 1 231 ? 2.630 13.526 13.023 1.00 93.56 231 GLY A N 1
ATOM 1578 C CA . GLY A 1 231 ? 3.406 13.289 14.249 1.00 93.56 231 GLY A CA 1
ATOM 1579 C C . GLY A 1 231 ? 3.507 11.849 14.785 1.00 93.56 231 GLY A C 1
ATOM 1580 O O . GLY A 1 231 ? 3.415 11.679 15.992 1.00 93.56 231 GLY A O 1
ATOM 1581 N N . SER A 1 232 ? 3.699 10.798 13.980 1.00 96.38 232 SER A N 1
ATOM 1582 C CA . SER A 1 232 ? 3.593 9.397 14.469 1.00 96.38 232 SER A CA 1
ATOM 1583 C C . SER A 1 232 ? 4.918 8.624 14.538 1.00 96.38 232 SER A C 1
ATOM 1585 O O . SER A 1 232 ? 5.865 8.914 13.815 1.00 96.38 232 SER A O 1
ATOM 1587 N N . THR A 1 233 ? 5.002 7.602 15.393 1.00 97.50 233 THR A N 1
ATOM 1588 C CA . THR A 1 233 ? 6.179 6.719 15.514 1.00 97.50 233 THR A CA 1
ATOM 1589 C C . THR A 1 233 ? 5.778 5.250 15.406 1.00 97.50 233 THR A C 1
ATOM 1591 O O . THR A 1 233 ? 4.783 4.834 15.997 1.00 97.50 233 THR A O 1
ATOM 1594 N N . ASN A 1 234 ? 6.563 4.445 14.683 1.00 96.25 234 ASN A N 1
ATOM 1595 C CA . ASN A 1 234 ? 6.292 3.022 14.433 1.00 96.25 234 ASN A CA 1
ATOM 1596 C C . ASN A 1 234 ? 4.899 2.791 13.821 1.00 96.25 234 ASN A C 1
ATOM 1598 O O . ASN A 1 234 ? 4.153 1.905 14.241 1.00 96.25 234 ASN A O 1
ATOM 1602 N N . LEU A 1 235 ? 4.525 3.632 12.856 1.00 96.06 235 LEU A N 1
ATOM 1603 C CA . LEU A 1 235 ? 3.234 3.555 12.180 1.00 96.06 235 LEU A CA 1
ATOM 1604 C C . LEU A 1 235 ? 3.260 2.435 11.134 1.00 96.06 235 LEU A C 1
ATOM 1606 O O . LEU A 1 235 ? 4.101 2.461 10.238 1.00 96.06 235 LEU A O 1
ATOM 1610 N N . THR A 1 236 ? 2.325 1.485 11.208 1.00 96.19 236 THR A N 1
ATOM 1611 C CA . THR A 1 236 ? 2.217 0.400 10.214 1.00 96.19 236 THR A CA 1
ATOM 1612 C C . THR A 1 236 ? 0.913 0.480 9.430 1.00 96.19 236 THR A C 1
ATOM 1614 O O . THR A 1 236 ? -0.171 0.492 10.003 1.00 96.19 236 THR A O 1
ATOM 1617 N N . VAL A 1 237 ? 1.003 0.494 8.104 1.00 96.62 237 VAL A N 1
ATOM 1618 C CA . VAL A 1 237 ? -0.137 0.551 7.185 1.00 96.62 237 VAL A CA 1
ATOM 1619 C C . VAL A 1 237 ? 0.047 -0.555 6.150 1.00 96.62 237 VAL A C 1
ATOM 1621 O O . VAL A 1 237 ? 0.880 -0.451 5.249 1.00 96.62 237 VAL A O 1
ATOM 1624 N N . LYS A 1 238 ? -0.692 -1.655 6.312 1.00 95.94 238 LYS A N 1
ATOM 1625 C CA . LYS A 1 238 ? -0.435 -2.901 5.591 1.00 95.94 238 LYS A CA 1
ATOM 1626 C C . LYS A 1 238 ? -1.686 -3.518 4.964 1.00 95.94 238 LYS A C 1
ATOM 1628 O O . LYS A 1 238 ? -2.690 -3.725 5.638 1.00 95.94 238 LYS A O 1
ATOM 1633 N N . HIS A 1 239 ? -1.581 -3.901 3.697 1.00 96.19 239 HIS A N 1
ATOM 1634 C CA . HIS A 1 239 ? -2.581 -4.676 2.958 1.00 96.19 239 HIS A CA 1
ATOM 1635 C C . HIS A 1 239 ? -3.950 -3.994 2.864 1.00 96.19 239 HIS A C 1
ATOM 1637 O O . HIS A 1 239 ? -4.978 -4.655 2.969 1.00 96.19 239 HIS A O 1
ATOM 1643 N N . ASN A 1 240 ? -3.981 -2.673 2.703 1.00 96.62 240 ASN A N 1
ATOM 1644 C CA . ASN A 1 240 ? -5.230 -1.921 2.604 1.00 96.62 240 ASN A CA 1
ATOM 1645 C C . ASN A 1 240 ? -5.594 -1.635 1.147 1.00 96.62 240 ASN A C 1
ATOM 1647 O O . ASN A 1 240 ? -4.719 -1.553 0.284 1.00 96.62 240 ASN A O 1
ATOM 1651 N N . VAL A 1 241 ? -6.889 -1.447 0.900 1.00 95.00 241 VAL A N 1
ATOM 1652 C CA . VAL A 1 241 ? -7.413 -0.954 -0.376 1.00 95.00 241 VAL A CA 1
ATOM 1653 C C . VAL A 1 241 ? -7.997 0.435 -0.159 1.00 95.00 241 VAL A C 1
ATOM 1655 O O . VAL A 1 241 ? -8.880 0.607 0.683 1.00 95.00 241 VAL A O 1
ATOM 1658 N N . TYR A 1 242 ? -7.529 1.414 -0.930 1.00 93.12 242 TYR A N 1
ATOM 1659 C CA . TYR A 1 242 ? -8.030 2.788 -0.914 1.00 93.12 242 TYR A CA 1
ATOM 1660 C C . TYR A 1 242 ? -8.849 3.074 -2.165 1.00 93.12 242 TYR A C 1
ATOM 1662 O O . TYR A 1 242 ? -8.414 2.754 -3.267 1.00 93.12 242 TYR A O 1
ATOM 1670 N N . ARG A 1 243 ? -10.033 3.675 -2.011 1.00 89.19 243 ARG A N 1
ATOM 1671 C CA . ARG A 1 243 ? -10.955 3.897 -3.132 1.00 89.19 243 ARG A CA 1
ATOM 1672 C C . ARG A 1 243 ? -11.531 5.303 -3.149 1.00 89.19 243 ARG A C 1
ATOM 1674 O O . ARG A 1 243 ? -12.010 5.773 -2.122 1.00 89.19 243 ARG A O 1
ATOM 1681 N N . PHE A 1 244 ? -11.594 5.919 -4.327 1.00 86.00 244 PHE A N 1
ATOM 1682 C CA . PHE A 1 244 ? -12.432 7.099 -4.588 1.00 86.00 244 PHE A CA 1
ATOM 1683 C C . PHE A 1 244 ? -12.083 8.355 -3.766 1.00 86.00 244 PHE A C 1
ATOM 1685 O O . PHE A 1 244 ? -12.948 9.016 -3.186 1.00 86.00 244 PHE A O 1
ATOM 1692 N N . PHE A 1 245 ? -10.801 8.721 -3.739 1.00 88.12 245 PHE A N 1
ATOM 1693 C CA . PHE A 1 245 ? -10.331 9.952 -3.095 1.00 88.12 245 PHE A CA 1
ATOM 1694 C C . PHE A 1 245 ? -10.052 11.050 -4.119 1.00 88.12 245 PHE A C 1
ATOM 1696 O O . PHE A 1 245 ? -9.613 10.792 -5.237 1.00 88.12 245 PHE A O 1
ATOM 1703 N N . ARG A 1 246 ? -10.326 12.298 -3.736 1.00 86.75 246 ARG A N 1
ATOM 1704 C CA . ARG A 1 246 ? -10.108 13.473 -4.579 1.00 86.75 246 ARG A CA 1
ATOM 1705 C C . ARG A 1 246 ? -8.631 13.815 -4.710 1.00 86.75 246 ARG A C 1
ATOM 1707 O O . ARG A 1 246 ? -8.183 14.067 -5.822 1.00 86.75 246 ARG A O 1
ATOM 1714 N N . ASP A 1 247 ? -7.931 13.901 -3.581 1.00 86.12 247 ASP A N 1
ATOM 1715 C CA . ASP A 1 247 ? -6.590 14.481 -3.533 1.00 86.12 247 ASP A CA 1
ATOM 1716 C C . ASP A 1 247 ? -5.506 13.407 -3.401 1.00 86.12 247 ASP A C 1
ATOM 1718 O O . ASP A 1 247 ? -4.441 13.580 -3.977 1.00 86.12 247 ASP A O 1
ATOM 1722 N N . GLY A 1 248 ? -5.751 12.332 -2.646 1.00 89.06 248 GLY A N 1
ATOM 1723 C CA . GLY A 1 248 ? -4.760 11.279 -2.421 1.00 89.06 248 GLY A CA 1
ATOM 1724 C C . GLY A 1 248 ? -5.273 10.136 -1.563 1.00 89.06 248 GLY A C 1
ATOM 1725 O O . GLY A 1 248 ? -6.258 10.291 -0.842 1.00 89.06 248 GLY A O 1
ATOM 1726 N N . PHE A 1 249 ? -4.589 8.994 -1.552 1.00 91.56 249 PHE A N 1
ATOM 1727 C CA . PHE A 1 249 ? -4.855 7.981 -0.528 1.00 91.56 249 PHE A CA 1
ATOM 1728 C C . PHE A 1 249 ? -4.320 8.454 0.807 1.00 91.56 249 PHE A C 1
ATOM 1730 O O . PHE A 1 249 ? -5.011 8.349 1.822 1.00 91.56 249 PHE A O 1
ATOM 1737 N N . ALA A 1 250 ? -3.136 9.061 0.822 1.00 92.88 250 ALA A N 1
ATOM 1738 C CA . ALA A 1 250 ? -2.630 9.598 2.063 1.00 92.88 250 ALA A CA 1
ATOM 1739 C C . ALA A 1 250 ? -1.654 10.771 1.913 1.00 92.88 250 ALA A C 1
ATOM 1741 O O . ALA A 1 250 ? -0.951 10.924 0.914 1.00 92.88 250 ALA A O 1
ATOM 1742 N N . LYS A 1 251 ? -1.611 11.605 2.957 1.00 93.50 251 LYS A N 1
ATOM 1743 C CA . LYS A 1 251 ? -0.767 12.799 3.025 1.00 93.50 251 LYS A CA 1
ATOM 1744 C C . LYS A 1 251 ? -0.109 12.958 4.390 1.00 93.50 251 LYS A C 1
ATOM 1746 O O . LYS A 1 251 ? -0.774 13.169 5.394 1.00 93.50 251 LYS A O 1
ATOM 1751 N N . TRP A 1 252 ? 1.212 12.922 4.428 1.00 93.88 252 TRP A N 1
ATOM 1752 C CA . TRP A 1 252 ? 1.984 13.002 5.658 1.00 93.88 252 TRP A CA 1
ATOM 1753 C C . TRP A 1 252 ? 2.252 14.469 5.955 1.00 93.88 252 TRP A C 1
ATOM 1755 O O . TRP A 1 252 ? 2.921 15.140 5.170 1.00 93.88 252 TRP A O 1
ATOM 1765 N N . LEU A 1 253 ? 1.682 14.969 7.052 1.00 92.69 253 LEU A N 1
ATOM 1766 C CA . LEU A 1 253 ? 1.653 16.398 7.376 1.00 92.69 253 LEU A CA 1
ATOM 1767 C C . LEU A 1 253 ? 2.786 16.824 8.314 1.00 92.69 253 LEU A C 1
ATOM 1769 O O . LEU A 1 253 ? 3.258 17.954 8.221 1.00 92.69 253 LEU A O 1
ATOM 1773 N N . GLY A 1 254 ? 3.247 15.915 9.173 1.00 91.56 254 GLY A N 1
ATOM 1774 C CA . GLY A 1 254 ? 4.262 16.201 10.185 1.00 91.56 254 GLY A CA 1
ATOM 1775 C C . GLY A 1 254 ? 5.427 15.227 10.184 1.00 91.56 254 GLY A C 1
ATOM 1776 O O . GLY A 1 254 ? 5.756 14.596 9.177 1.00 91.56 254 GLY A O 1
ATOM 1777 N N . LYS A 1 255 ? 6.072 15.097 11.345 1.00 94.75 255 LYS A N 1
ATOM 1778 C CA . LYS A 1 255 ? 7.171 14.148 11.528 1.00 94.75 255 LYS A CA 1
ATOM 1779 C C . LYS A 1 255 ? 6.625 12.738 11.748 1.00 94.75 255 LYS A C 1
ATOM 1781 O O . LYS A 1 255 ? 5.931 12.508 12.728 1.00 94.75 255 LYS A O 1
ATOM 1786 N N . THR A 1 256 ? 6.972 11.795 10.881 1.00 95.38 256 THR A N 1
ATOM 1787 C CA . THR A 1 256 ? 6.715 10.365 11.093 1.00 95.38 256 THR A CA 1
ATOM 1788 C C . THR A 1 256 ? 8.031 9.603 11.143 1.00 95.38 256 THR A C 1
ATOM 1790 O O . THR A 1 256 ? 8.881 9.797 10.277 1.00 95.38 256 THR A O 1
ATOM 1793 N N . VAL A 1 257 ? 8.201 8.736 12.137 1.00 95.94 257 VAL A N 1
ATOM 1794 C CA . VAL A 1 257 ? 9.402 7.907 12.320 1.00 95.94 257 VAL A CA 1
ATOM 1795 C C . VAL A 1 257 ? 9.028 6.435 12.200 1.00 95.94 257 VAL A C 1
ATOM 1797 O O . VAL A 1 257 ? 8.038 6.005 12.795 1.00 95.94 257 VAL A O 1
ATOM 1800 N N . SER A 1 258 ? 9.822 5.661 11.459 1.00 93.88 258 SER A N 1
ATOM 1801 C CA . SER A 1 258 ? 9.624 4.219 11.262 1.00 93.88 258 SER A CA 1
ATOM 1802 C C . SER A 1 258 ? 8.247 3.892 10.674 1.00 93.88 258 SER A C 1
ATOM 1804 O O . SER A 1 258 ? 7.456 3.149 11.259 1.00 93.88 258 SER A O 1
ATOM 1806 N N . LEU A 1 259 ? 7.930 4.490 9.523 1.00 96.06 259 LEU A N 1
ATOM 1807 C CA . LEU A 1 259 ? 6.736 4.140 8.752 1.00 96.06 259 LEU A CA 1
ATOM 1808 C C . LEU A 1 259 ? 6.950 2.794 8.054 1.00 96.06 259 LEU A C 1
ATOM 1810 O O . LEU A 1 259 ? 7.892 2.658 7.280 1.00 96.06 259 LEU A O 1
ATOM 1814 N N . HIS A 1 260 ? 6.041 1.842 8.242 1.00 96.62 260 HIS A N 1
ATOM 1815 C CA . HIS A 1 260 ? 5.994 0.615 7.453 1.00 96.62 260 HIS A CA 1
ATOM 1816 C C . HIS A 1 260 ? 4.739 0.602 6.576 1.00 96.62 260 HIS A C 1
ATOM 1818 O O . HIS A 1 260 ? 3.625 0.471 7.083 1.00 96.62 260 HIS A O 1
ATOM 1824 N N . LEU A 1 261 ? 4.924 0.748 5.265 1.00 95.94 261 LEU A N 1
ATOM 1825 C CA . LEU A 1 261 ? 3.858 0.746 4.267 1.00 95.94 261 LEU A CA 1
ATOM 1826 C C . LEU A 1 261 ? 4.005 -0.488 3.369 1.00 95.94 261 LEU A C 1
ATOM 1828 O O . LEU A 1 261 ? 4.909 -0.533 2.534 1.00 95.94 261 LEU A O 1
ATOM 1832 N N . GLU A 1 262 ? 3.135 -1.487 3.529 1.00 96.94 262 GLU A N 1
ATOM 1833 C CA . GLU A 1 262 ? 3.286 -2.779 2.843 1.00 96.94 262 GLU A CA 1
ATOM 1834 C C . GLU A 1 262 ? 2.022 -3.249 2.115 1.00 96.94 262 GLU A C 1
ATOM 1836 O O . GLU A 1 262 ? 0.948 -3.284 2.709 1.00 96.94 262 GLU A O 1
ATOM 1841 N N . GLY A 1 263 ? 2.142 -3.669 0.852 1.00 95.69 263 GLY A N 1
ATOM 1842 C CA . GLY A 1 263 ? 1.067 -4.352 0.118 1.00 95.69 263 GLY A CA 1
ATOM 1843 C C . GLY A 1 263 ? -0.236 -3.566 -0.020 1.00 95.69 263 GLY A C 1
ATOM 1844 O O . GLY A 1 263 ? -1.303 -4.166 -0.123 1.00 95.69 263 GLY A O 1
ATOM 1845 N N . ASN A 1 264 ? -0.180 -2.235 0.035 1.00 95.56 264 ASN A N 1
ATOM 1846 C CA . ASN A 1 264 ? -1.352 -1.394 -0.163 1.00 95.56 264 ASN A CA 1
ATOM 1847 C C . ASN A 1 264 ? -1.645 -1.226 -1.651 1.00 95.56 264 ASN A C 1
ATOM 1849 O O . ASN A 1 264 ? -0.734 -1.237 -2.485 1.00 95.56 264 ASN A O 1
ATOM 1853 N N . MET A 1 265 ? -2.926 -1.046 -1.951 1.00 92.81 265 MET A N 1
ATOM 1854 C CA . MET A 1 265 ? -3.438 -0.907 -3.304 1.00 92.81 265 MET A CA 1
ATOM 1855 C C . MET A 1 265 ? -4.434 0.250 -3.388 1.00 92.81 265 MET A C 1
ATOM 1857 O O . MET A 1 265 ? -5.168 0.529 -2.435 1.00 92.81 265 MET A O 1
ATOM 1861 N N . GLY A 1 266 ? -4.451 0.911 -4.537 1.00 87.56 266 GLY A N 1
ATOM 1862 C CA . GLY A 1 266 ? -5.340 2.021 -4.844 1.00 87.56 266 GLY A CA 1
ATOM 1863 C C . GLY A 1 266 ? -6.353 1.682 -5.927 1.00 87.56 266 GLY A C 1
ATOM 1864 O O . GLY A 1 266 ? -6.123 0.794 -6.748 1.00 87.56 266 GLY A O 1
ATOM 1865 N N . LEU A 1 267 ? -7.478 2.392 -5.914 1.00 82.12 267 LEU A N 1
ATOM 1866 C CA . LEU A 1 267 ? -8.412 2.431 -7.025 1.00 82.12 267 LEU A CA 1
ATOM 1867 C C . LEU A 1 267 ? -9.055 3.825 -7.120 1.00 82.12 267 LEU A C 1
ATOM 1869 O O . LEU A 1 267 ? -9.828 4.227 -6.243 1.00 82.12 267 LEU A O 1
ATOM 1873 N N . TYR A 1 268 ? -8.801 4.539 -8.217 1.00 78.50 268 TYR A N 1
ATOM 1874 C CA . TYR A 1 268 ? -9.339 5.874 -8.501 1.00 78.50 268 TYR A CA 1
ATOM 1875 C C . TYR A 1 268 ? -8.929 6.932 -7.469 1.00 78.50 268 TYR A C 1
ATOM 1877 O O . TYR A 1 268 ? -9.735 7.374 -6.638 1.00 78.50 268 TYR A O 1
ATOM 1885 N N . CYS A 1 269 ? -7.687 7.398 -7.579 1.00 80.19 269 CYS A N 1
ATOM 1886 C CA . CYS A 1 269 ? -7.262 8.665 -6.998 1.00 80.19 269 CYS A CA 1
ATOM 1887 C C . CYS A 1 269 ? -7.385 9.827 -8.001 1.00 80.19 269 CYS A C 1
ATOM 1889 O O . CYS A 1 269 ? -7.022 9.705 -9.178 1.00 80.19 269 CYS A O 1
ATOM 1891 N N . GLY A 1 270 ? -7.896 10.971 -7.535 1.00 77.94 270 GLY A N 1
ATOM 1892 C CA . GLY A 1 270 ? -7.920 12.212 -8.307 1.00 77.94 270 GLY A CA 1
ATOM 1893 C C . GLY A 1 270 ? -6.615 13.005 -8.277 1.00 77.94 270 GLY A C 1
ATOM 1894 O O . GLY A 1 270 ? -6.365 13.766 -9.217 1.00 77.94 270 GLY A O 1
ATOM 1895 N N . GLY A 1 271 ? -5.775 12.798 -7.265 1.00 81.50 271 GLY A N 1
ATOM 1896 C CA . GLY A 1 271 ? -4.487 13.463 -7.110 1.00 81.50 271 GLY A CA 1
ATOM 1897 C C . GLY A 1 271 ? -3.331 12.491 -6.897 1.00 81.50 271 GLY A C 1
ATOM 1898 O O . GLY A 1 271 ? -3.341 11.413 -7.482 1.00 81.50 271 GLY A O 1
ATOM 1899 N N . ASP A 1 272 ? -2.329 12.878 -6.106 1.00 86.00 272 ASP A N 1
ATOM 1900 C CA . ASP A 1 272 ? -1.178 12.020 -5.820 1.00 86.00 272 ASP A CA 1
ATOM 1901 C C . ASP A 1 272 ? -1.584 10.902 -4.846 1.00 86.00 272 ASP A C 1
ATOM 1903 O O . ASP A 1 272 ? -2.116 11.187 -3.773 1.00 86.00 272 ASP A O 1
ATOM 1907 N N . ASP A 1 273 ? -1.305 9.636 -5.163 1.00 87.44 273 ASP A N 1
ATOM 1908 C CA . ASP A 1 273 ? -1.655 8.494 -4.302 1.00 87.44 273 ASP A CA 1
ATOM 1909 C C . ASP A 1 273 ? -1.082 8.688 -2.887 1.00 87.44 273 ASP A C 1
ATOM 1911 O O . ASP A 1 273 ? -1.773 8.509 -1.878 1.00 87.44 273 ASP A O 1
ATOM 1915 N N . TYR A 1 274 ? 0.177 9.126 -2.822 1.00 90.19 274 TYR A N 1
ATOM 1916 C CA . TYR A 1 274 ? 0.906 9.376 -1.588 1.00 90.19 274 TYR A CA 1
ATOM 1917 C C . TYR A 1 274 ? 1.673 10.697 -1.656 1.00 90.19 274 TYR A C 1
ATOM 1919 O O . TYR A 1 274 ? 2.457 10.928 -2.576 1.00 90.19 274 TYR A O 1
ATOM 1927 N N . THR A 1 275 ? 1.515 11.545 -0.637 1.00 90.44 275 THR A N 1
ATOM 1928 C CA . THR A 1 275 ? 2.212 12.839 -0.566 1.00 90.44 275 THR A CA 1
ATOM 1929 C C . THR A 1 275 ? 2.954 13.029 0.752 1.00 90.44 275 THR A C 1
ATOM 1931 O O . THR A 1 275 ? 2.361 12.954 1.827 1.00 90.44 275 THR A O 1
ATOM 1934 N N . VAL A 1 276 ? 4.224 13.427 0.695 1.00 91.00 276 VAL A N 1
ATOM 1935 C CA . VAL A 1 276 ? 4.916 14.046 1.837 1.00 91.00 276 VAL A CA 1
ATOM 1936 C C . VAL A 1 276 ? 4.729 15.557 1.739 1.00 91.00 276 VAL A C 1
ATOM 1938 O O . VAL A 1 276 ? 5.257 16.199 0.827 1.00 91.00 276 VAL A O 1
ATOM 1941 N N . ALA A 1 277 ? 3.924 16.132 2.635 1.00 89.88 277 ALA A N 1
ATOM 1942 C CA . ALA A 1 277 ? 3.565 17.545 2.581 1.00 89.88 277 ALA A CA 1
ATOM 1943 C C . ALA A 1 277 ? 4.767 18.452 2.878 1.00 89.88 277 ALA A C 1
ATOM 1945 O O . ALA A 1 277 ? 5.689 18.073 3.595 1.00 89.88 277 ALA A O 1
ATOM 1946 N N . ALA A 1 278 ? 4.749 19.681 2.360 1.00 87.38 278 ALA A N 1
ATOM 1947 C CA . ALA A 1 278 ? 5.789 20.667 2.643 1.00 87.38 278 ALA A CA 1
ATOM 1948 C C . ALA A 1 278 ? 6.001 20.849 4.161 1.00 87.38 278 ALA A C 1
ATOM 1950 O O . ALA A 1 278 ? 5.039 21.043 4.900 1.00 87.38 278 ALA A O 1
ATOM 1951 N N . GLY A 1 279 ? 7.256 20.791 4.618 1.00 87.75 279 GLY A N 1
ATOM 1952 C CA . GLY A 1 279 ? 7.619 20.852 6.039 1.00 87.75 279 GLY A CA 1
ATOM 1953 C C . GLY A 1 279 ? 7.532 19.516 6.793 1.00 87.75 279 GLY A C 1
ATOM 1954 O O . GLY A 1 279 ? 8.103 19.408 7.878 1.00 87.75 279 GLY A O 1
ATOM 1955 N N . ALA A 1 280 ? 6.890 18.490 6.226 1.00 91.69 280 ALA A N 1
ATOM 1956 C CA . ALA A 1 280 ? 6.819 17.161 6.824 1.00 91.69 280 ALA A CA 1
ATOM 1957 C C . ALA A 1 280 ? 8.155 16.409 6.707 1.00 91.69 280 ALA A C 1
ATOM 1959 O O . ALA A 1 280 ? 8.969 16.659 5.809 1.00 91.69 280 ALA A O 1
ATOM 1960 N N . VAL A 1 281 ? 8.371 15.459 7.618 1.00 92.38 281 VAL A N 1
ATOM 1961 C CA . VAL A 1 281 ? 9.598 14.654 7.686 1.00 92.38 281 VAL A CA 1
ATOM 1962 C C . VAL A 1 281 ? 9.227 13.191 7.858 1.00 92.38 281 VAL A C 1
ATOM 1964 O O . VAL A 1 281 ? 8.603 12.836 8.853 1.00 92.38 281 VAL A O 1
ATOM 1967 N N . LEU A 1 282 ? 9.652 12.341 6.929 1.00 93.00 282 LEU A N 1
ATOM 1968 C CA . LEU A 1 282 ? 9.617 10.890 7.097 1.00 93.00 282 LEU A CA 1
ATOM 1969 C C . LEU A 1 282 ? 11.017 10.379 7.407 1.00 93.00 282 LEU A C 1
ATOM 1971 O O . LEU A 1 282 ? 11.907 10.482 6.566 1.00 93.00 282 LEU A O 1
ATOM 1975 N N . ASP A 1 283 ? 11.200 9.829 8.601 1.00 94.31 283 ASP A N 1
ATOM 1976 C CA . ASP A 1 283 ? 12.433 9.174 9.022 1.00 94.31 283 ASP A CA 1
ATOM 1977 C C . ASP A 1 283 ? 12.266 7.656 8.927 1.00 94.31 283 ASP A C 1
ATOM 1979 O O . ASP A 1 283 ? 11.329 7.092 9.495 1.00 94.31 283 ASP A O 1
ATOM 1983 N N . ASP A 1 284 ? 13.186 7.008 8.213 1.00 94.25 284 ASP A N 1
ATOM 1984 C CA . ASP A 1 284 ? 13.279 5.552 8.092 1.00 94.25 284 ASP A CA 1
ATOM 1985 C C . ASP A 1 284 ? 12.005 4.867 7.538 1.00 94.25 284 ASP A C 1
ATOM 1987 O O . ASP A 1 284 ? 11.572 3.850 8.089 1.00 94.25 284 ASP A O 1
ATOM 1991 N N . PRO A 1 285 ? 11.352 5.383 6.468 1.00 94.50 285 PRO A N 1
ATOM 1992 C CA . PRO A 1 285 ? 10.200 4.698 5.902 1.00 94.50 285 PRO A CA 1
ATOM 1993 C C . PRO A 1 285 ? 10.625 3.442 5.124 1.00 94.50 285 PRO A C 1
ATOM 1995 O O . PRO A 1 285 ? 11.526 3.472 4.279 1.00 94.50 285 PRO A O 1
ATOM 1998 N N . LEU A 1 286 ? 9.915 2.347 5.379 1.00 95.88 286 LEU A N 1
ATOM 1999 C CA . LEU A 1 286 ? 9.993 1.080 4.666 1.00 95.88 286 LEU A CA 1
ATOM 2000 C C . LEU A 1 286 ? 8.730 0.911 3.814 1.00 95.88 286 LEU A C 1
ATOM 2002 O O . LEU A 1 286 ? 7.629 0.777 4.347 1.00 95.88 286 LEU A O 1
ATOM 2006 N N . ILE A 1 287 ? 8.896 0.920 2.492 1.00 94.94 287 ILE A N 1
ATOM 2007 C CA . ILE A 1 287 ? 7.802 0.893 1.515 1.00 94.94 287 ILE A CA 1
ATOM 2008 C C . ILE A 1 287 ? 7.963 -0.357 0.653 1.00 94.94 287 ILE A C 1
ATOM 2010 O O . ILE A 1 287 ? 8.882 -0.444 -0.168 1.00 94.94 287 ILE A O 1
ATOM 2014 N N . VAL A 1 288 ? 7.104 -1.352 0.871 1.00 96.00 288 VAL A N 1
ATOM 2015 C CA . VAL A 1 288 ? 7.325 -2.715 0.375 1.00 96.00 288 VAL A CA 1
ATOM 2016 C C . VAL A 1 288 ? 6.099 -3.283 -0.324 1.00 96.00 288 VAL A C 1
ATOM 2018 O O . VAL A 1 288 ? 5.003 -3.257 0.219 1.00 96.00 288 VAL A O 1
ATOM 2021 N N . ALA A 1 289 ? 6.286 -3.861 -1.507 1.00 95.94 289 ALA A N 1
ATOM 2022 C CA . ALA A 1 289 ? 5.257 -4.626 -2.212 1.00 95.94 289 ALA A CA 1
ATOM 2023 C C . ALA A 1 289 ? 3.923 -3.888 -2.439 1.00 95.94 289 ALA A C 1
ATOM 2025 O O . ALA A 1 289 ? 2.886 -4.526 -2.583 1.00 95.94 289 ALA A O 1
ATOM 2026 N N . ASN A 1 290 ? 3.921 -2.554 -2.464 1.00 94.38 290 ASN A N 1
ATOM 2027 C CA . ASN A 1 290 ? 2.727 -1.781 -2.793 1.00 94.38 290 ASN A CA 1
ATOM 2028 C C . ASN A 1 290 ? 2.476 -1.827 -4.304 1.00 94.38 290 ASN A C 1
ATOM 2030 O O . ASN A 1 290 ? 3.423 -1.858 -5.097 1.00 94.38 290 ASN A O 1
ATOM 2034 N N . TYR A 1 291 ? 1.200 -1.811 -4.678 1.00 92.06 291 TYR A N 1
ATOM 2035 C CA . TYR A 1 291 ? 0.746 -1.821 -6.064 1.00 92.06 291 TYR A CA 1
ATOM 2036 C C . TYR A 1 291 ? 0.044 -0.497 -6.353 1.00 92.06 291 TYR A C 1
ATOM 2038 O O . TYR A 1 291 ? -1.062 -0.254 -5.869 1.00 92.06 291 TYR A O 1
ATOM 2046 N N . PHE A 1 292 ? 0.721 0.366 -7.105 1.00 82.56 292 PHE A N 1
ATOM 2047 C CA . PHE A 1 292 ? 0.231 1.695 -7.463 1.00 82.56 292 PHE A CA 1
ATOM 2048 C C . PHE A 1 292 ? -0.670 1.645 -8.703 1.00 82.56 292 PHE A C 1
ATOM 2050 O O . PHE A 1 292 ? -0.580 0.715 -9.511 1.00 82.56 292 PHE A O 1
ATOM 2057 N N . ASP A 1 293 ? -1.541 2.650 -8.802 1.00 70.00 293 ASP A N 1
ATOM 2058 C CA . ASP A 1 293 ? -2.829 2.623 -9.502 1.00 70.00 293 ASP A CA 1
ATOM 2059 C C . ASP A 1 293 ? -2.803 2.086 -10.949 1.00 70.00 293 ASP A C 1
ATOM 2061 O O . ASP A 1 293 ? -2.045 2.517 -11.826 1.00 70.00 293 ASP A O 1
ATOM 2065 N N . ARG A 1 294 ? -3.764 1.192 -11.218 1.00 71.88 294 ARG A N 1
ATOM 2066 C CA . ARG A 1 294 ? -4.179 0.761 -12.563 1.00 71.88 294 ARG A CA 1
ATOM 2067 C C . ARG A 1 294 ? -5.375 1.559 -13.089 1.00 71.88 294 ARG A C 1
ATOM 2069 O O . ARG A 1 294 ? -5.651 1.488 -14.281 1.00 71.88 294 ARG A O 1
ATOM 2076 N N . HIS A 1 295 ? -6.059 2.338 -12.248 1.00 72.44 295 HIS A N 1
ATOM 2077 C CA . HIS A 1 295 ? -7.240 3.114 -12.641 1.00 72.44 295 HIS A CA 1
ATOM 2078 C C . HIS A 1 295 ? -7.224 4.510 -12.034 1.00 72.44 295 HIS A C 1
ATOM 2080 O O . HIS A 1 295 ? -7.219 4.652 -10.816 1.00 72.44 295 HIS A O 1
ATOM 2086 N N . HIS A 1 296 ? -7.304 5.538 -12.881 1.00 71.12 296 HIS A N 1
ATOM 2087 C CA . HIS A 1 296 ? -7.254 6.936 -12.444 1.00 71.12 296 HIS A CA 1
ATOM 2088 C C . HIS A 1 296 ? -8.422 7.777 -12.962 1.00 71.12 296 HIS A C 1
ATOM 2090 O O . HIS A 1 296 ? -8.937 7.570 -14.069 1.00 71.12 296 HIS A O 1
ATOM 2096 N N . ALA A 1 297 ? -8.783 8.787 -12.166 1.00 70.31 297 ALA A N 1
ATOM 2097 C CA . ALA A 1 297 ? -9.754 9.821 -12.505 1.00 70.31 297 ALA A CA 1
ATOM 2098 C C . ALA A 1 297 ? -9.274 11.180 -11.971 1.00 70.31 297 ALA A C 1
ATOM 2100 O O . ALA A 1 297 ? -9.726 11.633 -10.923 1.00 70.31 297 ALA A O 1
ATOM 2101 N N . LYS A 1 298 ? -8.335 11.826 -12.679 1.00 72.25 298 LYS A N 1
ATOM 2102 C CA . LYS A 1 298 ? -7.718 13.090 -12.241 1.00 72.25 298 LYS A CA 1
ATOM 2103 C C . LYS A 1 298 ? -8.758 14.155 -11.893 1.00 72.25 298 LYS A C 1
ATOM 2105 O O . LYS A 1 298 ? -9.587 14.528 -12.726 1.00 72.25 298 LYS A O 1
ATOM 2110 N N . ALA A 1 299 ? -8.658 14.691 -10.683 1.00 72.62 299 ALA A N 1
ATOM 2111 C CA . ALA A 1 299 ? -9.454 15.818 -10.240 1.00 72.62 299 ALA A CA 1
ATOM 2112 C C . ALA A 1 299 ? -8.898 17.125 -10.820 1.00 72.62 299 ALA A C 1
ATOM 2114 O O . ALA A 1 299 ? -7.689 17.361 -10.858 1.00 72.62 299 ALA A O 1
ATOM 2115 N N . SER A 1 300 ? -9.796 18.007 -11.265 1.00 72.12 300 SER A N 1
ATOM 2116 C CA . SER A 1 300 ? -9.407 19.313 -11.802 1.00 72.12 300 SER A CA 1
ATOM 2117 C C . SER A 1 300 ? -8.579 20.109 -10.787 1.00 72.12 300 SER A C 1
ATOM 2119 O O . SER A 1 300 ? -8.978 20.259 -9.629 1.00 72.12 300 SER A O 1
ATOM 2121 N N . GLY A 1 301 ? -7.445 20.650 -11.242 1.00 71.00 301 GLY A N 1
ATOM 2122 C CA . GLY A 1 301 ? -6.541 21.474 -10.434 1.00 71.00 301 GLY A CA 1
ATOM 2123 C C . GLY A 1 301 ? -5.644 20.702 -9.462 1.00 71.00 301 GLY A C 1
ATOM 2124 O O . GLY A 1 301 ? -4.951 21.342 -8.674 1.00 71.00 301 GLY A O 1
ATOM 2125 N N . VAL A 1 302 ? -5.640 19.366 -9.507 1.00 73.81 302 VAL A N 1
ATOM 2126 C CA . VAL A 1 302 ? -4.809 18.526 -8.634 1.00 73.81 302 VAL A CA 1
ATOM 2127 C C . VAL A 1 302 ? -3.644 17.924 -9.429 1.00 73.81 302 VAL A C 1
ATOM 2129 O O . VAL A 1 302 ? -3.775 17.591 -10.612 1.00 73.81 302 VAL A O 1
ATOM 2132 N N . HIS A 1 303 ? -2.479 17.853 -8.785 1.00 76.38 303 HIS A N 1
ATOM 2133 C CA . HIS A 1 303 ? -1.329 17.095 -9.279 1.00 76.38 303 HIS A CA 1
ATOM 2134 C C . HIS A 1 303 ? -1.579 15.596 -9.092 1.00 76.38 303 HIS A C 1
ATOM 2136 O O . HIS A 1 303 ? -2.341 15.245 -8.203 1.00 76.38 303 HIS A O 1
ATOM 2142 N N . ASN A 1 304 ? -1.016 14.729 -9.930 1.00 76.62 304 ASN A N 1
ATOM 2143 C CA . ASN A 1 304 ? -1.286 13.298 -9.825 1.00 76.62 304 ASN A CA 1
ATOM 2144 C C . ASN A 1 304 ? -0.009 12.495 -10.067 1.00 76.62 304 ASN A C 1
ATOM 2146 O O . ASN A 1 304 ? 0.403 12.374 -11.211 1.00 76.62 304 ASN A O 1
ATOM 2150 N N . ASP A 1 305 ? 0.584 11.972 -9.000 1.00 80.19 305 ASP A N 1
ATOM 2151 C CA . ASP A 1 305 ? 1.743 11.081 -8.964 1.00 80.19 305 ASP A CA 1
ATOM 2152 C C . ASP A 1 305 ? 1.433 9.816 -8.153 1.00 80.19 305 ASP A C 1
ATOM 2154 O O . ASP A 1 305 ? 0.633 9.840 -7.223 1.00 80.19 305 ASP A O 1
ATOM 2158 N N . GLY A 1 306 ? 2.137 8.716 -8.419 1.00 81.56 306 GLY A N 1
ATOM 2159 C CA . GLY A 1 306 ? 2.113 7.556 -7.520 1.00 81.56 306 GLY A CA 1
ATOM 2160 C C . GLY A 1 306 ? 2.743 7.878 -6.160 1.00 81.56 306 GLY A C 1
ATOM 2161 O O . GLY A 1 306 ? 2.329 7.369 -5.123 1.00 81.56 306 GLY A O 1
ATOM 2162 N N . TRP A 1 307 ? 3.735 8.765 -6.136 1.00 85.38 307 TRP A N 1
ATOM 2163 C CA . TRP A 1 307 ? 4.301 9.298 -4.906 1.00 85.38 307 TRP A CA 1
ATOM 2164 C C . TRP A 1 307 ? 4.932 10.657 -5.154 1.00 85.38 307 TRP A C 1
ATOM 2166 O O . TRP A 1 307 ? 5.751 10.807 -6.063 1.00 85.38 307 TRP A O 1
ATOM 2176 N N . GLN A 1 308 ? 4.624 11.617 -4.289 1.00 85.50 308 GLN A N 1
ATOM 2177 C CA . GLN A 1 308 ? 5.158 12.965 -4.359 1.00 85.50 308 GLN A CA 1
ATOM 2178 C C . GLN A 1 308 ? 5.806 13.387 -3.040 1.00 85.50 308 GLN A C 1
ATOM 2180 O O . GLN A 1 308 ? 5.165 13.469 -1.990 1.00 85.50 308 GLN A O 1
ATOM 2185 N N . GLN A 1 309 ? 7.075 13.781 -3.105 1.00 85.69 309 GLN A N 1
ATOM 2186 C CA . GLN A 1 309 ? 7.684 14.629 -2.084 1.00 85.69 309 GLN A CA 1
ATOM 2187 C C . GLN A 1 309 ? 7.485 16.097 -2.476 1.00 85.69 309 GLN A C 1
ATOM 2189 O O . GLN A 1 309 ? 8.091 16.584 -3.434 1.00 85.69 309 GLN A O 1
ATOM 2194 N N . ASN A 1 310 ? 6.632 16.820 -1.747 1.00 79.00 310 ASN A N 1
ATOM 2195 C CA . ASN A 1 310 ? 6.289 18.191 -2.108 1.00 79.00 310 ASN A CA 1
ATOM 2196 C C . ASN A 1 310 ? 7.441 19.155 -1.774 1.00 79.00 310 ASN A C 1
ATOM 2198 O O . ASN A 1 310 ? 7.785 19.368 -0.606 1.00 79.00 310 ASN A O 1
ATOM 2202 N N . GLY A 1 311 ? 8.042 19.725 -2.819 1.00 67.38 311 GLY A N 1
ATOM 2203 C CA . GLY A 1 311 ? 9.172 20.649 -2.723 1.00 67.38 311 GLY A CA 1
ATOM 2204 C C . GLY A 1 311 ? 8.788 22.118 -2.531 1.00 67.38 311 GLY A C 1
ATOM 2205 O O . GLY A 1 311 ? 9.670 22.938 -2.323 1.00 67.38 311 GLY A O 1
ATOM 2206 N N . ASN A 1 312 ? 7.510 22.498 -2.589 1.00 64.25 312 ASN A N 1
ATOM 2207 C CA . ASN A 1 312 ? 7.140 23.911 -2.475 1.00 64.25 312 ASN A CA 1
ATOM 2208 C C . ASN A 1 312 ? 7.286 24.414 -1.022 1.00 64.25 312 ASN A C 1
ATOM 2210 O O . ASN A 1 312 ? 6.780 23.796 -0.090 1.00 64.25 312 ASN A O 1
ATOM 2214 N N . GLY A 1 313 ? 7.935 25.566 -0.808 1.00 62.47 313 GLY A N 1
ATOM 2215 C CA . GLY A 1 313 ? 8.043 26.210 0.512 1.00 62.47 313 GLY A CA 1
ATOM 2216 C C . GLY A 1 313 ? 9.181 25.668 1.388 1.00 62.47 313 GLY A C 1
ATOM 2217 O O . GLY A 1 313 ? 10.327 25.636 0.956 1.00 62.47 313 GLY A O 1
ATOM 2218 N N . ALA A 1 314 ? 8.891 25.263 2.634 1.00 60.75 314 ALA A N 1
ATOM 2219 C CA . ALA A 1 314 ? 9.897 24.778 3.600 1.00 60.75 314 ALA A CA 1
ATOM 2220 C C . ALA A 1 314 ? 10.615 23.472 3.171 1.00 60.75 314 ALA A C 1
ATOM 2222 O O . ALA A 1 314 ? 11.600 23.063 3.791 1.00 60.75 314 ALA A O 1
ATOM 2223 N N . GLY A 1 315 ? 10.129 22.828 2.102 1.00 76.56 315 GLY A N 1
ATOM 2224 C CA . GLY A 1 315 ? 10.571 21.523 1.624 1.00 76.56 315 GLY A CA 1
ATOM 2225 C C . GLY A 1 315 ? 10.149 20.395 2.567 1.00 76.56 315 GLY A C 1
ATOM 2226 O O . GLY A 1 315 ? 10.201 20.521 3.787 1.00 76.56 315 GLY A O 1
ATOM 2227 N N . SER A 1 316 ? 9.701 19.279 2.011 1.00 87.25 316 SER A N 1
ATOM 2228 C CA . SER A 1 316 ? 9.538 18.022 2.753 1.00 87.25 316 SER A CA 1
ATOM 2229 C C . SER A 1 316 ? 10.863 17.259 2.830 1.00 87.25 316 SER A C 1
ATOM 2231 O O . SER A 1 316 ? 11.774 17.521 2.040 1.00 87.25 316 SER A O 1
ATOM 2233 N N . LYS A 1 317 ? 10.979 16.305 3.762 1.00 88.31 317 LYS A N 1
ATOM 2234 C CA . LYS A 1 317 ? 12.140 15.410 3.884 1.00 88.31 317 LYS A CA 1
ATOM 2235 C C . LYS A 1 317 ? 11.735 13.949 3.904 1.00 88.31 317 LYS A C 1
ATOM 2237 O O . LYS A 1 317 ? 10.766 13.581 4.566 1.00 88.31 317 LYS A O 1
ATOM 2242 N N . MET A 1 318 ? 12.559 13.119 3.276 1.00 88.75 318 MET A N 1
ATOM 2243 C CA . MET A 1 318 ? 12.461 11.672 3.387 1.00 88.75 318 MET A CA 1
ATOM 2244 C C . MET A 1 318 ? 13.848 11.077 3.635 1.00 88.75 318 MET A C 1
ATOM 2246 O O . MET A 1 318 ? 14.675 10.919 2.733 1.00 88.75 318 MET A O 1
ATOM 2250 N N . ASN A 1 319 ? 14.121 10.795 4.902 1.00 91.25 319 ASN A N 1
ATOM 2251 C CA . ASN A 1 319 ? 15.414 10.345 5.379 1.00 91.25 319 ASN A CA 1
ATOM 2252 C C . ASN A 1 319 ? 15.464 8.818 5.401 1.00 91.25 319 ASN A C 1
ATOM 2254 O O . ASN A 1 319 ? 14.538 8.173 5.884 1.00 91.25 319 ASN A O 1
ATOM 2258 N N . ARG A 1 320 ? 16.572 8.249 4.920 1.00 91.56 320 ARG A N 1
ATOM 2259 C CA . ARG A 1 320 ? 16.903 6.822 5.060 1.00 91.56 320 ARG A CA 1
ATOM 2260 C C . ARG A 1 320 ? 15.841 5.825 4.567 1.00 91.56 320 ARG A C 1
ATOM 2262 O O . ARG A 1 320 ? 15.661 4.757 5.141 1.00 91.56 320 ARG A O 1
ATOM 2269 N N . TYR A 1 321 ? 15.116 6.170 3.505 1.00 90.50 321 TYR A N 1
ATOM 2270 C CA . TYR A 1 321 ? 14.046 5.317 2.991 1.00 90.50 321 TYR A CA 1
ATOM 2271 C C . TYR A 1 321 ? 14.546 4.045 2.295 1.00 90.50 321 TYR A C 1
ATOM 2273 O O . TYR A 1 321 ? 15.616 4.020 1.678 1.00 90.50 321 TYR A O 1
ATOM 2281 N N . THR A 1 322 ? 13.693 3.019 2.318 1.00 93.75 322 THR A N 1
ATOM 2282 C CA . THR A 1 322 ? 13.843 1.791 1.530 1.00 93.75 322 THR A CA 1
ATOM 2283 C C . THR A 1 322 ? 12.572 1.496 0.737 1.00 93.75 322 THR A C 1
ATOM 2285 O O . THR A 1 322 ? 11.489 1.394 1.312 1.00 93.75 322 THR A O 1
ATOM 2288 N N . LEU A 1 323 ? 12.720 1.313 -0.576 1.00 93.38 323 LEU A N 1
ATOM 2289 C CA . LEU A 1 323 ? 11.680 0.845 -1.493 1.00 93.38 323 LEU A CA 1
ATOM 2290 C C . LEU A 1 323 ? 12.033 -0.547 -2.016 1.00 93.38 323 LEU A C 1
ATOM 2292 O O . LEU A 1 323 ? 13.096 -0.723 -2.616 1.00 93.38 323 LEU A O 1
ATOM 2296 N N . ARG A 1 324 ? 11.133 -1.520 -1.830 1.00 95.69 324 ARG A N 1
ATOM 2297 C CA . ARG A 1 324 ? 11.318 -2.902 -2.303 1.00 95.69 324 ARG A CA 1
ATOM 2298 C C . ARG A 1 324 ? 10.062 -3.507 -2.895 1.00 95.69 324 ARG A C 1
ATOM 2300 O O . ARG A 1 324 ? 8.987 -3.346 -2.335 1.00 95.69 324 ARG A O 1
ATOM 2307 N N . TYR A 1 325 ? 10.202 -4.265 -3.980 1.00 96.62 325 TYR A N 1
ATOM 2308 C CA . TYR A 1 325 ? 9.121 -5.088 -4.548 1.00 96.62 325 TYR A CA 1
ATOM 2309 C C . TYR A 1 325 ? 7.871 -4.310 -4.979 1.00 96.62 325 TYR A C 1
ATOM 2311 O O . TYR A 1 325 ? 6.841 -4.917 -5.254 1.00 96.62 325 TYR A O 1
ATOM 2319 N N . ASN A 1 326 ? 7.927 -2.977 -5.021 1.00 93.94 326 ASN A N 1
ATOM 2320 C CA . ASN A 1 326 ? 6.765 -2.183 -5.379 1.00 93.94 326 ASN A CA 1
ATOM 2321 C C . ASN A 1 326 ? 6.527 -2.252 -6.888 1.00 93.94 326 ASN A C 1
ATOM 2323 O O . ASN A 1 326 ? 7.473 -2.258 -7.685 1.00 93.94 326 ASN A O 1
ATOM 2327 N N . VAL A 1 327 ? 5.254 -2.255 -7.259 1.00 91.81 327 VAL A N 1
ATOM 2328 C CA . VAL A 1 327 ? 4.787 -2.308 -8.637 1.00 91.81 327 VAL A CA 1
ATOM 2329 C C . VAL A 1 327 ? 4.014 -1.036 -8.925 1.00 91.81 327 VAL A C 1
ATOM 2331 O O . VAL A 1 327 ? 2.912 -0.841 -8.429 1.00 91.81 327 VAL A O 1
ATOM 2334 N N . GLY A 1 328 ? 4.588 -0.161 -9.739 1.00 88.00 328 GLY A N 1
ATOM 2335 C CA . GLY A 1 328 ? 3.851 0.923 -10.367 1.00 88.00 328 GLY A CA 1
ATOM 2336 C C . GLY A 1 328 ? 3.542 0.545 -11.798 1.00 88.00 328 GLY A C 1
ATOM 2337 O O . GLY A 1 328 ? 4.446 0.556 -12.629 1.00 88.00 328 GLY A O 1
ATOM 2338 N N . TYR A 1 329 ? 2.293 0.197 -12.085 1.00 85.94 329 TYR A N 1
ATOM 2339 C CA . TYR A 1 329 ? 1.884 -0.215 -13.421 1.00 85.94 329 TYR A CA 1
ATOM 2340 C C . TYR A 1 329 ? 0.665 0.585 -13.848 1.00 85.94 329 TYR A C 1
ATOM 2342 O O . TYR A 1 329 ? -0.463 0.269 -13.487 1.00 85.94 329 TYR A O 1
ATOM 2350 N N . ARG A 1 330 ? 0.910 1.613 -14.658 1.00 77.12 330 ARG A N 1
ATOM 2351 C CA . ARG A 1 330 ? -0.142 2.505 -15.129 1.00 77.12 330 ARG A CA 1
ATOM 2352 C C . ARG A 1 330 ? -1.130 1.745 -16.019 1.00 77.12 330 ARG A C 1
ATOM 2354 O O . ARG A 1 330 ? -0.738 1.209 -17.053 1.00 77.12 330 ARG A O 1
ATOM 2361 N N . GLY A 1 331 ? -2.397 1.723 -15.612 1.00 71.44 331 GLY A N 1
ATOM 2362 C CA . GLY A 1 331 ? -3.504 1.149 -16.381 1.00 71.44 331 GLY A CA 1
ATOM 2363 C C . GLY A 1 331 ? -4.412 2.215 -17.005 1.00 71.44 331 GLY A C 1
ATOM 2364 O O . GLY A 1 331 ? -3.940 3.269 -17.433 1.00 71.44 331 GLY A O 1
ATOM 2365 N N . THR A 1 332 ? -5.713 1.931 -17.081 1.00 71.75 332 THR A N 1
ATOM 2366 C CA . THR A 1 332 ? -6.702 2.724 -17.826 1.00 71.75 332 THR A CA 1
ATOM 2367 C C . THR A 1 332 ? -7.010 4.072 -17.167 1.00 71.75 332 THR A C 1
ATOM 2369 O O . THR A 1 332 ? -7.352 4.169 -15.987 1.00 71.75 332 THR A O 1
ATOM 2372 N N . TRP A 1 333 ? -6.985 5.133 -17.970 1.00 68.56 333 TRP A N 1
ATOM 2373 C CA . TRP A 1 333 ? -7.423 6.467 -17.569 1.00 68.56 333 TRP A CA 1
ATOM 2374 C C . TRP A 1 333 ? -8.913 6.694 -17.855 1.00 68.56 333 TRP A C 1
ATOM 2376 O O . TRP A 1 333 ? -9.348 6.596 -19.002 1.00 68.56 333 TRP A O 1
ATOM 2386 N N . THR A 1 334 ? -9.703 7.056 -16.840 1.00 59.75 334 THR A N 1
ATOM 2387 C CA . THR A 1 334 ? -11.170 7.180 -16.976 1.00 59.75 334 THR A CA 1
ATOM 2388 C C . THR A 1 334 ? -11.703 8.620 -17.044 1.00 59.75 334 THR A C 1
ATOM 2390 O O . THR A 1 334 ? -12.913 8.814 -17.018 1.00 59.75 334 THR A O 1
ATOM 2393 N N . GLY A 1 335 ? -10.855 9.649 -17.190 1.00 55.50 335 GLY A N 1
ATOM 2394 C CA . GLY A 1 335 ? -11.283 11.061 -17.261 1.00 55.50 335 GLY A CA 1
ATOM 2395 C C . GLY A 1 335 ? -10.900 11.802 -18.553 1.00 55.50 335 GLY A C 1
ATOM 2396 O O . GLY A 1 335 ? -9.863 11.538 -19.148 1.00 55.50 335 GLY A O 1
ATOM 2397 N N . ALA A 1 336 ? -11.675 12.815 -18.954 1.00 50.66 336 ALA A N 1
ATOM 2398 C CA . ALA A 1 336 ? -11.393 13.676 -20.120 1.00 50.66 336 ALA A CA 1
ATOM 2399 C C . ALA A 1 336 ? -10.306 14.762 -19.875 1.00 50.66 336 ALA A C 1
ATOM 2401 O O . ALA A 1 336 ? -10.254 15.763 -20.583 1.00 50.66 336 ALA A O 1
ATOM 2402 N N . GLY A 1 337 ? -9.481 14.618 -18.832 1.00 46.50 337 GLY A N 1
ATOM 2403 C CA . GLY A 1 337 ? -8.937 15.769 -18.099 1.00 46.50 337 GLY A CA 1
ATOM 2404 C C . GLY A 1 337 ? -7.438 16.061 -18.172 1.00 46.50 337 GLY A C 1
ATOM 2405 O O . GLY A 1 337 ? -7.002 16.973 -17.475 1.00 46.50 337 GLY A O 1
ATOM 2406 N N . GLU A 1 338 ? -6.625 15.351 -18.959 1.00 51.22 338 GLU A N 1
ATOM 2407 C CA . GLU A 1 338 ? -5.200 15.701 -19.082 1.00 51.22 338 GLU A CA 1
ATOM 2408 C C . GLU A 1 338 ? -4.854 16.258 -20.459 1.00 51.22 338 GLU A C 1
ATOM 2410 O O . GLU A 1 338 ? -4.107 15.687 -21.245 1.00 51.22 338 GLU A O 1
ATOM 2415 N N . THR A 1 339 ? -5.375 17.447 -20.745 1.00 47.25 339 THR A N 1
ATOM 2416 C CA . THR A 1 339 ? -4.815 18.279 -21.803 1.00 47.25 339 THR A CA 1
ATOM 2417 C C . THR A 1 339 ? -3.622 19.055 -21.230 1.00 47.25 339 THR A C 1
ATOM 2419 O O . THR A 1 339 ? -3.778 20.150 -20.699 1.00 47.25 339 THR A O 1
ATOM 2422 N N . THR A 1 340 ? -2.414 18.506 -21.395 1.00 44.88 340 THR A N 1
ATOM 2423 C CA . THR A 1 340 ? -1.195 19.253 -21.799 1.00 44.88 340 THR A CA 1
ATOM 2424 C C . THR A 1 340 ? -0.102 19.743 -20.821 1.00 44.88 340 THR A C 1
ATOM 2426 O O . THR A 1 340 ? 0.792 20.419 -21.326 1.00 44.88 340 THR A O 1
ATOM 2429 N N . SER A 1 341 ? 0.009 19.392 -19.527 1.00 44.91 341 SER A N 1
ATOM 2430 C CA . SER A 1 341 ? 1.212 19.883 -18.785 1.00 44.91 341 SER A CA 1
ATOM 2431 C C . SER A 1 341 ? 1.883 19.019 -17.716 1.00 44.91 341 SER A C 1
ATOM 2433 O O . SER A 1 341 ? 3.109 18.965 -17.735 1.00 44.91 341 SER A O 1
ATOM 2435 N N . ASN A 1 342 ? 1.173 18.310 -16.838 1.00 52.16 342 ASN A N 1
ATOM 2436 C CA . ASN A 1 342 ? 1.817 17.583 -15.730 1.00 52.16 342 ASN A CA 1
ATOM 2437 C C . ASN A 1 342 ? 1.302 16.148 -15.689 1.00 52.16 342 ASN A C 1
ATOM 2439 O O . ASN A 1 342 ? 0.287 15.898 -15.044 1.00 52.16 342 ASN A O 1
ATOM 2443 N N . GLY A 1 343 ? 1.947 15.262 -16.448 1.00 60.16 343 GLY A N 1
ATOM 2444 C CA . GLY A 1 343 ? 1.587 13.850 -16.483 1.00 60.16 343 GLY A CA 1
ATOM 2445 C C . GLY A 1 343 ? 1.990 13.099 -15.212 1.00 60.16 343 GLY A C 1
ATOM 2446 O O . GLY A 1 343 ? 2.879 13.549 -14.493 1.00 60.16 343 GLY A O 1
ATOM 2447 N N . TRP A 1 344 ? 1.345 11.949 -14.988 1.00 71.19 344 TRP A N 1
ATOM 2448 C CA . TRP A 1 344 ? 1.601 11.024 -13.884 1.00 71.19 344 TRP A CA 1
ATOM 2449 C C . TRP A 1 344 ? 3.037 10.520 -13.756 1.00 71.19 344 TRP A C 1
ATOM 2451 O O . TRP A 1 344 ? 3.536 9.794 -14.622 1.00 71.19 344 TRP A O 1
ATOM 2461 N N . GLN A 1 345 ? 3.675 10.817 -12.627 1.00 75.81 345 GLN A N 1
ATOM 2462 C CA . GLN A 1 345 ? 5.013 10.335 -12.302 1.00 75.81 345 GLN A CA 1
ATOM 2463 C C . GLN A 1 345 ? 4.917 9.329 -11.170 1.00 75.81 345 GLN A C 1
ATOM 2465 O O . GLN A 1 345 ? 4.175 9.511 -10.212 1.00 75.81 345 GLN A O 1
ATOM 2470 N N . LEU A 1 346 ? 5.669 8.238 -11.264 1.00 74.88 346 LEU A N 1
ATOM 2471 C CA . LEU A 1 346 ? 5.527 7.197 -10.257 1.00 74.88 346 LEU A CA 1
ATOM 2472 C C . LEU A 1 346 ? 6.211 7.572 -8.935 1.00 74.88 346 LEU A C 1
ATOM 2474 O O . LEU A 1 346 ? 5.699 7.257 -7.866 1.00 74.88 346 LEU A O 1
ATOM 2478 N N . TRP A 1 347 ? 7.365 8.235 -9.013 1.00 79.38 347 TRP A N 1
ATOM 2479 C CA . TRP A 1 347 ? 8.143 8.641 -7.847 1.00 79.38 347 TRP A CA 1
ATOM 2480 C C . TRP A 1 347 ? 8.782 10.010 -8.079 1.00 79.38 347 TRP A C 1
ATOM 2482 O O . TRP A 1 347 ? 9.908 10.122 -8.578 1.00 79.38 347 TRP A O 1
ATOM 2492 N N . TYR A 1 348 ? 8.037 11.059 -7.743 1.00 76.62 348 TYR A N 1
ATOM 2493 C CA . TYR A 1 348 ? 8.439 12.443 -7.947 1.00 76.62 348 TYR A CA 1
ATOM 2494 C C . TYR A 1 348 ? 9.032 13.067 -6.684 1.00 76.62 348 TYR A C 1
ATOM 2496 O O . TYR A 1 348 ? 8.447 13.031 -5.597 1.00 76.62 348 TYR A O 1
ATOM 2504 N N . MET A 1 349 ? 10.191 13.707 -6.854 1.00 75.38 349 MET A N 1
ATOM 2505 C CA . MET A 1 349 ? 10.885 14.428 -5.791 1.00 75.38 349 MET A CA 1
ATOM 2506 C C . MET A 1 349 ? 10.992 15.907 -6.160 1.00 75.38 349 MET A C 1
ATOM 2508 O O . MET A 1 349 ? 11.745 16.288 -7.058 1.00 75.38 349 MET A O 1
ATOM 2512 N N . GLY A 1 350 ? 10.222 16.753 -5.468 1.00 64.44 350 GLY A N 1
ATOM 2513 C CA . GLY A 1 350 ? 10.199 18.197 -5.693 1.00 64.44 350 GLY A CA 1
ATOM 2514 C C . GLY A 1 350 ? 11.591 18.833 -5.574 1.00 64.44 350 GLY A C 1
ATOM 2515 O O . GLY A 1 350 ? 12.279 18.693 -4.565 1.00 64.44 350 GLY A O 1
ATOM 2516 N N . GLY A 1 351 ? 12.005 19.550 -6.622 1.00 54.22 351 GLY A N 1
ATOM 2517 C CA . GLY A 1 351 ? 13.401 19.925 -6.891 1.00 54.22 351 GLY A CA 1
ATOM 2518 C C . GLY A 1 351 ? 13.995 21.123 -6.137 1.00 54.22 351 GLY A C 1
ATOM 2519 O O . GLY A 1 351 ? 15.048 21.607 -6.540 1.00 54.22 351 GLY A O 1
ATOM 2520 N N . ALA A 1 352 ? 13.379 21.625 -5.069 1.00 51.78 352 ALA A N 1
ATOM 2521 C CA . ALA A 1 352 ? 13.940 22.725 -4.278 1.00 51.78 352 ALA A CA 1
ATOM 2522 C C . ALA A 1 352 ? 13.481 22.609 -2.821 1.00 51.78 352 ALA A C 1
ATOM 2524 O O . ALA A 1 352 ? 12.488 23.203 -2.432 1.00 51.78 352 ALA A O 1
ATOM 2525 N N . GLY A 1 353 ? 14.166 21.803 -2.012 1.00 60.09 353 GLY A N 1
ATOM 2526 C CA . GLY A 1 353 ? 13.754 21.551 -0.632 1.00 60.09 353 GLY A CA 1
ATOM 2527 C C . GLY A 1 353 ? 14.927 21.371 0.318 1.00 60.09 353 GLY A C 1
ATOM 2528 O O . GLY A 1 353 ? 16.075 21.208 -0.100 1.00 60.09 353 GLY A O 1
ATOM 2529 N N . THR A 1 354 ? 14.628 21.404 1.617 1.00 66.94 354 THR A N 1
ATOM 2530 C CA . THR A 1 354 ? 15.616 21.151 2.666 1.00 66.94 354 THR A CA 1
ATOM 2531 C C . THR A 1 354 ? 16.257 19.765 2.468 1.00 66.94 354 THR A C 1
ATOM 2533 O O . THR A 1 354 ? 15.521 18.788 2.320 1.00 66.94 354 THR A O 1
ATOM 2536 N N . PRO A 1 355 ? 17.600 19.641 2.507 1.00 80.12 355 PRO A N 1
ATOM 2537 C CA . PRO A 1 355 ? 18.293 18.373 2.302 1.00 80.12 355 PRO A CA 1
ATOM 2538 C C . PRO A 1 355 ? 17.760 17.239 3.186 1.00 80.12 355 PRO A C 1
ATOM 2540 O O . PRO A 1 355 ? 17.652 17.390 4.408 1.00 80.12 355 PRO A O 1
ATOM 2543 N N . SER A 1 356 ? 17.464 16.101 2.562 1.00 85.56 356 SER A N 1
ATOM 2544 C CA . SER A 1 356 ? 17.220 14.832 3.247 1.00 85.56 356 SER A CA 1
ATOM 2545 C C . SER A 1 356 ? 18.549 14.126 3.550 1.00 85.56 356 SER A C 1
ATOM 2547 O O . SER A 1 356 ? 19.583 14.386 2.926 1.00 85.56 356 SER A O 1
ATOM 2549 N N . THR A 1 357 ? 18.539 13.214 4.514 1.00 89.56 357 THR A N 1
ATOM 2550 C CA . THR A 1 357 ? 19.700 12.425 4.940 1.00 89.56 357 THR A CA 1
ATOM 2551 C C . THR A 1 357 ? 19.535 10.975 4.490 1.00 89.56 357 THR A C 1
ATOM 2553 O O . THR A 1 357 ? 18.535 10.339 4.807 1.00 89.56 357 THR A O 1
ATOM 2556 N N . GLY A 1 358 ? 20.508 10.454 3.739 1.00 86.75 358 GLY A N 1
ATOM 2557 C CA . GLY A 1 358 ? 20.534 9.049 3.317 1.00 86.75 358 GLY A CA 1
ATOM 2558 C C . GLY A 1 358 ? 21.140 8.107 4.369 1.00 86.75 358 GLY A C 1
ATOM 2559 O O . GLY A 1 358 ? 21.343 8.520 5.515 1.00 86.75 358 GLY A O 1
ATOM 2560 N N . PRO A 1 359 ? 21.459 6.855 3.988 1.00 92.06 359 PRO A N 1
ATOM 2561 C CA . PRO A 1 359 ? 21.414 6.302 2.625 1.00 92.06 359 PRO A CA 1
ATOM 2562 C C . PRO A 1 359 ? 19.992 6.008 2.134 1.00 92.06 359 PRO A C 1
ATOM 2564 O O . PRO A 1 359 ? 19.106 5.767 2.938 1.00 92.06 359 PRO A O 1
ATOM 2567 N N . TRP A 1 360 ? 19.782 5.989 0.821 1.00 91.25 360 TRP A N 1
ATOM 2568 C CA . TRP A 1 360 ? 18.495 5.649 0.210 1.00 91.25 360 TRP A CA 1
ATOM 2569 C C . TRP A 1 360 ? 18.622 4.437 -0.703 1.00 91.25 360 TRP A C 1
ATOM 2571 O O . TRP A 1 360 ? 19.595 4.325 -1.456 1.00 91.25 360 TRP A O 1
ATOM 2581 N N . LEU A 1 361 ? 17.623 3.557 -0.660 1.00 93.56 361 LEU A N 1
ATOM 2582 C CA . LEU A 1 361 ? 17.626 2.313 -1.420 1.00 93.56 361 LEU A CA 1
ATOM 2583 C C . LEU A 1 361 ? 16.314 2.118 -2.173 1.00 93.56 361 LEU A C 1
ATOM 2585 O O . LEU A 1 361 ? 15.240 2.122 -1.575 1.00 93.56 361 LEU A O 1
ATOM 2589 N N . VAL A 1 362 ? 16.422 1.881 -3.479 1.00 93.56 362 VAL A N 1
ATOM 2590 C CA . VAL A 1 362 ? 15.333 1.370 -4.311 1.00 93.56 362 VAL A CA 1
ATOM 2591 C C . VAL A 1 362 ? 15.807 0.094 -4.986 1.00 93.56 362 VAL A C 1
ATOM 2593 O O . VAL A 1 362 ? 16.769 0.121 -5.757 1.00 93.56 362 VAL A O 1
ATOM 2596 N N . GLU A 1 363 ? 15.149 -1.025 -4.702 1.00 95.50 363 GLU A N 1
ATOM 2597 C CA . GLU A 1 363 ? 15.516 -2.297 -5.315 1.00 95.50 363 GLU A CA 1
ATOM 2598 C C . GLU A 1 363 ? 14.334 -3.204 -5.627 1.00 95.50 363 GLU A C 1
ATOM 2600 O O . GLU A 1 363 ? 13.288 -3.137 -4.983 1.00 95.50 363 GLU A O 1
ATOM 2605 N N . HIS A 1 364 ? 14.493 -4.052 -6.643 1.00 96.12 364 HIS A N 1
ATOM 2606 C CA . HIS A 1 364 ? 13.479 -5.031 -7.047 1.00 96.12 364 HIS A CA 1
ATOM 2607 C C . HIS A 1 364 ? 12.094 -4.429 -7.318 1.00 96.12 364 HIS A C 1
ATOM 2609 O O . HIS A 1 364 ? 11.083 -5.104 -7.156 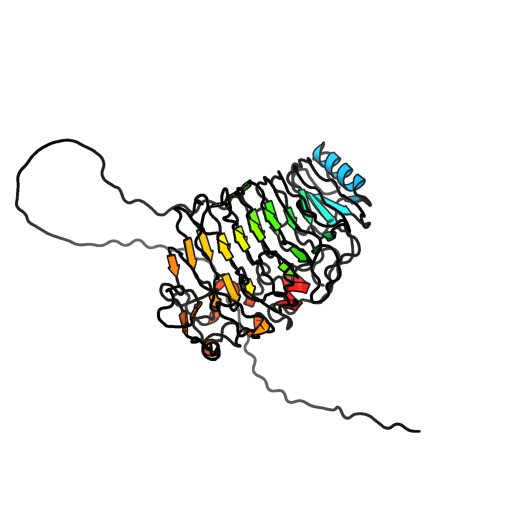1.00 96.12 364 HIS A O 1
ATOM 2615 N N . CYS A 1 365 ? 12.039 -3.163 -7.729 1.00 94.06 365 CYS A N 1
ATOM 2616 C CA . CYS A 1 365 ? 10.795 -2.481 -8.062 1.00 94.06 365 CYS A CA 1
ATOM 2617 C C . CYS A 1 365 ? 10.545 -2.504 -9.573 1.00 94.06 365 CYS A C 1
ATOM 2619 O O . CYS A 1 365 ? 11.473 -2.573 -10.386 1.00 94.06 365 CYS A O 1
ATOM 2621 N N . MET A 1 366 ? 9.277 -2.426 -9.953 1.00 91.69 366 MET A N 1
ATOM 2622 C CA . MET A 1 366 ? 8.849 -2.435 -11.344 1.00 91.69 366 MET A CA 1
ATOM 2623 C C . MET A 1 366 ? 7.992 -1.221 -11.640 1.00 91.69 366 MET A C 1
ATOM 2625 O O . MET A 1 366 ? 6.962 -1.012 -11.004 1.00 91.69 366 MET A O 1
ATOM 2629 N N . PHE A 1 367 ? 8.432 -0.438 -12.617 1.00 88.88 367 PHE A N 1
ATOM 2630 C CA . PHE A 1 367 ? 7.824 0.824 -12.999 1.00 88.88 367 PHE A CA 1
ATOM 2631 C C . PHE A 1 367 ? 7.487 0.774 -14.483 1.00 88.88 367 PHE A C 1
ATOM 2633 O O . PHE A 1 367 ? 8.378 0.737 -15.332 1.00 88.88 367 PHE A O 1
ATOM 2640 N N . ILE A 1 368 ? 6.198 0.715 -14.789 1.00 87.44 368 ILE A N 1
ATOM 2641 C CA . ILE A 1 368 ? 5.673 0.539 -16.137 1.00 87.44 368 ILE A CA 1
ATOM 2642 C C . ILE A 1 368 ? 4.702 1.676 -16.418 1.00 87.44 368 ILE A C 1
ATOM 2644 O O . ILE A 1 368 ? 3.579 1.699 -15.904 1.00 87.44 368 ILE A O 1
ATOM 2648 N N . ASN A 1 369 ? 5.158 2.645 -17.205 1.00 80.25 369 ASN A N 1
ATOM 2649 C CA . ASN A 1 369 ? 4.381 3.809 -17.605 1.00 80.25 369 ASN A CA 1
ATOM 2650 C C . ASN A 1 369 ? 5.000 4.512 -18.819 1.00 80.25 369 ASN A C 1
ATOM 2652 O O . ASN A 1 369 ? 6.209 4.540 -19.001 1.00 80.25 369 ASN A O 1
ATOM 2656 N N . GLY A 1 370 ? 4.168 5.166 -19.629 1.00 70.31 370 GLY A N 1
ATOM 2657 C CA . GLY A 1 370 ? 4.619 6.016 -20.739 1.00 70.31 370 GLY A CA 1
ATOM 2658 C C . GLY A 1 370 ? 5.011 7.443 -20.326 1.00 70.31 370 GLY A C 1
ATOM 2659 O O . GLY A 1 370 ? 4.600 8.390 -20.996 1.00 70.31 370 GLY A O 1
ATOM 2660 N N . GLN A 1 371 ? 5.696 7.634 -19.190 1.00 72.50 371 GLN A N 1
ATOM 2661 C CA . GLN A 1 371 ? 5.909 8.949 -18.552 1.00 72.50 371 GLN A CA 1
ATOM 2662 C C . GLN A 1 371 ? 7.373 9.183 -18.150 1.00 72.50 371 GLN A C 1
ATOM 2664 O O . GLN A 1 371 ? 8.079 8.254 -17.788 1.00 72.50 371 GLN A O 1
ATOM 2669 N N . GLN A 1 372 ? 7.827 10.441 -18.161 1.00 67.50 372 GLN A N 1
ATOM 2670 C CA . GLN A 1 372 ? 9.250 10.818 -18.130 1.00 67.50 372 GLN A CA 1
ATOM 2671 C C . GLN A 1 372 ? 10.009 10.497 -16.833 1.00 67.50 372 GLN A C 1
ATOM 2673 O O . GLN A 1 372 ? 11.242 10.586 -16.803 1.00 67.50 372 GLN A O 1
ATOM 2678 N N . ARG A 1 373 ? 9.312 10.253 -15.720 1.00 72.06 373 ARG A N 1
ATOM 2679 C CA . ARG A 1 373 ? 9.931 10.124 -14.392 1.00 72.06 373 ARG A CA 1
ATOM 2680 C C . ARG A 1 373 ? 9.494 8.826 -13.726 1.00 72.06 373 ARG A C 1
ATOM 2682 O O . ARG A 1 373 ? 8.317 8.640 -13.423 1.00 72.06 373 ARG A O 1
ATOM 2689 N N . GLY A 1 374 ? 10.468 7.936 -13.543 1.00 70.44 374 GLY A N 1
ATOM 2690 C CA . GLY A 1 374 ? 10.319 6.693 -12.794 1.00 70.44 374 GLY A CA 1
ATOM 2691 C C . GLY A 1 374 ? 10.789 6.872 -11.354 1.00 70.44 374 GLY A C 1
ATOM 2692 O O . GLY A 1 374 ? 9.999 6.670 -10.446 1.00 70.44 374 GLY A O 1
ATOM 2693 N N . ILE A 1 375 ? 12.046 7.292 -11.161 1.00 79.12 375 ILE A N 1
ATOM 2694 C CA . ILE A 1 375 ? 12.653 7.618 -9.861 1.00 79.12 375 ILE A CA 1
ATOM 2695 C C . ILE A 1 375 ? 13.448 8.916 -9.970 1.00 79.12 375 ILE A C 1
ATOM 2697 O O . ILE A 1 375 ? 14.360 9.006 -10.794 1.00 79.12 375 ILE A O 1
ATOM 2701 N N . ASP A 1 376 ? 13.186 9.853 -9.062 1.00 78.69 376 ASP A N 1
ATOM 2702 C CA . ASP A 1 376 ? 13.984 11.064 -8.887 1.00 78.69 376 ASP A CA 1
ATOM 2703 C C . ASP A 1 376 ? 14.916 10.995 -7.668 1.00 78.69 376 ASP A C 1
ATOM 2705 O O . ASP A 1 376 ? 14.585 10.438 -6.617 1.00 78.69 376 ASP A O 1
ATOM 2709 N N . ARG A 1 377 ? 16.089 11.629 -7.788 1.00 77.69 377 ARG A N 1
ATOM 2710 C CA . ARG A 1 377 ? 16.986 11.862 -6.655 1.00 77.69 377 ARG A CA 1
ATOM 2711 C C . ARG A 1 377 ? 16.329 12.786 -5.637 1.00 77.69 377 ARG A C 1
ATOM 2713 O O . ARG A 1 377 ? 15.864 13.870 -5.980 1.00 77.69 377 ARG A O 1
ATOM 2720 N N . ILE A 1 378 ? 16.429 12.412 -4.367 1.00 75.81 378 ILE A N 1
ATOM 2721 C CA . ILE A 1 378 ? 16.106 13.315 -3.264 1.00 75.81 378 ILE A CA 1
ATOM 2722 C C . ILE A 1 378 ? 17.258 14.305 -3.050 1.00 75.81 378 ILE A C 1
ATOM 2724 O O . ILE A 1 378 ? 18.415 13.881 -2.942 1.00 75.81 378 ILE A O 1
ATOM 2728 N N . PRO A 1 379 ? 16.987 15.618 -2.950 1.00 75.88 379 PRO A N 1
ATOM 2729 C CA . PRO A 1 379 ? 18.003 16.588 -2.560 1.00 75.88 379 PRO A CA 1
ATOM 2730 C C . PRO A 1 379 ? 18.652 16.210 -1.218 1.00 75.88 379 PRO A C 1
ATOM 2732 O O . PRO A 1 379 ? 17.960 16.066 -0.211 1.00 75.88 379 PRO A O 1
ATOM 2735 N N . GLY A 1 380 ? 19.982 16.068 -1.181 1.00 77.62 380 GLY A N 1
ATOM 2736 C CA . GLY A 1 380 ? 20.728 15.842 0.060 1.00 77.62 380 GLY A CA 1
ATOM 2737 C C . GLY A 1 380 ? 22.058 15.104 -0.089 1.00 77.62 380 GLY A C 1
ATOM 2738 O O . GLY A 1 380 ? 22.426 14.666 -1.176 1.00 77.62 380 GLY A O 1
ATOM 2739 N N . ALA A 1 381 ? 22.783 14.987 1.030 1.00 74.88 381 ALA A N 1
ATOM 2740 C CA . ALA A 1 381 ? 24.164 14.485 1.096 1.00 74.88 381 ALA A CA 1
ATOM 2741 C C . ALA A 1 381 ? 24.284 12.948 1.202 1.00 74.88 381 ALA A C 1
ATOM 2743 O O . ALA A 1 381 ? 25.358 12.426 1.485 1.00 74.88 381 ALA A O 1
ATOM 2744 N N . GLY A 1 382 ? 23.183 12.218 1.017 1.00 83.19 382 GLY A N 1
ATOM 2745 C CA . GLY A 1 382 ? 23.160 10.757 1.045 1.00 83.19 382 GLY A CA 1
ATOM 2746 C C . GLY A 1 382 ? 23.423 10.122 -0.318 1.00 83.19 382 GLY A C 1
ATOM 2747 O O . GLY A 1 382 ? 23.220 10.753 -1.354 1.00 83.19 382 GLY A O 1
ATOM 2748 N N . THR A 1 383 ? 23.823 8.851 -0.303 1.00 89.25 383 THR A N 1
ATOM 2749 C CA . THR A 1 383 ? 23.883 8.009 -1.504 1.00 89.25 383 THR A CA 1
ATOM 2750 C C . THR A 1 383 ? 22.496 7.456 -1.822 1.00 89.25 383 THR A C 1
ATOM 2752 O O . THR A 1 383 ? 21.889 6.809 -0.966 1.00 89.25 383 THR A O 1
ATOM 2755 N N . LEU A 1 384 ? 22.016 7.664 -3.048 1.00 89.88 384 LEU A N 1
ATOM 2756 C CA . LEU A 1 384 ? 20.874 6.951 -3.619 1.00 89.88 384 LEU A CA 1
ATOM 2757 C C . LEU A 1 384 ? 21.364 5.753 -4.438 1.00 89.88 384 LEU A C 1
ATOM 2759 O O . LEU A 1 384 ? 22.024 5.928 -5.464 1.00 89.88 384 LEU A O 1
ATOM 2763 N N . THR A 1 385 ? 21.004 4.548 -3.994 1.00 93.12 385 THR A N 1
ATOM 2764 C CA . THR A 1 385 ? 21.239 3.297 -4.727 1.00 93.12 385 THR A CA 1
ATOM 2765 C C . THR A 1 385 ? 19.951 2.831 -5.396 1.00 93.12 385 THR A C 1
ATOM 2767 O O . THR A 1 385 ? 18.943 2.637 -4.717 1.00 93.12 385 THR A O 1
ATOM 2770 N N . VAL A 1 386 ? 19.996 2.621 -6.713 1.00 93.19 386 VAL A N 1
ATOM 2771 C CA . VAL A 1 386 ? 18.892 2.060 -7.504 1.00 93.19 386 VAL A CA 1
ATOM 2772 C C . VAL A 1 386 ? 19.377 0.824 -8.246 1.00 93.19 386 VAL A C 1
ATOM 2774 O O . VAL A 1 386 ? 20.210 0.921 -9.150 1.00 93.19 386 VAL A O 1
ATOM 2777 N N . ARG A 1 387 ? 18.844 -0.343 -7.891 1.00 94.44 387 ARG A N 1
ATOM 2778 C CA . ARG A 1 387 ? 19.342 -1.613 -8.422 1.00 94.44 387 ARG A CA 1
ATOM 2779 C C . ARG A 1 387 ? 18.264 -2.643 -8.652 1.00 94.44 387 ARG A C 1
ATOM 2781 O O . ARG A 1 387 ? 17.291 -2.695 -7.911 1.00 94.44 387 ARG A O 1
ATOM 2788 N N . TYR A 1 388 ? 18.469 -3.513 -9.635 1.00 95.12 388 TYR A N 1
ATOM 2789 C CA . TYR A 1 388 ? 17.528 -4.598 -9.923 1.00 95.12 388 TYR A CA 1
ATOM 2790 C C . TYR A 1 388 ? 16.091 -4.099 -10.120 1.00 95.12 388 TYR A C 1
ATOM 2792 O O . TYR A 1 388 ? 15.138 -4.768 -9.748 1.00 95.12 388 TYR A O 1
ATOM 2800 N N . CYS A 1 389 ? 15.913 -2.905 -10.665 1.00 94.19 389 CYS A N 1
ATOM 2801 C CA . CYS A 1 389 ? 14.608 -2.338 -10.963 1.00 94.19 389 CYS A CA 1
ATOM 2802 C C . CYS A 1 389 ? 14.330 -2.436 -12.458 1.00 94.19 389 CYS A C 1
ATOM 2804 O O . CYS A 1 389 ? 15.243 -2.635 -13.267 1.00 94.19 389 CYS A O 1
ATOM 2806 N N . CYS A 1 390 ? 13.073 -2.247 -12.846 1.00 92.12 390 CYS A N 1
ATOM 2807 C CA . CYS A 1 390 ? 12.762 -1.938 -14.233 1.00 92.12 390 CYS A CA 1
ATOM 2808 C C . CYS A 1 390 ? 11.986 -0.632 -14.385 1.00 92.12 390 CYS A C 1
ATOM 2810 O O . CYS A 1 390 ? 11.181 -0.278 -13.528 1.00 92.12 390 CYS A O 1
ATOM 2812 N N . ALA A 1 391 ? 12.277 0.076 -15.474 1.00 90.38 391 ALA A N 1
ATOM 2813 C CA . ALA A 1 391 ? 11.608 1.295 -15.908 1.00 90.38 391 ALA A CA 1
ATOM 2814 C C . ALA A 1 391 ? 11.254 1.131 -17.393 1.00 90.38 391 ALA A C 1
ATOM 2816 O O . ALA A 1 391 ? 12.118 1.255 -18.265 1.00 90.38 391 ALA A O 1
ATOM 2817 N N . ILE A 1 392 ? 10.001 0.774 -17.668 1.00 89.62 392 ILE A N 1
ATOM 2818 C CA . ILE A 1 392 ? 9.535 0.326 -18.982 1.00 89.62 392 ILE A CA 1
ATOM 2819 C C . ILE A 1 392 ? 8.460 1.284 -19.501 1.00 89.62 392 ILE A C 1
ATOM 2821 O O . ILE A 1 392 ? 7.445 1.511 -18.847 1.00 89.62 392 ILE A O 1
ATOM 2825 N N . ASP A 1 393 ? 8.683 1.819 -20.697 1.00 88.19 393 ASP A N 1
ATOM 2826 C CA . ASP A 1 393 ? 7.690 2.545 -21.482 1.00 88.19 393 ASP A CA 1
ATOM 2827 C C . ASP A 1 393 ? 6.625 1.560 -21.978 1.00 88.19 393 ASP A C 1
ATOM 2829 O O . ASP A 1 393 ? 6.948 0.589 -22.667 1.00 88.19 393 ASP A O 1
ATOM 2833 N N . SER A 1 394 ? 5.370 1.785 -21.590 1.00 86.19 394 SER A N 1
ATOM 2834 C CA . SER A 1 394 ? 4.228 0.982 -22.030 1.00 86.19 394 SER A CA 1
ATOM 2835 C C . SER A 1 394 ? 3.614 1.526 -23.320 1.00 86.19 394 SER A C 1
ATOM 2837 O O . SER A 1 394 ? 3.582 2.739 -23.547 1.00 86.19 394 SER A O 1
ATOM 2839 N N . ASP A 1 395 ? 3.078 0.628 -24.144 1.00 86.25 395 ASP A N 1
ATOM 2840 C CA . ASP A 1 395 ? 2.298 0.978 -25.327 1.00 86.25 395 ASP A CA 1
ATOM 2841 C C . ASP A 1 395 ? 0.873 1.358 -24.903 1.00 86.25 395 ASP A C 1
ATOM 2843 O O . ASP A 1 395 ? 0.012 0.512 -24.657 1.00 86.25 395 ASP A O 1
ATOM 2847 N N . MET A 1 396 ? 0.656 2.659 -24.720 1.00 79.50 396 MET A N 1
ATOM 2848 C CA . MET A 1 396 ? -0.611 3.218 -24.252 1.00 79.50 396 MET A CA 1
ATOM 2849 C C . MET A 1 396 ? -1.320 3.959 -25.390 1.00 79.50 396 MET A C 1
ATOM 2851 O O . MET A 1 396 ? -0.656 4.586 -26.225 1.00 79.50 396 MET A O 1
ATOM 2855 N N . PRO A 1 397 ? -2.664 4.019 -25.384 1.00 76.19 397 PRO A N 1
ATOM 2856 C CA . PRO A 1 397 ? -3.407 4.862 -26.313 1.00 76.19 397 PRO A CA 1
ATOM 2857 C C . PRO A 1 397 ? -2.924 6.317 -26.270 1.00 76.19 397 PRO A C 1
ATOM 2859 O O . PRO A 1 397 ? -2.666 6.861 -25.197 1.00 76.19 397 PRO A O 1
ATOM 2862 N N . ALA A 1 398 ? -2.869 6.984 -27.428 1.00 74.12 398 ALA A N 1
ATOM 2863 C CA . ALA A 1 398 ? -2.371 8.360 -27.537 1.00 74.12 398 ALA A CA 1
ATOM 2864 C C . ALA A 1 398 ? -3.089 9.354 -26.604 1.00 74.12 398 ALA A C 1
ATOM 2866 O O . ALA A 1 398 ? -2.470 10.300 -26.127 1.00 74.12 398 ALA A O 1
ATOM 2867 N N . SER A 1 399 ? -4.366 9.112 -26.297 1.00 69.25 399 SER A N 1
ATOM 2868 C CA . SER A 1 399 ? -5.161 9.903 -25.348 1.00 69.25 399 SER A CA 1
ATOM 2869 C C . SER A 1 399 ? -4.686 9.814 -23.892 1.00 69.25 399 SER A C 1
ATOM 2871 O O . SER A 1 399 ? -5.103 10.631 -23.077 1.00 69.25 399 SER A O 1
ATOM 2873 N N . GLN A 1 400 ? -3.847 8.833 -23.552 1.00 68.69 400 GLN A N 1
ATOM 2874 C CA . GLN A 1 400 ? -3.311 8.603 -22.206 1.00 68.69 400 GLN A CA 1
ATOM 2875 C C . GLN A 1 400 ? -1.824 8.980 -22.090 1.00 68.69 400 GLN A C 1
ATOM 2877 O O . GLN A 1 400 ? -1.226 8.875 -21.013 1.00 68.69 400 GLN A O 1
ATOM 2882 N N . LEU A 1 401 ? -1.203 9.415 -23.187 1.00 67.62 401 LEU A N 1
ATOM 2883 C CA . LEU A 1 401 ? 0.207 9.779 -23.229 1.00 67.62 401 LEU A CA 1
ATOM 2884 C C . LEU A 1 401 ? 0.376 11.267 -22.922 1.00 67.62 401 LEU A C 1
ATOM 2886 O O . LEU A 1 401 ? -0.187 12.124 -23.597 1.00 67.62 401 LEU A O 1
ATOM 2890 N N . ALA A 1 402 ? 1.184 11.573 -21.908 1.00 60.97 402 ALA A N 1
ATOM 2891 C CA . ALA A 1 402 ? 1.639 12.934 -21.653 1.00 60.97 402 ALA A CA 1
ATOM 2892 C C . ALA A 1 402 ? 2.826 13.288 -22.573 1.00 60.97 402 ALA A C 1
ATOM 2894 O O . ALA A 1 402 ? 3.394 12.430 -23.250 1.00 60.97 402 ALA A O 1
ATOM 2895 N N . ASN A 1 403 ? 3.243 14.558 -22.568 1.00 55.94 403 ASN A N 1
ATOM 2896 C CA . ASN A 1 403 ? 4.258 15.121 -23.476 1.00 55.94 403 ASN A CA 1
ATOM 2897 C C . ASN A 1 403 ? 5.670 14.504 -23.374 1.00 55.94 403 ASN A C 1
ATOM 2899 O O . ASN A 1 403 ? 6.563 14.913 -24.115 1.00 55.94 403 ASN A O 1
ATOM 2903 N N . ALA A 1 404 ? 5.916 13.558 -22.466 1.00 64.44 404 ALA A N 1
ATOM 2904 C CA . ALA A 1 404 ? 7.248 13.031 -22.225 1.00 64.44 404 ALA A CA 1
ATOM 2905 C C . ALA A 1 404 ? 7.208 11.535 -21.875 1.00 64.44 404 ALA A C 1
ATOM 2907 O O . ALA A 1 404 ? 6.946 11.167 -20.734 1.00 64.44 404 ALA A O 1
ATOM 2908 N N . ARG A 1 405 ? 7.469 10.695 -22.885 1.00 70.50 405 ARG A N 1
ATOM 2909 C CA . ARG A 1 405 ? 7.584 9.230 -22.780 1.00 70.50 405 ARG A CA 1
ATOM 2910 C C . ARG A 1 405 ? 8.896 8.811 -22.098 1.00 70.50 405 ARG A C 1
ATOM 2912 O O . ARG A 1 405 ? 9.796 9.644 -21.942 1.00 70.50 405 ARG A O 1
ATOM 2919 N N . PHE A 1 406 ? 9.019 7.521 -21.780 1.00 79.62 406 PHE A N 1
ATOM 2920 C CA . PHE A 1 406 ? 10.196 6.862 -21.195 1.00 79.62 406 PHE A CA 1
ATOM 2921 C C . PHE A 1 406 ? 10.468 7.187 -19.713 1.00 79.62 406 PHE A C 1
ATOM 2923 O O . PHE A 1 406 ? 11.009 8.261 -19.412 1.00 79.62 406 PHE A O 1
ATOM 2930 N N . PRO A 1 407 ? 10.185 6.251 -18.788 1.00 79.44 407 PRO A N 1
ATOM 2931 C CA . PRO A 1 407 ? 10.497 6.433 -17.378 1.00 79.44 407 PRO A CA 1
ATOM 2932 C C . PRO A 1 407 ? 11.994 6.408 -17.120 1.00 79.44 407 PRO A C 1
ATOM 2934 O O . PRO A 1 407 ? 12.724 5.524 -17.566 1.00 79.44 407 PRO A O 1
ATOM 2937 N N . ARG A 1 408 ? 12.449 7.400 -16.353 1.00 77.94 408 ARG A N 1
ATOM 2938 C CA . ARG A 1 408 ? 13.860 7.592 -16.007 1.00 77.94 408 ARG A CA 1
ATOM 2939 C C . ARG A 1 408 ? 14.161 7.227 -14.572 1.00 77.94 408 ARG A C 1
ATOM 2941 O O . ARG A 1 408 ? 13.368 7.513 -13.680 1.00 77.94 408 ARG A O 1
ATOM 2948 N N . ILE A 1 409 ? 15.379 6.739 -14.368 1.00 82.56 409 ILE A N 1
ATOM 2949 C CA . ILE A 1 409 ? 16.082 6.808 -13.089 1.00 82.56 409 ILE A CA 1
ATOM 2950 C C . ILE A 1 409 ? 16.982 8.045 -13.159 1.00 82.56 409 ILE A C 1
ATOM 2952 O O . ILE A 1 409 ? 17.919 8.088 -13.957 1.00 82.56 409 ILE A O 1
ATOM 2956 N N . ILE A 1 410 ? 16.667 9.074 -12.377 1.00 78.56 410 ILE A N 1
ATOM 2957 C CA . ILE A 1 410 ? 17.307 10.389 -12.438 1.00 78.56 410 ILE A CA 1
ATOM 2958 C C . ILE A 1 410 ? 18.141 10.617 -11.182 1.00 78.56 410 ILE A C 1
ATOM 2960 O O . ILE A 1 410 ? 17.629 10.607 -10.068 1.00 78.56 410 ILE A O 1
ATOM 2964 N N . GLY A 1 411 ? 19.432 10.897 -11.370 1.00 76.94 411 GLY A N 1
ATOM 2965 C CA . GLY A 1 411 ? 20.306 11.406 -10.311 1.00 76.94 411 GLY A CA 1
ATOM 2966 C C . GLY A 1 411 ? 20.655 10.411 -9.200 1.00 76.94 411 GLY A C 1
ATOM 2967 O O . GLY A 1 411 ? 21.108 10.844 -8.145 1.00 76.94 411 GLY A O 1
ATOM 2968 N N . ALA A 1 412 ? 20.462 9.108 -9.409 1.00 84.62 412 ALA A N 1
ATOM 2969 C CA . ALA A 1 412 ? 20.993 8.079 -8.518 1.00 84.62 412 ALA A CA 1
ATOM 2970 C C . ALA A 1 412 ? 22.535 8.060 -8.551 1.00 84.62 412 ALA A C 1
ATOM 2972 O O . ALA A 1 412 ? 23.135 8.250 -9.607 1.00 84.62 412 ALA A O 1
ATOM 2973 N N . ASP A 1 413 ? 23.164 7.842 -7.393 1.00 87.19 413 ASP A N 1
ATOM 2974 C CA . ASP A 1 413 ? 24.630 7.784 -7.259 1.00 87.19 413 ASP A CA 1
ATOM 2975 C C . ASP A 1 413 ? 25.182 6.422 -7.673 1.00 87.19 413 ASP A C 1
ATOM 2977 O O . ASP A 1 413 ? 26.248 6.327 -8.276 1.00 87.19 413 ASP A O 1
ATOM 2981 N N . SER A 1 414 ? 24.447 5.366 -7.322 1.00 90.44 414 SER A N 1
ATOM 2982 C CA . SER A 1 414 ? 24.773 3.988 -7.663 1.00 90.44 414 SER A CA 1
ATOM 2983 C C . SER A 1 414 ? 23.609 3.378 -8.425 1.00 90.44 414 SER A C 1
ATOM 2985 O O . SER A 1 414 ? 22.473 3.371 -7.946 1.00 90.44 414 SER A O 1
ATOM 2987 N N . VAL A 1 415 ? 23.902 2.889 -9.627 1.00 90.62 415 VAL A N 1
ATOM 2988 C CA . VAL A 1 415 ? 22.927 2.295 -10.537 1.00 90.62 415 VAL A CA 1
ATOM 2989 C C . VAL A 1 415 ? 23.506 0.988 -11.054 1.00 90.62 415 VAL A C 1
ATOM 2991 O O . VAL A 1 415 ? 24.577 0.982 -11.667 1.00 90.62 415 VAL A O 1
ATOM 2994 N N . GLU A 1 416 ? 22.817 -0.124 -10.818 1.00 92.88 416 GLU A N 1
ATOM 2995 C CA . GLU A 1 416 ? 23.289 -1.440 -11.253 1.00 92.88 416 GLU A CA 1
ATOM 2996 C C . GLU A 1 416 ? 22.147 -2.350 -11.705 1.00 92.88 416 GLU A C 1
ATOM 2998 O O . GLU A 1 416 ? 21.095 -2.435 -11.071 1.00 92.88 416 GLU A O 1
ATOM 3003 N N . ARG A 1 417 ? 22.393 -3.082 -12.799 1.00 94.12 417 ARG A N 1
ATOM 3004 C CA . ARG A 1 417 ? 21.575 -4.222 -13.236 1.00 94.12 417 ARG A CA 1
ATOM 3005 C C . ARG A 1 417 ? 20.081 -3.911 -13.355 1.00 94.12 417 ARG A C 1
ATOM 3007 O O . ARG A 1 417 ? 19.240 -4.764 -13.067 1.00 94.12 417 ARG A O 1
ATOM 3014 N N . ASN A 1 418 ? 19.742 -2.711 -13.813 1.00 94.06 418 ASN A N 1
ATOM 3015 C CA . ASN A 1 418 ? 18.363 -2.331 -14.095 1.00 94.06 418 ASN A CA 1
ATOM 3016 C C . ASN A 1 418 ? 17.975 -2.715 -15.530 1.00 94.06 418 ASN A C 1
ATOM 3018 O O . ASN A 1 418 ? 18.827 -2.821 -16.414 1.00 94.06 418 ASN A O 1
ATOM 3022 N N . PHE A 1 419 ? 16.678 -2.907 -15.759 1.00 93.69 419 PHE A N 1
ATOM 3023 C CA . PHE A 1 419 ? 16.091 -3.078 -17.087 1.00 93.69 419 PHE A CA 1
ATOM 3024 C C . PHE A 1 419 ? 15.353 -1.797 -17.477 1.00 93.69 419 PHE A C 1
ATOM 3026 O O . PHE A 1 419 ? 14.366 -1.443 -16.836 1.00 93.69 419 PHE A O 1
ATOM 3033 N N . VAL A 1 420 ? 15.796 -1.094 -18.515 1.00 91.75 420 VAL A N 1
ATOM 3034 C CA . VAL A 1 420 ? 15.191 0.188 -18.904 1.00 91.75 420 VAL A CA 1
ATOM 3035 C C . VAL A 1 420 ? 14.884 0.254 -20.392 1.00 91.75 420 VAL A C 1
ATOM 3037 O O . VAL A 1 420 ? 15.622 -0.276 -21.224 1.00 91.75 420 VAL A O 1
ATOM 3040 N N . THR A 1 421 ? 13.814 0.957 -20.737 1.00 90.62 421 THR A N 1
ATOM 3041 C CA . THR A 1 421 ? 13.538 1.389 -22.114 1.00 90.62 421 THR A CA 1
ATOM 3042 C C . THR A 1 421 ? 14.049 2.801 -22.351 1.00 90.62 421 THR A C 1
ATOM 3044 O O . THR A 1 421 ? 13.961 3.644 -21.460 1.00 90.62 421 THR A O 1
ATOM 3047 N N . ALA A 1 422 ? 14.527 3.090 -23.560 1.00 88.69 422 ALA A N 1
ATOM 3048 C CA . ALA A 1 422 ? 15.052 4.401 -23.916 1.00 88.69 422 ALA A CA 1
ATOM 3049 C C . ALA A 1 422 ? 14.697 4.813 -25.361 1.00 88.69 422 ALA A C 1
ATOM 3051 O O . ALA A 1 422 ? 14.637 3.962 -26.251 1.00 88.69 422 ALA A O 1
ATOM 3052 N N . PRO A 1 423 ? 14.547 6.122 -25.642 1.00 85.56 423 PRO A N 1
ATOM 3053 C CA . PRO A 1 423 ? 14.307 6.634 -26.992 1.00 85.56 423 PRO A CA 1
ATOM 3054 C C . PRO A 1 423 ? 15.549 6.581 -27.892 1.00 85.56 423 PRO A C 1
ATOM 3056 O O . PRO A 1 423 ? 15.427 6.559 -29.112 1.00 85.56 423 PRO A O 1
ATOM 3059 N N . HIS A 1 424 ? 16.754 6.615 -27.316 1.00 82.88 424 HIS A N 1
ATOM 3060 C CA . HIS A 1 424 ? 18.020 6.672 -28.052 1.00 82.88 424 HIS A CA 1
ATOM 3061 C C . HIS A 1 424 ? 19.198 6.200 -27.186 1.00 82.88 424 HIS A C 1
ATOM 3063 O O . HIS A 1 424 ? 19.114 6.192 -25.959 1.00 82.88 424 HIS A O 1
ATOM 3069 N N . ALA A 1 425 ? 20.332 5.867 -27.811 1.00 81.00 425 ALA A N 1
ATOM 3070 C CA . ALA A 1 425 ? 21.501 5.294 -27.129 1.00 81.00 425 ALA A CA 1
ATOM 3071 C C . ALA A 1 425 ? 22.079 6.181 -26.007 1.00 81.00 425 ALA A C 1
ATOM 3073 O O . ALA A 1 425 ? 22.434 5.675 -24.946 1.00 81.00 425 ALA A O 1
ATOM 3074 N N . ASN A 1 426 ? 22.102 7.504 -26.215 1.00 78.38 426 ASN A N 1
ATOM 3075 C CA . ASN A 1 426 ? 22.650 8.482 -25.260 1.00 78.38 426 ASN A CA 1
ATOM 3076 C C . ASN A 1 426 ? 21.690 8.834 -24.117 1.00 78.38 426 ASN A C 1
ATOM 3078 O O . ASN A 1 426 ? 21.924 9.785 -23.374 1.00 78.38 426 ASN A O 1
ATOM 3082 N N . TYR A 1 427 ? 20.565 8.129 -24.010 1.00 74.94 427 TYR A N 1
ATOM 3083 C CA . TYR A 1 427 ? 19.695 8.286 -22.860 1.00 74.94 427 TYR A CA 1
ATOM 3084 C C . TYR A 1 427 ? 20.488 7.885 -21.619 1.00 74.94 427 TYR A C 1
ATOM 3086 O O . TYR A 1 427 ? 21.224 6.895 -21.661 1.00 74.94 427 TYR A O 1
ATOM 3094 N N . THR A 1 428 ? 20.383 8.698 -20.565 1.00 69.25 428 THR A N 1
ATOM 3095 C CA . THR A 1 428 ? 21.132 8.557 -19.306 1.00 69.25 428 THR A CA 1
ATOM 3096 C C . THR A 1 428 ? 21.256 7.089 -18.906 1.00 69.25 428 THR A C 1
ATOM 3098 O O . THR A 1 428 ? 20.251 6.388 -19.014 1.00 69.25 428 THR A O 1
ATOM 3101 N N . ASN A 1 429 ? 22.447 6.653 -18.458 1.00 70.88 429 ASN A N 1
ATOM 3102 C CA . ASN A 1 429 ? 22.807 5.263 -18.107 1.00 70.88 429 ASN A CA 1
ATOM 3103 C C . ASN A 1 429 ? 22.014 4.705 -16.901 1.00 70.88 429 ASN A C 1
ATOM 3105 O O . ASN A 1 429 ? 22.580 4.248 -15.910 1.00 70.88 429 ASN A O 1
ATOM 3109 N N . ALA A 1 430 ? 20.690 4.774 -16.974 1.00 82.69 430 ALA A N 1
ATOM 3110 C CA . ALA A 1 430 ? 19.730 4.343 -15.974 1.00 82.69 430 ALA A CA 1
ATOM 3111 C C . ALA A 1 430 ? 19.734 2.817 -15.808 1.00 82.69 430 ALA A C 1
ATOM 3113 O O . ALA A 1 430 ? 19.347 2.309 -14.759 1.00 82.69 430 ALA A O 1
ATOM 3114 N N . GLU A 1 431 ? 20.212 2.077 -16.812 1.00 89.19 431 GLU A N 1
ATOM 3115 C CA . GLU A 1 431 ? 20.454 0.641 -16.705 1.00 89.19 431 GLU A CA 1
ATOM 3116 C C . GLU A 1 431 ? 21.577 0.312 -15.707 1.00 89.19 431 GLU A C 1
ATOM 3118 O O . GLU A 1 431 ? 21.547 -0.735 -15.056 1.00 89.19 431 GLU A O 1
ATOM 3123 N N . GLY A 1 432 ? 22.543 1.223 -15.553 1.00 89.50 432 GLY A N 1
ATOM 3124 C CA . GLY A 1 432 ? 23.716 1.021 -14.714 1.00 89.50 432 GLY A CA 1
ATOM 3125 C C . GLY A 1 432 ? 24.651 -0.088 -15.200 1.00 89.50 432 GLY A C 1
ATOM 3126 O O . GLY A 1 432 ? 24.496 -0.666 -16.278 1.00 89.50 432 GLY A O 1
ATOM 3127 N N . SER A 1 433 ? 25.642 -0.417 -14.376 1.00 89.69 433 SER A N 1
ATOM 3128 C CA . SER A 1 433 ? 26.593 -1.493 -14.676 1.00 89.69 433 SER A CA 1
ATOM 3129 C C . SER A 1 433 ? 25.869 -2.830 -14.871 1.00 89.69 433 SER A C 1
ATOM 3131 O O . SER A 1 433 ? 25.059 -3.231 -14.033 1.00 89.69 433 SER A O 1
ATOM 3133 N N . ASN A 1 434 ? 26.174 -3.533 -15.968 1.00 90.38 434 ASN A N 1
ATOM 3134 C CA . ASN A 1 434 ? 25.584 -4.827 -16.352 1.00 90.38 434 ASN A CA 1
ATOM 3135 C C . ASN A 1 434 ? 24.056 -4.834 -16.559 1.00 90.38 434 ASN A C 1
ATOM 3137 O O . ASN A 1 434 ? 23.464 -5.915 -16.645 1.00 90.38 434 ASN A O 1
ATOM 3141 N N . GLY A 1 435 ? 23.422 -3.662 -16.655 1.00 92.75 435 GLY A N 1
ATOM 3142 C CA . GLY A 1 435 ? 21.999 -3.531 -16.953 1.00 92.75 435 GLY A CA 1
ATOM 3143 C C . GLY A 1 435 ? 21.632 -3.849 -18.401 1.00 92.75 435 GLY A C 1
ATOM 3144 O O . GLY A 1 435 ? 22.474 -4.188 -19.236 1.00 92.75 435 GLY A O 1
ATOM 3145 N N . ILE A 1 436 ? 20.337 -3.746 -18.691 1.00 92.75 436 ILE A N 1
ATOM 3146 C CA . ILE A 1 436 ? 19.772 -3.870 -20.035 1.00 92.75 436 ILE A CA 1
ATOM 3147 C C . ILE A 1 436 ? 19.096 -2.552 -20.382 1.00 92.75 436 ILE A C 1
ATOM 3149 O O . ILE A 1 436 ? 18.244 -2.065 -19.641 1.00 92.75 436 ILE A O 1
ATOM 3153 N N . LYS A 1 437 ? 19.458 -2.009 -21.543 1.00 92.44 437 LYS A N 1
ATOM 3154 C CA . LYS A 1 437 ? 18.826 -0.841 -22.150 1.00 92.44 437 LYS A CA 1
ATOM 3155 C C . LYS A 1 437 ? 18.234 -1.250 -23.493 1.00 92.44 437 LYS A C 1
ATOM 3157 O O . LYS A 1 437 ? 18.972 -1.643 -24.394 1.00 92.44 437 LYS A O 1
ATOM 3162 N N . VAL A 1 438 ? 16.913 -1.169 -23.616 1.00 92.88 438 VAL A N 1
ATOM 3163 C CA . VAL A 1 438 ? 16.181 -1.473 -24.853 1.00 92.88 438 VAL A CA 1
ATOM 3164 C C . VAL A 1 438 ? 15.821 -0.166 -25.552 1.00 92.88 438 VAL A C 1
ATOM 3166 O O . VAL A 1 438 ? 15.154 0.689 -24.973 1.00 92.88 438 VAL A O 1
ATOM 3169 N N . LEU A 1 439 ? 16.281 0.005 -26.792 1.00 91.75 439 LEU A N 1
ATOM 3170 C CA . LEU A 1 439 ? 16.009 1.204 -27.585 1.00 91.75 439 LEU A CA 1
ATOM 3171 C C . LEU A 1 439 ? 14.691 1.044 -28.344 1.00 91.75 439 LEU A C 1
ATOM 3173 O O . LEU A 1 439 ? 14.564 0.103 -29.122 1.00 91.75 439 LEU A O 1
ATOM 3177 N N . LEU A 1 440 ? 13.749 1.966 -28.139 1.00 89.75 440 LEU A N 1
ATOM 3178 C CA . LEU A 1 440 ? 12.442 1.947 -28.812 1.00 89.75 440 LEU A CA 1
ATOM 3179 C C . LEU A 1 440 ? 12.305 3.036 -29.890 1.00 89.75 440 LEU A C 1
ATOM 3181 O O . LEU A 1 440 ? 11.464 2.921 -30.771 1.00 89.75 440 LEU A O 1
ATOM 3185 N N . GLY A 1 441 ? 13.149 4.075 -29.872 1.00 82.31 441 GLY A N 1
ATOM 3186 C CA . GLY A 1 441 ? 13.042 5.214 -30.795 1.00 82.31 441 GLY A CA 1
ATOM 3187 C C . GLY A 1 441 ? 12.076 6.305 -30.311 1.00 82.31 441 GLY A C 1
ATOM 3188 O O . GLY A 1 441 ? 11.479 6.198 -29.246 1.00 82.31 441 GLY A O 1
ATOM 3189 N N . SER A 1 442 ? 11.936 7.395 -31.076 1.00 73.56 442 SER A N 1
ATOM 3190 C CA . SER A 1 442 ? 11.078 8.547 -30.729 1.00 73.56 442 SER A CA 1
ATOM 3191 C C . SER A 1 442 ? 9.595 8.353 -31.070 1.00 73.56 442 SER A C 1
ATOM 3193 O O . SER A 1 442 ? 8.738 8.952 -30.423 1.00 73.56 442 SER A O 1
ATOM 3195 N N . ASN A 1 443 ? 9.295 7.510 -32.059 1.00 74.81 443 ASN A N 1
ATOM 3196 C CA . ASN A 1 443 ? 7.969 6.963 -32.329 1.00 74.81 443 ASN A CA 1
ATOM 3197 C C . ASN A 1 443 ? 8.040 5.464 -32.012 1.00 74.81 443 ASN A C 1
ATOM 3199 O O . ASN A 1 443 ? 8.436 4.701 -32.894 1.00 74.81 443 ASN A O 1
ATOM 3203 N N . PRO A 1 444 ? 7.839 5.077 -30.741 1.00 77.50 444 PRO A N 1
ATOM 3204 C CA . PRO A 1 444 ? 8.376 3.829 -30.239 1.00 77.50 444 PRO A CA 1
ATOM 3205 C C . PRO A 1 444 ? 7.733 2.616 -30.903 1.00 77.50 444 PRO A C 1
ATOM 3207 O O . PRO A 1 444 ? 6.514 2.484 -30.911 1.00 77.50 444 PRO A O 1
ATOM 3210 N N . ASP A 1 445 ? 8.578 1.736 -31.434 1.00 87.38 445 ASP A N 1
ATOM 3211 C CA . ASP A 1 445 ? 8.219 0.346 -31.692 1.00 87.38 445 ASP A CA 1
ATOM 3212 C C . ASP A 1 445 ? 8.578 -0.456 -30.441 1.00 87.38 445 ASP A C 1
ATOM 3214 O O . ASP A 1 445 ? 9.752 -0.560 -30.079 1.00 87.38 445 ASP A O 1
ATOM 3218 N N . HIS A 1 446 ? 7.571 -1.005 -29.764 1.00 91.88 446 HIS A N 1
ATOM 3219 C CA . HIS A 1 446 ? 7.755 -1.791 -28.544 1.00 91.88 446 HIS A CA 1
ATOM 3220 C C . HIS A 1 446 ? 8.088 -3.267 -28.810 1.00 91.88 446 HIS A C 1
ATOM 3222 O O . HIS A 1 446 ? 8.427 -3.987 -27.870 1.00 91.88 446 HIS A O 1
ATOM 3228 N N . THR A 1 447 ? 8.087 -3.727 -30.067 1.00 92.38 447 THR A N 1
ATOM 3229 C CA . THR A 1 447 ? 8.434 -5.111 -30.454 1.00 92.38 447 THR A CA 1
ATOM 3230 C C . THR A 1 447 ? 9.775 -5.613 -29.886 1.00 92.38 447 THR A C 1
ATOM 3232 O O . THR A 1 447 ? 9.835 -6.779 -29.483 1.00 92.38 447 THR A O 1
ATOM 3235 N N . PRO A 1 448 ? 10.847 -4.796 -29.757 1.00 93.75 448 PRO A N 1
ATOM 3236 C CA . PRO A 1 448 ? 12.102 -5.225 -29.131 1.00 93.75 448 PRO A CA 1
ATOM 3237 C C . PRO A 1 448 ? 11.957 -5.736 -27.690 1.00 93.75 448 PRO A C 1
ATOM 3239 O O . PRO A 1 448 ? 12.791 -6.521 -27.232 1.00 93.75 448 PRO A O 1
ATOM 3242 N N . LEU A 1 449 ? 10.900 -5.342 -26.969 1.00 93.75 449 LEU A N 1
ATOM 3243 C CA . LEU A 1 449 ? 10.613 -5.866 -25.633 1.00 93.75 449 LEU A CA 1
ATOM 3244 C C . LEU A 1 449 ? 10.323 -7.374 -25.650 1.00 93.75 449 LEU A C 1
ATOM 3246 O O . LEU A 1 449 ? 10.692 -8.066 -24.704 1.00 93.75 449 LEU A O 1
ATOM 3250 N N . LEU A 1 450 ? 9.775 -7.918 -26.743 1.00 94.06 450 LEU A N 1
ATOM 3251 C CA . LEU A 1 450 ? 9.420 -9.342 -26.879 1.00 94.06 450 LEU A CA 1
ATOM 3252 C C . LEU A 1 450 ? 10.629 -10.298 -26.882 1.00 94.06 450 LEU A C 1
ATOM 3254 O O . LEU A 1 450 ? 10.471 -11.525 -26.860 1.00 94.06 450 LEU A O 1
ATOM 3258 N N . ALA A 1 451 ? 11.854 -9.767 -26.910 1.00 93.50 451 ALA A N 1
ATOM 3259 C CA . ALA A 1 451 ? 13.063 -10.542 -26.639 1.00 93.50 451 ALA A CA 1
ATOM 3260 C C . ALA A 1 451 ? 13.228 -10.881 -25.141 1.00 93.50 451 ALA A C 1
ATOM 3262 O O . ALA A 1 451 ? 13.930 -11.831 -24.800 1.00 93.50 451 ALA A O 1
ATOM 3263 N N . TYR A 1 452 ? 12.574 -10.127 -24.253 1.00 94.62 452 TYR A N 1
ATOM 3264 C CA . TYR A 1 452 ? 12.770 -10.179 -22.802 1.00 94.62 452 TYR A CA 1
ATOM 3265 C C . TYR A 1 452 ? 11.500 -10.489 -22.010 1.00 94.62 452 TYR A C 1
ATOM 3267 O O . TYR A 1 452 ? 11.597 -10.993 -20.894 1.00 94.62 452 TYR A O 1
ATOM 3275 N N . MET A 1 453 ? 10.325 -10.214 -22.569 1.00 94.44 453 MET A N 1
ATOM 3276 C CA . MET A 1 453 ? 9.025 -10.459 -21.942 1.00 94.44 453 MET A CA 1
ATOM 3277 C C . MET A 1 453 ? 8.062 -11.144 -22.909 1.00 94.44 453 MET A C 1
ATOM 3279 O O . MET A 1 453 ? 8.299 -11.181 -24.118 1.00 94.44 453 MET A O 1
ATOM 3283 N N . GLU A 1 454 ? 7.005 -11.731 -22.358 1.00 95.38 454 GLU A N 1
ATOM 3284 C CA . GLU A 1 454 ? 6.021 -12.504 -23.123 1.00 95.38 454 GLU A CA 1
ATOM 3285 C C . GLU A 1 454 ? 5.135 -11.612 -24.004 1.00 95.38 454 GLU A C 1
ATOM 3287 O O . GLU A 1 454 ? 4.869 -11.962 -25.153 1.00 95.38 454 GLU A O 1
ATOM 3292 N N . THR A 1 455 ? 4.753 -10.431 -23.507 1.00 94.12 455 THR A N 1
ATOM 3293 C CA . THR A 1 455 ? 3.929 -9.447 -24.227 1.00 94.12 455 THR A CA 1
ATOM 3294 C C . THR A 1 455 ? 4.417 -8.026 -23.951 1.00 94.12 455 THR A C 1
ATOM 3296 O O . THR A 1 455 ? 4.989 -7.757 -22.896 1.00 94.12 455 THR A O 1
ATOM 3299 N N . VAL A 1 456 ? 4.175 -7.105 -24.888 1.00 92.50 456 VAL A N 1
ATOM 3300 C CA . VAL A 1 456 ? 4.377 -5.664 -24.671 1.00 92.50 456 VAL A CA 1
ATOM 3301 C C . VAL A 1 456 ? 3.395 -5.160 -23.600 1.00 92.50 456 VAL A C 1
ATOM 3303 O O . VAL A 1 456 ? 2.203 -5.452 -23.710 1.00 92.50 456 VAL A O 1
ATOM 3306 N N . PRO A 1 457 ? 3.844 -4.396 -22.587 1.00 90.81 457 PRO A N 1
ATOM 3307 C CA . PRO A 1 457 ? 2.948 -3.811 -21.600 1.00 90.81 457 PRO A CA 1
ATOM 3308 C C . PRO A 1 457 ? 2.053 -2.737 -22.221 1.00 90.81 457 PRO A C 1
ATOM 3310 O O . PRO A 1 457 ? 2.533 -1.858 -22.931 1.00 90.81 457 PRO A O 1
ATOM 3313 N N . THR A 1 458 ? 0.773 -2.779 -21.881 1.00 87.31 458 THR A N 1
ATOM 3314 C CA . THR A 1 458 ? -0.296 -1.852 -22.275 1.00 87.31 458 THR A CA 1
ATOM 3315 C C . THR A 1 458 ? -1.127 -1.469 -21.047 1.00 87.31 458 THR A C 1
ATOM 3317 O O . THR A 1 458 ? -0.907 -1.983 -19.946 1.00 87.31 458 THR A O 1
ATOM 3320 N N . ASP A 1 459 ? -2.137 -0.620 -21.231 1.00 79.19 459 ASP A N 1
ATOM 3321 C CA . ASP A 1 459 ? -3.107 -0.282 -20.184 1.00 79.19 459 ASP A CA 1
ATOM 3322 C C . ASP A 1 459 ? -4.052 -1.439 -19.814 1.00 79.19 459 ASP A C 1
ATOM 3324 O O . ASP A 1 459 ? -4.749 -1.350 -18.802 1.00 79.19 459 ASP A O 1
ATOM 3328 N N . GLN A 1 460 ? -4.073 -2.516 -20.611 1.00 83.88 460 GLN A N 1
ATOM 3329 C CA . GLN A 1 460 ? -4.968 -3.663 -20.432 1.00 83.88 460 GLN A CA 1
ATOM 3330 C C . GLN A 1 460 ? -4.266 -4.968 -20.059 1.00 83.88 460 GLN A C 1
ATOM 3332 O O . GLN A 1 460 ? -4.925 -5.867 -19.543 1.00 83.88 460 GLN A O 1
ATOM 3337 N N . THR A 1 461 ? -2.966 -5.104 -20.317 1.00 88.81 461 THR A N 1
ATOM 3338 C CA . THR A 1 461 ? -2.219 -6.347 -20.052 1.00 88.81 461 THR A CA 1
ATOM 3339 C C . THR A 1 461 ? -1.981 -6.543 -18.567 1.00 88.81 461 THR A C 1
ATOM 3341 O O . THR A 1 461 ? -1.577 -5.604 -17.877 1.00 88.81 461 THR A O 1
ATOM 3344 N N . ASP A 1 462 ? -2.184 -7.758 -18.075 1.00 90.75 462 ASP A N 1
ATOM 3345 C CA . ASP A 1 462 ? -1.970 -8.098 -16.672 1.00 90.75 462 ASP A CA 1
ATOM 3346 C C . ASP A 1 462 ? -0.480 -8.319 -16.380 1.00 90.75 462 ASP A C 1
ATOM 3348 O O . ASP A 1 462 ? 0.351 -8.421 -17.286 1.00 90.75 462 ASP A O 1
ATOM 3352 N N . LEU A 1 463 ? -0.120 -8.412 -15.099 1.00 93.00 463 LEU A N 1
ATOM 3353 C CA . LEU A 1 463 ? 1.258 -8.640 -14.674 1.00 93.00 463 LEU A CA 1
ATOM 3354 C C . LEU A 1 463 ? 1.802 -9.983 -15.179 1.00 93.00 463 LEU A C 1
ATOM 3356 O O . LEU A 1 463 ? 2.973 -10.095 -15.541 1.00 93.00 463 LEU A O 1
ATOM 3360 N N . TRP A 1 464 ? 0.947 -11.003 -15.234 1.00 94.25 464 TRP A N 1
ATOM 3361 C CA . TRP A 1 464 ? 1.324 -12.309 -15.763 1.00 94.25 464 TRP A CA 1
ATOM 3362 C C . TRP A 1 464 ? 1.709 -12.264 -17.248 1.00 94.25 464 TRP A C 1
ATOM 3364 O O . TRP A 1 464 ? 2.621 -12.978 -17.669 1.00 94.25 464 TRP A O 1
ATOM 3374 N N . ASP A 1 465 ? 1.052 -11.426 -18.049 1.00 92.94 465 ASP A N 1
ATOM 3375 C CA . ASP A 1 465 ? 1.254 -11.374 -19.504 1.00 92.94 465 ASP A CA 1
ATOM 3376 C C . ASP A 1 465 ? 2.567 -10.696 -19.897 1.00 92.94 465 ASP A C 1
ATOM 3378 O O . ASP A 1 465 ? 3.105 -10.953 -20.973 1.00 92.94 465 ASP A O 1
ATOM 3382 N N . ILE A 1 466 ? 3.107 -9.868 -19.005 1.00 93.00 466 ILE A N 1
ATOM 3383 C CA . ILE A 1 466 ? 4.379 -9.154 -19.173 1.00 93.00 466 ILE A CA 1
ATOM 3384 C C . ILE A 1 466 ? 5.528 -9.814 -18.400 1.00 93.00 466 ILE A C 1
ATOM 3386 O O . ILE A 1 466 ? 6.588 -9.213 -18.202 1.00 93.00 466 ILE A O 1
ATOM 3390 N N . ARG A 1 467 ? 5.322 -11.049 -17.929 1.00 94.56 467 ARG A N 1
ATOM 3391 C CA . ARG A 1 467 ? 6.346 -11.810 -17.211 1.00 94.56 467 ARG A CA 1
ATOM 3392 C C . ARG A 1 467 ? 7.622 -11.969 -18.052 1.00 94.56 467 ARG A C 1
ATOM 3394 O O . ARG A 1 467 ? 7.556 -11.942 -19.289 1.00 94.56 467 ARG A O 1
ATOM 3401 N N . PRO A 1 468 ? 8.785 -12.176 -17.409 1.00 95.31 468 PRO A N 1
ATOM 3402 C CA . PRO A 1 468 ? 10.024 -12.425 -18.118 1.00 95.31 468 PRO A CA 1
ATOM 3403 C C . PRO A 1 468 ? 9.900 -13.624 -19.052 1.00 95.31 468 PRO A C 1
ATOM 3405 O O . PRO A 1 468 ? 9.419 -14.685 -18.657 1.00 95.31 468 PRO A O 1
ATOM 3408 N N . LYS A 1 469 ? 10.392 -13.469 -20.278 1.00 94.12 469 LYS A N 1
ATOM 3409 C CA . LYS A 1 469 ? 10.438 -14.539 -21.268 1.00 94.12 469 LYS A CA 1
ATOM 3410 C C . LYS A 1 469 ? 11.471 -15.576 -20.861 1.00 94.12 469 LYS A C 1
ATOM 3412 O O . LYS A 1 469 ? 12.596 -15.222 -20.489 1.00 94.12 469 LYS A O 1
ATOM 3417 N N . VAL A 1 470 ? 11.108 -16.852 -20.945 1.00 91.75 470 VAL A N 1
ATOM 3418 C CA . VAL A 1 470 ? 12.011 -17.970 -20.630 1.00 91.75 470 VAL A CA 1
ATOM 3419 C C . VAL A 1 470 ? 13.306 -17.861 -21.443 1.00 91.75 470 VAL A C 1
ATOM 3421 O O . VAL A 1 470 ? 13.282 -17.612 -22.646 1.00 91.75 470 VAL A O 1
ATOM 3424 N N . GLY A 1 471 ? 14.447 -18.023 -20.767 1.00 86.12 471 GLY A N 1
ATOM 3425 C CA . GLY A 1 471 ? 15.782 -17.913 -21.367 1.00 86.12 471 GLY A CA 1
ATOM 3426 C C . GLY A 1 471 ? 16.315 -16.484 -21.532 1.00 86.12 471 GLY A C 1
ATOM 3427 O O . GLY A 1 471 ? 17.479 -16.314 -21.887 1.00 86.12 471 GLY A O 1
ATOM 3428 N N . SER A 1 472 ? 15.518 -15.448 -21.253 1.00 89.31 472 SER A N 1
ATOM 3429 C CA . SER A 1 472 ? 16.026 -14.073 -21.212 1.00 89.31 472 SER A CA 1
ATOM 3430 C C . SER A 1 472 ? 16.824 -13.812 -19.927 1.00 89.31 472 SER A C 1
ATOM 3432 O O . SER A 1 472 ? 16.501 -14.359 -18.874 1.00 89.31 472 SER A O 1
ATOM 3434 N N . ARG A 1 473 ? 17.798 -12.887 -19.981 1.00 85.00 473 ARG A N 1
ATOM 3435 C CA . ARG A 1 473 ? 18.560 -12.394 -18.805 1.00 85.00 473 ARG A CA 1
ATOM 3436 C C . ARG A 1 473 ? 17.688 -11.758 -17.708 1.00 85.00 473 ARG A C 1
ATOM 3438 O O . ARG A 1 473 ? 18.145 -11.535 -16.588 1.00 85.00 473 ARG A O 1
ATOM 3445 N N . TYR A 1 474 ? 16.450 -11.424 -18.060 1.00 85.56 474 TYR A N 1
ATOM 3446 C CA . TYR A 1 474 ? 15.430 -10.858 -17.183 1.00 85.56 474 TYR A CA 1
ATOM 3447 C C . TYR A 1 474 ? 14.688 -11.949 -16.387 1.00 85.56 474 TYR A C 1
ATOM 3449 O O . TYR A 1 474 ? 14.063 -11.663 -15.369 1.00 85.56 474 TYR A O 1
ATOM 3457 N N . HIS A 1 475 ? 14.768 -13.215 -16.820 1.00 91.94 475 HIS A N 1
ATOM 3458 C CA . HIS A 1 475 ? 14.077 -14.321 -16.170 1.00 91.94 475 HIS A CA 1
ATOM 3459 C C . HIS A 1 475 ? 14.894 -14.891 -15.000 1.00 91.94 475 HIS A C 1
ATOM 3461 O O . HIS A 1 475 ? 16.007 -15.387 -15.215 1.00 91.94 475 HIS A O 1
ATOM 3467 N N . PRO A 1 476 ? 14.334 -14.941 -13.775 1.00 88.00 476 PRO A N 1
ATOM 3468 C CA . PRO A 1 476 ? 15.086 -15.354 -12.591 1.00 88.00 476 PRO A CA 1
ATOM 3469 C C . PRO A 1 476 ? 15.556 -16.816 -12.611 1.00 88.00 476 PRO A C 1
ATOM 3471 O O . PRO A 1 476 ? 16.705 -17.099 -12.283 1.00 88.00 476 PRO A O 1
ATOM 3474 N N . ALA A 1 477 ? 14.701 -17.752 -13.035 1.00 86.88 477 ALA A N 1
ATOM 3475 C CA . ALA A 1 477 ? 15.024 -19.184 -13.008 1.00 86.88 477 ALA A CA 1
ATOM 3476 C C . ALA A 1 477 ? 16.066 -19.647 -14.050 1.00 86.88 477 ALA A C 1
ATOM 3478 O O . ALA A 1 477 ? 16.701 -20.675 -13.847 1.00 86.88 477 ALA A O 1
ATOM 3479 N N . TYR A 1 478 ? 16.246 -18.915 -15.156 1.00 86.62 478 TYR A N 1
ATOM 3480 C CA . TYR A 1 478 ? 17.094 -19.346 -16.282 1.00 86.62 478 TYR A CA 1
ATOM 3481 C C . TYR A 1 478 ? 18.382 -18.531 -16.427 1.00 86.62 478 TYR A C 1
ATOM 3483 O O . TYR A 1 478 ? 19.215 -18.847 -17.273 1.00 86.62 478 TYR A O 1
ATOM 3491 N N . THR A 1 479 ? 18.560 -17.500 -15.600 1.00 86.12 479 THR A N 1
ATOM 3492 C CA . THR A 1 479 ? 19.740 -16.634 -15.629 1.00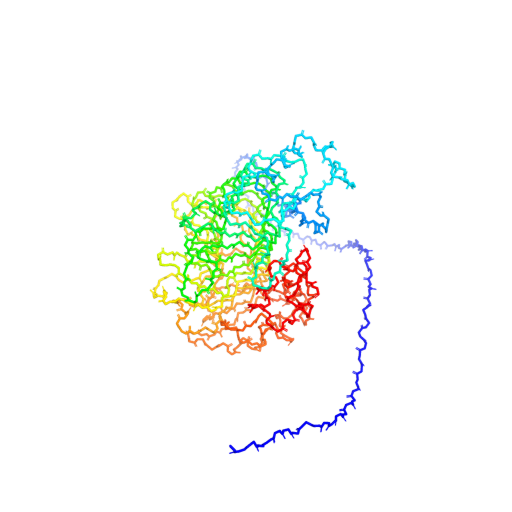 86.12 479 THR A CA 1
ATOM 3493 C C . THR A 1 479 ? 20.580 -16.872 -14.375 1.00 86.12 479 THR A C 1
ATOM 3495 O O . THR A 1 479 ? 20.039 -16.749 -13.266 1.00 86.12 479 THR A O 1
ATOM 3498 N N . PRO A 1 480 ? 21.888 -17.176 -14.507 1.00 87.94 480 PRO A N 1
ATOM 3499 C CA . PRO A 1 480 ? 22.791 -17.268 -13.364 1.00 87.94 480 PRO A CA 1
ATOM 3500 C C . PRO A 1 480 ? 22.698 -16.019 -12.491 1.00 87.94 480 PRO A C 1
ATOM 3502 O O . PRO A 1 480 ? 22.573 -14.911 -13.010 1.00 87.94 480 PRO A O 1
ATOM 3505 N N . ALA A 1 481 ? 22.793 -16.171 -11.167 1.00 86.12 481 ALA A N 1
ATOM 3506 C CA . ALA A 1 481 ? 22.635 -15.054 -10.230 1.00 86.12 481 ALA A CA 1
ATOM 3507 C C . ALA A 1 481 ? 23.540 -13.851 -10.565 1.00 86.12 481 ALA A C 1
ATOM 3509 O O . ALA A 1 481 ? 23.112 -12.704 -10.469 1.00 86.12 481 ALA A O 1
ATOM 3510 N N . ALA A 1 482 ? 24.757 -14.122 -11.048 1.00 87.38 482 ALA A N 1
ATOM 3511 C CA . ALA A 1 482 ? 25.724 -13.114 -11.469 1.00 87.38 482 ALA A CA 1
ATOM 3512 C C . ALA A 1 482 ? 25.337 -12.339 -12.743 1.00 87.38 482 ALA A C 1
ATOM 3514 O O . ALA A 1 482 ? 25.978 -11.334 -13.030 1.00 87.38 482 ALA A O 1
ATOM 3515 N N . ASP A 1 483 ? 24.296 -12.732 -13.480 1.00 88.69 483 ASP A N 1
ATOM 3516 C CA . ASP A 1 483 ? 23.892 -12.127 -14.761 1.00 88.69 483 ASP A CA 1
ATOM 3517 C C . ASP A 1 483 ? 22.464 -11.572 -14.764 1.00 88.69 483 ASP A C 1
ATOM 3519 O O . ASP A 1 483 ? 22.071 -10.919 -15.738 1.00 88.69 483 ASP A O 1
ATOM 3523 N N . ARG A 1 484 ? 21.710 -11.800 -13.680 1.00 91.25 484 ARG A N 1
ATOM 3524 C CA . ARG A 1 484 ? 20.328 -11.334 -13.517 1.00 91.25 484 ARG A CA 1
ATOM 3525 C C . ARG A 1 484 ? 20.248 -9.809 -13.581 1.00 91.25 484 ARG A C 1
ATOM 3527 O O . ARG A 1 484 ? 21.120 -9.097 -13.071 1.00 91.25 484 ARG A O 1
ATOM 3534 N N . VAL A 1 485 ? 19.180 -9.333 -14.215 1.00 93.69 485 VAL A N 1
ATOM 3535 C CA . VAL A 1 485 ? 18.864 -7.916 -14.437 1.00 93.69 485 VAL A CA 1
ATOM 3536 C C . VAL A 1 485 ? 17.384 -7.685 -14.148 1.00 93.69 485 VAL A C 1
ATOM 3538 O O . VAL A 1 485 ? 16.564 -8.577 -14.359 1.00 93.69 485 VAL A O 1
ATOM 3541 N N . GLY A 1 486 ? 17.036 -6.479 -13.703 1.00 94.12 486 GLY A N 1
ATOM 3542 C CA . GLY A 1 486 ? 15.661 -6.123 -13.372 1.00 94.12 486 GLY A CA 1
ATOM 3543 C C . GLY A 1 486 ? 15.195 -6.745 -12.054 1.00 94.12 486 GLY A C 1
ATOM 3544 O O . GLY A 1 486 ? 16.024 -7.257 -11.295 1.00 94.12 486 GLY A O 1
ATOM 3545 N N . PRO A 1 487 ? 13.884 -6.708 -11.749 1.00 95.06 487 PRO A N 1
ATOM 3546 C CA . PRO A 1 487 ? 13.349 -7.078 -10.448 1.00 95.06 487 PRO A CA 1
ATOM 3547 C C . PRO A 1 487 ? 13.194 -8.594 -10.329 1.00 95.06 487 PRO A C 1
ATOM 3549 O O . PRO A 1 487 ? 12.105 -9.121 -10.136 1.00 95.06 487 PRO A O 1
ATOM 3552 N N . PHE A 1 488 ? 14.311 -9.312 -10.457 1.00 94.12 488 PHE A N 1
ATOM 3553 C CA . PHE A 1 488 ? 14.322 -10.771 -10.485 1.00 94.12 488 PHE A CA 1
ATOM 3554 C C . PHE A 1 488 ? 13.759 -11.380 -9.195 1.00 94.12 488 PHE A C 1
ATOM 3556 O O . PHE A 1 488 ? 13.019 -12.350 -9.288 1.00 94.12 488 PHE A O 1
ATOM 3563 N N . GLU A 1 489 ? 14.042 -10.807 -8.017 1.00 95.38 489 GLU A N 1
ATOM 3564 C CA . GLU A 1 489 ? 13.530 -11.339 -6.747 1.00 95.38 489 GLU A CA 1
ATOM 3565 C C . GLU A 1 489 ? 12.017 -11.111 -6.612 1.00 95.38 489 GLU A C 1
ATOM 3567 O O . GLU A 1 489 ? 11.300 -11.992 -6.148 1.00 95.38 489 GLU A O 1
ATOM 3572 N N . LEU A 1 490 ? 11.502 -9.970 -7.091 1.00 97.06 490 LEU A N 1
ATOM 3573 C CA . LEU A 1 490 ? 10.056 -9.750 -7.197 1.00 97.06 490 LEU A CA 1
ATOM 3574 C C . LEU A 1 490 ? 9.417 -10.835 -8.074 1.00 97.06 490 LEU A C 1
ATOM 3576 O O . LEU A 1 490 ? 8.432 -11.442 -7.666 1.00 97.06 490 LEU A O 1
ATOM 3580 N N . TRP A 1 491 ? 9.996 -11.129 -9.243 1.00 96.38 491 TRP A N 1
ATOM 3581 C CA . TRP A 1 491 ? 9.506 -12.202 -10.111 1.00 96.38 491 TRP A CA 1
ATOM 3582 C C . TRP A 1 491 ? 9.609 -13.589 -9.467 1.00 96.38 491 TRP A C 1
ATOM 3584 O O . TRP A 1 491 ? 8.665 -14.366 -9.577 1.00 96.38 491 TRP A O 1
ATOM 3594 N N . GLU A 1 492 ? 10.702 -13.909 -8.764 1.00 95.19 492 GLU A N 1
ATOM 3595 C CA . GLU A 1 492 ? 10.834 -15.165 -8.004 1.00 95.19 492 GLU A CA 1
ATOM 3596 C C . GLU A 1 492 ? 9.717 -15.302 -6.973 1.00 95.19 492 GLU A C 1
ATOM 3598 O O . GLU A 1 492 ? 9.057 -16.338 -6.919 1.00 95.19 492 GLU A O 1
ATOM 3603 N N . LYS A 1 493 ? 9.463 -14.241 -6.205 1.00 96.75 493 LYS A N 1
ATOM 3604 C CA . LYS A 1 493 ? 8.398 -14.192 -5.201 1.00 96.75 493 LYS A CA 1
ATOM 3605 C C . LYS A 1 493 ? 7.008 -14.315 -5.829 1.00 96.75 493 LYS A C 1
ATOM 3607 O O . LYS A 1 493 ? 6.182 -15.066 -5.316 1.00 96.75 493 LYS A O 1
ATOM 3612 N N . LEU A 1 494 ? 6.757 -13.650 -6.958 1.00 96.81 494 LEU A N 1
ATOM 3613 C CA . LEU A 1 494 ? 5.505 -13.772 -7.711 1.00 96.81 494 LEU A CA 1
ATOM 3614 C C . LEU A 1 494 ? 5.284 -15.213 -8.198 1.00 96.81 494 LEU A C 1
ATOM 3616 O O . LEU A 1 494 ? 4.233 -15.792 -7.936 1.00 96.81 494 LEU A O 1
ATOM 3620 N N . PHE A 1 495 ? 6.282 -15.830 -8.838 1.00 95.44 495 PHE A N 1
ATOM 3621 C CA . PHE A 1 495 ? 6.193 -17.217 -9.313 1.00 95.44 495 PHE A CA 1
ATOM 3622 C C . PHE A 1 495 ? 6.084 -18.240 -8.178 1.00 95.44 495 PHE A C 1
ATOM 3624 O O . PHE A 1 495 ? 5.409 -19.256 -8.333 1.00 95.44 495 PHE A O 1
ATOM 3631 N N . ALA A 1 496 ? 6.717 -17.979 -7.034 1.00 94.56 496 ALA A N 1
ATOM 3632 C CA . ALA A 1 496 ? 6.609 -18.816 -5.842 1.00 94.56 496 ALA A CA 1
ATOM 3633 C C . ALA A 1 496 ? 5.270 -18.639 -5.103 1.00 94.56 496 ALA A C 1
ATOM 3635 O O . ALA A 1 496 ? 4.947 -19.414 -4.197 1.00 94.56 496 ALA A O 1
ATOM 3636 N N . GLY A 1 497 ? 4.477 -17.623 -5.454 1.00 94.06 497 GLY A N 1
ATOM 3637 C CA . GLY A 1 497 ? 3.273 -17.290 -4.712 1.00 94.06 497 GLY A CA 1
ATOM 3638 C C . GLY A 1 497 ? 3.582 -16.776 -3.303 1.00 94.06 497 GLY A C 1
ATOM 3639 O O . GLY A 1 497 ? 2.901 -17.172 -2.361 1.00 94.06 497 GLY A O 1
ATOM 3640 N N . ASP A 1 498 ? 4.626 -15.977 -3.106 1.00 95.31 498 ASP A N 1
ATOM 3641 C CA . ASP A 1 498 ? 4.928 -15.378 -1.801 1.00 95.31 498 ASP A CA 1
ATOM 3642 C C . ASP A 1 498 ? 3.803 -14.390 -1.416 1.00 95.31 498 ASP A C 1
ATOM 3644 O O . ASP A 1 498 ? 3.548 -13.456 -2.181 1.00 95.31 498 ASP A O 1
ATOM 3648 N N . PRO A 1 499 ? 3.115 -14.556 -0.266 1.00 91.50 499 PRO A N 1
ATOM 3649 C CA . PRO A 1 499 ? 2.008 -13.685 0.139 1.00 91.50 499 PRO A CA 1
ATOM 3650 C C . PRO A 1 499 ? 2.421 -12.226 0.394 1.00 91.50 499 PRO A C 1
ATOM 3652 O O . PRO A 1 499 ? 1.543 -11.375 0.498 1.00 91.50 499 PRO A O 1
ATOM 3655 N N . GLN A 1 500 ? 3.720 -11.918 0.481 1.00 93.06 500 GLN A N 1
ATOM 3656 C CA . GLN A 1 500 ? 4.208 -10.540 0.537 1.00 93.06 500 GLN A CA 1
ATOM 3657 C C . GLN A 1 500 ? 3.942 -9.780 -0.769 1.00 93.06 500 GLN A C 1
ATOM 3659 O O . GLN A 1 500 ? 3.661 -8.589 -0.724 1.00 93.06 500 GLN A O 1
ATOM 3664 N N . VAL A 1 501 ? 4.039 -10.450 -1.925 1.00 96.06 501 VAL A N 1
ATOM 3665 C CA . VAL A 1 501 ? 3.858 -9.812 -3.244 1.00 96.06 501 VAL A CA 1
ATOM 3666 C C . VAL A 1 501 ? 2.635 -10.339 -3.990 1.00 96.06 501 VAL A C 1
ATOM 3668 O O . VAL A 1 501 ? 2.028 -9.591 -4.746 1.00 96.06 501 VAL A O 1
ATOM 3671 N N . VAL A 1 502 ? 2.222 -11.591 -3.779 1.00 95.88 502 VAL A N 1
ATOM 3672 C CA . VAL A 1 502 ? 1.006 -12.170 -4.368 1.00 95.88 502 VAL A CA 1
ATOM 3673 C C . VAL A 1 502 ? -0.172 -11.879 -3.449 1.00 95.88 502 VAL A C 1
ATOM 3675 O O . VAL A 1 502 ? -0.584 -12.706 -2.632 1.00 95.88 502 VAL A O 1
ATOM 3678 N N . LEU A 1 503 ? -0.715 -10.669 -3.587 1.00 94.75 503 LEU A N 1
ATOM 3679 C CA . LEU A 1 503 ? -1.747 -10.148 -2.688 1.00 94.75 503 LEU A CA 1
ATOM 3680 C C . LEU A 1 503 ? -3.073 -10.918 -2.771 1.00 94.75 503 LEU A C 1
ATOM 3682 O O . LEU A 1 503 ? -3.861 -10.878 -1.827 1.00 94.75 503 LEU A O 1
ATOM 3686 N N . SER A 1 504 ? -3.298 -11.713 -3.823 1.00 94.44 504 SER A N 1
ATOM 3687 C CA . SER A 1 504 ? -4.427 -12.649 -3.872 1.00 94.44 504 SER A CA 1
ATOM 3688 C C . SER A 1 504 ? -4.417 -13.665 -2.722 1.00 94.44 504 SER A C 1
ATOM 3690 O O . SER A 1 504 ? -5.489 -14.005 -2.227 1.00 94.44 504 SER A O 1
ATOM 3692 N N . LYS A 1 505 ? -3.244 -14.074 -2.212 1.00 93.69 505 LYS A N 1
ATOM 3693 C CA . LYS A 1 505 ? -3.123 -14.988 -1.058 1.00 93.69 505 LYS A CA 1
ATOM 3694 C C . LYS A 1 505 ? -3.427 -14.345 0.292 1.00 93.69 505 LYS A C 1
ATOM 3696 O O . LYS A 1 505 ? -3.732 -15.066 1.235 1.00 93.69 505 LYS A O 1
ATOM 3701 N N . VAL A 1 506 ? -3.332 -13.020 0.398 1.00 92.69 506 VAL A N 1
ATOM 3702 C CA . VAL A 1 506 ? -3.581 -12.296 1.655 1.00 92.69 506 VAL A CA 1
ATOM 3703 C C . VAL A 1 506 ? -5.057 -12.361 2.050 1.00 92.69 506 VAL A C 1
ATOM 3705 O O . VAL A 1 506 ? -5.360 -12.351 3.236 1.00 92.69 506 VAL A O 1
ATOM 3708 N N . GLY A 1 507 ? -5.963 -12.435 1.071 1.00 93.75 507 GLY A N 1
ATOM 3709 C CA . GLY A 1 507 ? -7.407 -12.366 1.284 1.00 93.75 507 GLY A CA 1
ATOM 3710 C C . GLY A 1 507 ? -7.954 -10.943 1.179 1.00 93.75 507 GLY A C 1
ATOM 3711 O O . GLY A 1 507 ? -7.340 -10.046 0.594 1.00 93.75 507 GLY A O 1
ATOM 3712 N N . TRP A 1 508 ? -9.150 -10.735 1.716 1.00 95.31 508 TRP A N 1
ATOM 3713 C CA . TRP A 1 508 ? -9.831 -9.445 1.708 1.00 95.31 508 TRP A CA 1
ATOM 3714 C C . TRP A 1 508 ? -9.006 -8.367 2.441 1.00 95.31 508 TRP A C 1
ATOM 3716 O O . TRP A 1 508 ? -8.417 -8.676 3.483 1.00 95.31 508 TRP A O 1
ATOM 3726 N N . PRO A 1 509 ? -8.952 -7.113 1.951 1.00 95.00 509 PRO A N 1
ATOM 3727 C CA . PRO A 1 509 ? -9.610 -6.591 0.746 1.00 95.00 509 PRO A CA 1
ATOM 3728 C C . PRO A 1 509 ? -8.713 -6.572 -0.500 1.00 95.00 509 PRO A C 1
ATOM 3730 O O . PRO A 1 509 ? -9.201 -6.282 -1.589 1.00 95.00 509 PRO A O 1
ATOM 3733 N N . VAL A 1 510 ? -7.414 -6.854 -0.365 1.00 95.50 510 VAL A N 1
ATOM 3734 C CA . VAL A 1 510 ? -6.436 -6.707 -1.460 1.00 95.50 510 VAL A CA 1
ATOM 3735 C C . VAL A 1 510 ? -6.541 -7.806 -2.512 1.00 95.50 510 VAL A C 1
ATOM 3737 O O . VAL A 1 510 ? -6.262 -7.558 -3.682 1.00 95.50 510 VAL A O 1
ATOM 3740 N N . ALA A 1 511 ? -6.987 -9.007 -2.131 1.00 95.69 511 ALA A N 1
ATOM 3741 C CA . ALA A 1 511 ? -7.082 -10.125 -3.059 1.00 95.69 511 ALA A CA 1
ATOM 3742 C C . ALA A 1 511 ? -8.021 -9.868 -4.253 1.00 95.69 511 ALA A C 1
ATOM 3744 O O . ALA A 1 511 ? -7.578 -10.098 -5.382 1.00 95.69 511 ALA A O 1
ATOM 3745 N N . PRO A 1 512 ? -9.262 -9.365 -4.060 1.00 94.25 512 PRO A N 1
ATOM 3746 C CA . PRO A 1 512 ? -10.116 -8.976 -5.180 1.00 94.25 512 PRO A CA 1
ATOM 3747 C C . PRO A 1 512 ? -9.454 -7.992 -6.149 1.00 94.25 512 PRO A C 1
ATOM 3749 O O . PRO A 1 512 ? -9.505 -8.215 -7.355 1.00 94.25 512 PRO A O 1
ATOM 3752 N N . LEU A 1 513 ? -8.782 -6.952 -5.639 1.00 92.81 513 LEU A N 1
ATOM 3753 C CA . LEU A 1 513 ? -8.187 -5.915 -6.486 1.00 92.81 513 LEU A CA 1
ATOM 3754 C C . LEU A 1 513 ? -6.974 -6.441 -7.258 1.00 92.81 513 LEU A C 1
ATOM 3756 O O . LEU A 1 513 ? -6.846 -6.207 -8.456 1.00 92.81 513 LEU A O 1
ATOM 3760 N N . PHE A 1 514 ? -6.110 -7.213 -6.595 1.00 94.50 514 PHE A N 1
ATOM 3761 C CA . PHE A 1 514 ? -4.965 -7.846 -7.245 1.00 94.50 514 PHE A CA 1
ATOM 3762 C C . PHE A 1 514 ? -5.400 -8.733 -8.411 1.00 94.50 514 PHE A C 1
ATOM 3764 O O . PHE A 1 514 ? -4.834 -8.649 -9.499 1.00 94.50 514 PHE A O 1
ATOM 3771 N N . VAL A 1 515 ? -6.437 -9.547 -8.211 1.00 94.12 515 VAL A N 1
ATOM 3772 C CA . VAL A 1 515 ? -6.973 -10.398 -9.276 1.00 94.12 515 VAL A CA 1
ATOM 3773 C C . VAL A 1 515 ? -7.640 -9.564 -10.366 1.00 94.12 515 VAL A C 1
ATOM 3775 O O . VAL A 1 515 ? -7.426 -9.837 -11.537 1.00 94.12 515 VAL A O 1
ATOM 3778 N N . ALA A 1 516 ? -8.411 -8.533 -10.026 1.00 90.06 516 ALA A N 1
ATOM 3779 C CA . ALA A 1 516 ? -9.094 -7.715 -11.027 1.00 90.06 516 ALA A CA 1
ATOM 3780 C C . ALA A 1 516 ? -8.128 -6.937 -11.944 1.00 90.06 516 ALA A C 1
ATOM 3782 O O . ALA A 1 516 ? -8.386 -6.818 -13.147 1.00 90.06 516 ALA A O 1
ATOM 3783 N N . ASP A 1 517 ? -7.019 -6.440 -11.389 1.00 88.31 517 ASP A N 1
ATOM 3784 C CA . ASP A 1 517 ? -6.184 -5.448 -12.071 1.00 88.31 517 ASP A CA 1
ATOM 3785 C C . ASP A 1 517 ? -4.793 -5.936 -12.464 1.00 88.31 517 ASP A C 1
ATOM 3787 O O . ASP A 1 517 ? -4.215 -5.399 -13.413 1.00 88.31 517 ASP A O 1
ATOM 3791 N N . PHE A 1 518 ? -4.247 -6.930 -11.764 1.00 92.19 518 PHE A N 1
ATOM 3792 C CA . PHE A 1 518 ? -2.872 -7.390 -11.962 1.00 92.19 518 PHE A CA 1
ATOM 3793 C C . PHE A 1 518 ? -2.776 -8.863 -12.372 1.00 92.19 518 PHE A C 1
ATOM 3795 O O . PHE A 1 518 ? -1.775 -9.236 -12.976 1.00 92.19 518 PHE A O 1
ATOM 3802 N N . ASP A 1 519 ? -3.777 -9.701 -12.093 1.00 93.62 519 ASP A N 1
ATOM 3803 C CA . ASP A 1 519 ? -3.750 -11.130 -12.436 1.00 93.62 519 ASP A CA 1
ATOM 3804 C C . ASP A 1 519 ? -5.161 -11.712 -12.645 1.00 93.62 519 ASP A C 1
ATOM 3806 O O . ASP A 1 519 ? -5.615 -12.570 -11.880 1.00 93.62 519 ASP A O 1
ATOM 3810 N N . ARG A 1 520 ? -5.874 -11.280 -13.696 1.00 90.94 520 ARG A N 1
ATOM 3811 C CA . ARG A 1 520 ? -7.268 -11.704 -13.961 1.00 90.94 520 ARG A CA 1
ATOM 3812 C C . ARG A 1 520 ? -7.377 -13.191 -14.237 1.00 90.94 520 ARG A C 1
ATOM 3814 O O . ARG A 1 520 ? -8.377 -13.822 -13.891 1.00 90.94 520 ARG A O 1
ATOM 3821 N N . GLY A 1 521 ? -6.331 -13.760 -14.834 1.00 90.69 521 GLY A N 1
ATOM 3822 C CA . GLY A 1 521 ? -6.207 -15.197 -15.060 1.00 90.69 521 GLY A CA 1
ATOM 3823 C C . GLY A 1 521 ? -5.928 -16.013 -13.794 1.00 90.69 521 GLY A C 1
ATOM 3824 O O . GLY A 1 521 ? -6.009 -17.238 -13.859 1.00 90.69 521 GLY A O 1
ATOM 3825 N N . LYS A 1 522 ? -5.645 -15.369 -12.649 1.00 93.69 522 LYS A N 1
ATOM 3826 C CA . LYS A 1 522 ? -5.285 -16.021 -11.375 1.00 93.69 522 LYS A CA 1
ATOM 3827 C C . LYS A 1 522 ? -4.069 -16.944 -11.520 1.00 93.69 522 LYS A C 1
ATOM 3829 O O . LYS A 1 522 ? -4.024 -18.040 -10.957 1.00 93.69 522 LYS A O 1
ATOM 3834 N N . ASN A 1 523 ? -3.097 -16.525 -12.321 1.00 95.06 523 ASN A N 1
ATOM 3835 C CA . ASN A 1 523 ? -1.966 -17.342 -12.729 1.00 95.06 523 ASN A CA 1
ATOM 3836 C C . ASN A 1 523 ? -0.910 -17.486 -11.626 1.00 95.06 523 ASN A C 1
ATOM 3838 O O . ASN A 1 523 ? -0.295 -18.545 -11.515 1.00 95.06 523 ASN A O 1
ATOM 3842 N N . PHE A 1 524 ? -0.705 -16.462 -10.788 1.00 94.62 524 PHE A N 1
ATOM 3843 C CA . PHE A 1 524 ? 0.260 -16.543 -9.681 1.00 94.62 524 PHE A CA 1
ATOM 3844 C C . PHE A 1 524 ? -0.274 -17.373 -8.509 1.00 94.62 524 PHE A C 1
ATOM 3846 O O . PHE A 1 524 ? 0.496 -17.967 -7.750 1.00 94.62 524 PHE A O 1
ATOM 3853 N N . TRP A 1 525 ? -1.599 -17.435 -8.350 1.00 93.44 525 TRP A N 1
ATOM 3854 C CA . TRP A 1 525 ? -2.239 -18.287 -7.357 1.00 93.44 525 TRP A CA 1
ATOM 3855 C C . TRP A 1 525 ? -3.680 -18.649 -7.736 1.00 93.44 525 TRP A C 1
ATOM 3857 O O . TRP A 1 525 ? -4.602 -17.844 -7.615 1.00 93.44 525 TRP A O 1
ATOM 3867 N N . GLY A 1 526 ? -3.890 -19.917 -8.095 1.00 87.88 526 GLY A N 1
ATOM 3868 C CA . GLY A 1 526 ? -5.206 -20.441 -8.475 1.00 87.88 526 GLY A CA 1
ATOM 3869 C C . GLY A 1 526 ? -6.189 -20.673 -7.319 1.00 87.88 526 GLY A C 1
ATOM 3870 O O . GLY A 1 526 ? -7.305 -21.119 -7.567 1.00 87.88 526 GLY A O 1
ATOM 3871 N N . GLY A 1 527 ? -5.801 -20.406 -6.065 1.00 88.81 527 GLY A N 1
ATOM 3872 C CA . GLY A 1 527 ? -6.662 -20.618 -4.892 1.00 88.81 527 GLY A CA 1
ATOM 3873 C C . GLY A 1 527 ? -7.659 -19.488 -4.612 1.00 88.81 527 GLY A C 1
ATOM 3874 O O . GLY A 1 527 ? -8.456 -19.604 -3.688 1.00 88.81 527 GLY A O 1
ATOM 3875 N N . TYR A 1 528 ? -7.647 -18.402 -5.392 1.00 92.25 528 TYR A N 1
ATOM 3876 C CA . TYR A 1 528 ? -8.595 -17.304 -5.212 1.00 92.25 528 TYR A CA 1
ATOM 3877 C C . TYR A 1 528 ? -10.009 -17.688 -5.679 1.00 92.25 528 TYR A C 1
ATOM 3879 O O . TYR A 1 528 ? -10.287 -17.811 -6.882 1.00 92.25 528 TYR A O 1
ATOM 3887 N N . SER A 1 529 ? -10.925 -17.814 -4.719 1.00 91.00 529 SER A N 1
ATOM 3888 C CA . SER A 1 529 ? -12.297 -18.297 -4.920 1.00 91.00 529 SER A CA 1
ATOM 3889 C C . SER A 1 529 ? -13.369 -17.208 -4.987 1.00 91.00 529 SER A C 1
ATOM 3891 O O . SER A 1 529 ? -14.534 -17.551 -5.179 1.00 91.00 529 SER A O 1
ATOM 3893 N N . SER A 1 530 ? -12.985 -15.934 -4.813 1.00 90.62 530 SER A N 1
ATOM 3894 C CA . SER A 1 530 ? -13.882 -14.777 -4.617 1.00 90.62 530 SER A CA 1
ATOM 3895 C C . SER A 1 530 ? -14.856 -14.913 -3.437 1.00 90.62 530 SER A C 1
ATOM 3897 O O . SER A 1 530 ? -15.870 -14.221 -3.377 1.00 90.62 530 SER A O 1
ATOM 3899 N N . LYS A 1 531 ? -14.560 -15.813 -2.496 1.00 93.81 531 LYS A N 1
ATOM 3900 C CA . LYS A 1 531 ? -15.307 -16.010 -1.256 1.00 93.81 531 LYS A CA 1
ATOM 3901 C C . LYS A 1 531 ? -14.357 -15.893 -0.080 1.00 93.81 531 LYS A C 1
ATOM 3903 O O . LYS A 1 531 ? -13.203 -16.308 -0.177 1.00 93.81 531 LYS A O 1
ATOM 3908 N N . PHE A 1 532 ? -14.873 -15.374 1.026 1.00 94.06 532 PHE A N 1
ATOM 3909 C CA . PHE A 1 532 ? -14.087 -15.116 2.221 1.00 94.06 532 PHE A CA 1
ATOM 3910 C C . PHE A 1 532 ? -14.744 -15.721 3.459 1.00 94.06 532 PHE A C 1
ATOM 3912 O O . PHE A 1 532 ? -15.973 -15.750 3.562 1.00 94.06 532 PHE A O 1
ATOM 3919 N N . ASP A 1 533 ? -13.928 -16.203 4.392 1.00 92.69 533 ASP A N 1
ATOM 3920 C CA . ASP A 1 533 ? -14.388 -16.603 5.718 1.00 92.69 533 ASP A CA 1
ATOM 3921 C C . ASP A 1 533 ? -14.613 -15.384 6.634 1.00 92.69 533 ASP A C 1
ATOM 3923 O O . ASP A 1 533 ? -14.476 -14.224 6.238 1.00 92.69 533 ASP A O 1
ATOM 3927 N N . ALA A 1 534 ? -14.935 -15.647 7.902 1.00 89.12 534 ALA A N 1
ATOM 3928 C CA . ALA A 1 534 ? -15.117 -14.607 8.912 1.00 89.12 534 ALA A CA 1
ATOM 3929 C C . ALA A 1 534 ? -13.826 -13.834 9.254 1.00 89.12 534 ALA A C 1
ATOM 3931 O O . ALA A 1 534 ? -13.894 -12.837 9.967 1.00 89.12 534 ALA A O 1
ATOM 3932 N N . ASN A 1 535 ? -12.654 -14.254 8.774 1.00 90.06 535 ASN A N 1
ATOM 3933 C CA . ASN A 1 535 ? -11.368 -13.564 8.911 1.00 90.06 535 ASN A CA 1
ATOM 3934 C C . ASN A 1 535 ? -10.946 -12.845 7.626 1.00 90.06 535 ASN A C 1
ATOM 3936 O O . ASN A 1 535 ? -9.860 -12.272 7.566 1.00 90.06 535 ASN A O 1
ATOM 3940 N N . GLY A 1 536 ? -11.818 -12.836 6.615 1.00 91.62 536 GLY A N 1
ATOM 3941 C CA . GLY A 1 536 ? -11.515 -12.274 5.310 1.00 91.62 536 GLY A CA 1
ATOM 3942 C C . GLY A 1 536 ? -10.550 -13.143 4.501 1.00 91.62 536 GLY A C 1
ATOM 3943 O O . GLY A 1 536 ? -10.074 -12.693 3.461 1.00 91.62 536 GLY A O 1
ATOM 3944 N N . ASP A 1 537 ? -10.204 -14.343 4.962 1.00 92.06 537 ASP A N 1
ATOM 3945 C CA . ASP A 1 537 ? -9.305 -15.258 4.264 1.00 92.06 537 ASP A CA 1
ATOM 3946 C C . ASP A 1 537 ? -10.067 -15.980 3.150 1.00 92.06 537 ASP A C 1
ATOM 3948 O O . ASP A 1 537 ? -11.266 -16.230 3.260 1.00 92.06 537 ASP A O 1
ATOM 3952 N N . ASN A 1 538 ? -9.390 -16.284 2.043 1.00 89.75 538 ASN A N 1
ATOM 3953 C CA . ASN A 1 538 ? -10.018 -16.977 0.915 1.00 89.75 538 ASN A CA 1
ATOM 3954 C C . ASN A 1 538 ? -10.444 -18.405 1.306 1.00 89.75 538 ASN A C 1
ATOM 3956 O O . ASN A 1 538 ? -9.660 -19.110 1.945 1.00 89.75 538 ASN A O 1
ATOM 3960 N N . VAL A 1 539 ? -11.630 -18.847 0.859 1.00 88.38 539 VAL A N 1
ATOM 3961 C CA . VAL A 1 539 ? -12.191 -20.193 1.149 1.00 88.38 539 VAL A CA 1
ATOM 3962 C C . VAL A 1 539 ? -12.357 -21.106 -0.048 1.00 88.38 539 VAL A C 1
ATOM 3964 O O . VAL A 1 539 ? -12.704 -20.594 -1.136 1.00 88.38 539 VAL A O 1
#

Foldseek 3Di:
DDDDDDDDDDDDDDDDDDDDDDDDDDDDDDDDDDDDDDDDDDDDDDDDDDDDDDDDDDDDDDDDDDDDPPDDPDLPPAPPLPVDAQEEDAELVVVQVLLQVCQVPVAVSAGPPDGSVDEHEYEYEYAYEEEREQAQGEHPAAYEYEYQAFAFLLQDGPHAYAAAYEHANYENYEYEHHEYEYHPPFEDPQASYECENYELYEYYQYEFEAPPRDDDQQDAGRYAENHEYAHYESYEYEQYEYERHQAEPYEHAAEYENYEAAQYEYAEYQAANYEDDQHHEYHAYEHAQYEFDLEYNHHPPHHYEPYEQDQPDQGYEYAAYEAYLYEYAHADYRHQDDPADHAYAHEYEHDHHDAYYYDYEHALYEAEEQAAAHHEDHHHDYADAHFQAEWYFADEPPSRHYPHGWHADYDHPHAEQEEGEDQDDPDPPNLGHLGHYHHQHPVGDQVSLVLFFQDGHYNQDAQNNRQTDPCHLCAQVNHDPVNHGHSNVSSVCLQVVPCRNNVLQVAHPSNSVCCVRHNVVCNSHPQRPSGADSSRGHD

Radius of gyration: 27.0 Å; chains: 1; bounding box: 112×67×70 Å

Sequence (539 aa):
MGKNSQKNLSRRSALLGMGSTITWIACGSETTSPTGQAGGSGFGQGGSGGNGAGGTAGGTAGTGGAAGAGGAAGAGGAPATTTTIDQVVSDAAGLRQVLLSWASDWDNTAPAGKTAADERVLGFDTTIIGPVDLSAITLPKRVCVRAVGAFSDDYSCSTYVQGIVNVAGSSNLWLCLMDIRAPNNGLLATGIVNLSNTTSCGLYRCSVSGWPFTVAPGATGTTAYALAPDGSTNLTVKHNVYRFFRDGFAKWLGKTVSLHLEGNMGLYCGGDDYTVAAGAVLDDPLIVANYFDRHHAKASGVHNDGWQQNGNGAGSKMNRYTLRYNVGYRGTWTGAGETTSNGWQLWYMGGAGTPSTGPWLVEHCMFINGQQRGIDRIPGAGTLTVRYCCAIDSDMPASQLANARFPRIIGADSVERNFVTAPHANYTNAEGSNGIKVLLGSNPDHTPLLAYMETVPTDQTDLWDIRPKVGSRYHPAYTPAADRVGPFELWEKLFAGDPQVVLSKVGWPVAPLFVADFDRGKNFWGGYSSKFDANGDNV

Secondary structure (DSSP, 8-state):
----------------------------------------------------------------------------------S--SEEESSHHHHHHHHHHHHH-TTTTPPTT--TTS-EEEEE-S-EES-EE-TT-EEEEEEEEEE-S-B-TTS-BSSEEES-EE-TT-EEEEEES-EEE--SSS--TTBSEE-TT-BS-EEES-EEEPSSSS--TT---SEEEEE---S-BS-EEES-EEEEEEEEEEEE-SEEES-EEES-EEEEESS-SEEE-TT-EEES-EEES-EE-SEE-PPTT---BSSEE--SSS--EEES-EEES-EEE--EE--S---SS---BSSEE-SS-PPB---EEEES-EEE-SSS-SEEPPSBSSPEEEES-EEE--B--GGG--S--S--EES-SEEES-EEEESSTTS--TT-BT-EEEE-TTTT--GGGGGTBSS--BSS--TTTTPBPTTSTT-TTTS-GGG--SSHHHHHHHHHT-TTT-GGGG-TTHHHHHHHHT-TT--S-TT--S-B-TTS-B-

pLDDT: mean 78.91, std 23.21, range [23.06, 98.44]